Protein AF-0000000066460197 (afdb_homodimer)

Nearest PDB structures (foldseek):
  8ajq-assembly2_C  TM=7.963E-01  e=1.353E-08  Pseudomonas aeruginosa PAO1
  3fac-assembly6_F  TM=8.111E-01  e=2.892E-04  Cereibacter sphaeroides 2.4.1
  1xa8-assembly1_A  TM=7.884E-01  e=1.804E-04  Paracoccus denitrificans
  8p1x-assembly1_AAA  TM=7.982E-01  e=4.601E+00  Staphylococcus epidermidis
  4wac-assembly1_A  TM=5.326E-01  e=2.405E+00  Staphylococcus aureus

Organism: Ajellomyces capsulatus (strain G186AR / H82 / ATCC MYA-2454 / RMSCC 2432) (NCBI:txid447093)

Solvent-accessible surface area (backbone atoms only — not comparable to full-atom values): 20588 Å² total; per-residue (Å²): 132,82,76,72,70,74,67,74,77,75,66,66,66,34,30,42,32,33,39,61,76,58,73,36,33,34,34,19,52,49,74,77,74,46,38,34,38,33,13,35,62,56,35,8,6,29,12,5,11,63,32,24,24,36,30,30,36,56,36,87,36,54,43,59,39,91,85,30,75,63,46,72,29,64,90,51,93,56,35,40,33,24,12,37,81,76,61,12,10,28,42,35,44,31,42,63,90,41,68,63,40,31,24,33,20,44,22,18,42,42,69,90,57,56,49,68,83,67,47,80,73,80,75,83,70,75,78,72,69,93,59,90,70,77,48,69,41,54,59,35,49,67,63,25,38,36,28,18,53,73,45,42,45,76,60,53,79,82,77,78,76,73,48,44,45,24,47,42,49,75,92,79,38,88,60,60,89,38,28,73,58,41,86,60,8,89,54,14,74,66,56,65,108,132,82,76,72,71,74,68,74,77,77,66,66,66,32,31,43,34,34,40,60,75,58,74,36,33,36,35,18,51,50,73,77,74,43,37,33,39,33,13,36,62,58,35,8,6,30,11,5,10,64,29,24,26,35,30,30,36,58,35,87,36,55,41,60,38,92,84,29,73,62,47,73,30,63,90,51,92,55,36,40,32,25,12,37,80,75,61,13,9,27,43,35,44,31,43,63,90,42,67,63,40,32,24,34,19,44,22,16,43,43,71,88,57,57,48,66,81,66,48,80,74,78,76,81,69,73,79,72,70,91,59,90,70,78,48,69,39,54,59,35,49,67,63,26,37,37,29,18,52,74,44,42,45,74,61,52,80,81,76,78,76,72,50,44,46,24,48,42,50,74,91,80,40,86,59,60,90,38,28,72,58,41,87,60,8,89,54,14,72,67,55,64,107

Secondary structure (DSSP, 8-state):
-------------SEEEE-TTSSSEEEESS---EEEEE-SHHHHHHHTSS-EEEEEEEGGGEEEGGG---EEE-SSSSEEEEE-TTT--EEEEEETT-TTEEEEEGGGB-TTS--GGGSSS--------SS----HHHHHHHT-EEE-GGG--TT-PPP-SS-EE-SS-TTTSPPPTT-SS-TTSTTSGGGG-/-------------SEEEE-TTSSSEEEESS---EEEEE-SHHHHHHHTSS-EEEEEEEGGGEEEGGG---EEE-SSSSEEEEE-TTT--EEEEEETT-TTEEEEEGGGB-TTS--GGGSSS--------SS----HHHHHHHT-EEE-GGG--TT-PPP-SS-EE-SS-TTTSPPPTT-SS-TTSTTSGGGG-

Foldseek 3Di:
DPPPPPPPPLQDFQWKFAFPVPPKIKTFSDDWDAKEWEQAPVQCVLQVHQTWMWTKDFPVRMDIPPPDFFDWDDPDPFWIWGAHPVPSGTFWIDGPVCNRMIITTPVGIPVVRGNQVPPPDDPPPDPPDPPPPPGPVNVNVQAYEYACCCNGDPPDDDDLDLYQYFNHDVVVDPGPPQNPSDAPRCSHPVVVD/DPPPPPPPPLQDFQWKFAFPVPPKIKTFSDDWDAKEWEQAPVQCVLQVHQTWMWTKDFPVRMDIPPPDFFDWDDPDPFWIWGAHPVPSGTFWIDGPVCNRMIITTPVGIPVVRGNQVPPPDDPPPDPPDPPPPCGPVNVNVQAYEYACCCNGDPPDDDDLDLYQYFNHDVVVDPGPPQNPSDAPRCSHPVVVD

Sequence (386 aa):
MSTTTSTATNSPPVLVGGCACSYIRYASTSLPISLSHCFCVECRKTAGGPFQTYVRFPTAAITWLNDRQPKYFSASTFARRGFCDKCGSSLVFQMNEHPERISLAGGSIDDWDVKWGQSGKGEGEGEAEAGSKEDGWDTLNKSTVYYWVREKPSWYKVPNDGLVKYFTDPDIEEQPPGFRGEEGGPFGMAARKMSTTTSTATNSPPVLVGGCACSYIRYASTSLPISLSHCFCVECRKTAGGPFQTYVRFPTAAITWLNDRQPKYFSASTFARRGFCDKCGSSLVFQMNEHPERISLAGGSIDDWDVKWGQSGKGEGEGEAEAGSKEDGWDTLNKSTVYYWVREKPSWYKVPNDGLVKYFTDPDIEEQPPGFRGEEGGPFGMAARK

Structure (mmCIF, N/CA/C/O backbone):
data_AF-0000000066460197-model_v1
#
loop_
_entity.id
_entity.type
_entity.pdbx_description
1 polymer 'DUF636 domain-containing protein'
#
loop_
_atom_site.group_PDB
_atom_site.id
_atom_site.type_symbol
_atom_site.label_atom_id
_atom_site.label_alt_id
_atom_site.label_comp_id
_atom_site.label_asym_id
_atom_site.label_entity_id
_atom_site.label_seq_id
_atom_site.pdbx_PDB_ins_code
_atom_site.Cartn_x
_atom_site.Cartn_y
_atom_site.Cartn_z
_atom_site.occupancy
_atom_site.B_iso_or_equiv
_atom_site.auth_seq_id
_atom_site.auth_comp_id
_atom_site.auth_asym_id
_atom_site.auth_atom_id
_atom_site.pdbx_PDB_model_num
ATOM 1 N N . MET A 1 1 ? -25.578 40.094 29.656 1 33.31 1 MET A N 1
ATOM 2 C CA . MET A 1 1 ? -24.641 38.969 29.594 1 33.31 1 MET A CA 1
ATOM 3 C C . MET A 1 1 ? -24.375 38.562 28.156 1 33.31 1 MET A C 1
ATOM 5 O O . MET A 1 1 ? -25.281 38.156 27.438 1 33.31 1 MET A O 1
ATOM 9 N N . SER A 1 2 ? -23.5 39.281 27.453 1 37.03 2 SER A N 1
ATOM 10 C CA . SER A 1 2 ? -23.078 39.031 26.078 1 37.03 2 SER A CA 1
ATOM 11 C C . SER A 1 2 ? -22.547 37.625 25.922 1 37.03 2 SER A C 1
ATOM 13 O O . SER A 1 2 ? -21.609 37.219 26.609 1 37.03 2 SER A O 1
ATOM 15 N N . THR A 1 3 ? -23.375 36.625 25.656 1 39 3 THR A N 1
ATOM 16 C CA . THR A 1 3 ? -22.922 35.312 25.234 1 39 3 THR A CA 1
ATOM 17 C C . THR A 1 3 ? -21.859 35.438 24.141 1 39 3 THR A C 1
ATOM 19 O O . THR A 1 3 ? -22.141 35.938 23.047 1 39 3 THR A O 1
ATOM 22 N N . THR A 1 4 ? -20.656 35.781 24.469 1 36.69 4 THR A N 1
ATOM 23 C CA . THR A 1 4 ? -19.547 35.625 23.531 1 36.69 4 THR A CA 1
ATOM 24 C C . THR A 1 4 ? -19.656 34.25 22.828 1 36.69 4 THR A C 1
ATOM 26 O O . THR A 1 4 ? -19.578 33.219 23.484 1 36.69 4 THR A O 1
ATOM 29 N N . THR A 1 5 ? -20.547 34.219 21.844 1 37.78 5 THR A N 1
ATOM 30 C CA . THR A 1 5 ? -20.469 33.062 20.969 1 37.78 5 THR A CA 1
ATOM 31 C C . THR A 1 5 ? -19.016 32.719 20.641 1 37.78 5 THR A C 1
ATOM 33 O O . THR A 1 5 ? -18.281 33.562 20.125 1 37.78 5 THR A O 1
ATOM 36 N N . SER A 1 6 ? -18.25 32.094 21.516 1 38.41 6 SER A N 1
ATOM 37 C CA . SER A 1 6 ? -17 31.5 21.078 1 38.41 6 SER A CA 1
ATOM 38 C C . SER A 1 6 ? -17.078 31.078 19.609 1 38.41 6 SER A C 1
ATOM 40 O O . SER A 1 6 ? -17.859 30.188 19.25 1 38.41 6 SER A O 1
ATOM 42 N N . THR A 1 7 ? -17.156 31.953 18.703 1 39.78 7 THR A N 1
ATOM 43 C CA . THR A 1 7 ? -17 31.578 17.312 1 39.78 7 THR A CA 1
ATOM 44 C C . THR A 1 7 ? -15.93 30.5 17.156 1 39.78 7 THR A C 1
ATOM 46 O O . THR A 1 7 ? -14.766 30.734 17.484 1 39.78 7 THR A O 1
ATOM 49 N N . ALA A 1 8 ? -16.125 29.312 17.547 1 43.94 8 ALA A N 1
ATOM 50 C CA . ALA A 1 8 ? -15.227 28.234 17.141 1 43.94 8 ALA A CA 1
ATOM 51 C C . ALA A 1 8 ? -14.523 28.562 15.828 1 43.94 8 ALA A C 1
ATOM 53 O O . ALA A 1 8 ? -15.18 28.703 14.797 1 43.94 8 ALA A O 1
ATOM 54 N N . THR A 1 9 ? -13.633 29.469 15.695 1 47.44 9 THR A N 1
ATOM 55 C CA . THR A 1 9 ? -12.82 29.844 14.539 1 47.44 9 THR A CA 1
ATOM 56 C C . THR A 1 9 ? -12.469 28.609 13.703 1 47.44 9 THR A C 1
ATOM 58 O O . THR A 1 9 ? -11.742 27.719 14.156 1 47.44 9 THR A O 1
ATOM 61 N N . ASN A 1 10 ? -13.453 28.078 12.93 1 62.16 10 ASN A N 1
ATOM 62 C CA . ASN A 1 10 ? -13.32 26.969 12 1 62.16 10 ASN A CA 1
ATOM 63 C C . ASN A 1 10 ? -12.117 27.141 11.078 1 62.16 10 ASN A C 1
ATOM 65 O O . ASN A 1 10 ? -12.148 27.953 10.148 1 62.16 10 ASN A O 1
ATOM 69 N N . SER A 1 11 ? -10.852 27.031 11.555 1 79.94 11 SER A N 1
ATOM 70 C CA . SER A 1 11 ? -9.648 27.109 10.727 1 79.94 11 SER A CA 1
ATOM 71 C C . SER A 1 11 ? -9.859 26.391 9.391 1 79.94 11 SER A C 1
ATOM 73 O O . SER A 1 11 ? -10.516 25.344 9.328 1 79.94 11 SER A O 1
ATOM 75 N N . PRO A 1 12 ? -9.562 27.172 8.305 1 90.75 12 PRO A N 1
ATOM 76 C CA . PRO A 1 12 ? -9.727 26.562 6.977 1 90.75 12 PRO A CA 1
ATOM 77 C C . PRO A 1 12 ? -8.922 25.281 6.812 1 90.75 12 PRO A C 1
ATOM 79 O O . PRO A 1 12 ? -7.871 25.109 7.441 1 90.75 12 PRO A O 1
ATOM 82 N N . PRO A 1 13 ? -9.469 24.453 6.043 1 95.19 13 PRO A N 1
ATOM 83 C CA . PRO A 1 13 ? -8.719 23.219 5.797 1 95.19 13 PRO A CA 1
ATOM 84 C C . PRO A 1 13 ? -7.395 23.453 5.078 1 95.19 13 PRO A C 1
ATOM 86 O O . PRO A 1 13 ? -7.32 24.297 4.184 1 95.19 13 PRO A O 1
ATOM 89 N N . VAL A 1 14 ? -6.355 22.719 5.523 1 96.69 14 VAL A N 1
ATOM 90 C CA . VAL A 1 14 ? -5.043 22.875 4.91 1 96.69 14 VAL A CA 1
ATOM 91 C C . VAL A 1 14 ? -4.688 21.609 4.121 1 96.69 14 VAL A C 1
ATOM 93 O O . VAL A 1 14 ? -3.709 21.594 3.371 1 96.69 14 VAL A O 1
ATOM 96 N N . LEU A 1 15 ? -5.418 20.609 4.273 1 97 15 LEU A N 1
ATOM 97 C CA . LEU A 1 15 ? -5.18 19.328 3.629 1 97 15 LEU A CA 1
ATOM 98 C C . LEU A 1 15 ? -6.492 18.594 3.387 1 97 15 LEU A C 1
ATOM 100 O O . LEU A 1 15 ? -7.379 18.594 4.242 1 97 15 LEU A O 1
ATOM 104 N N . VAL A 1 16 ? -6.598 17.969 2.186 1 98.25 16 VAL A N 1
ATOM 105 C CA . VAL A 1 16 ? -7.762 17.141 1.88 1 98.25 16 VAL A CA 1
ATOM 106 C C . VAL A 1 16 ? -7.305 15.773 1.386 1 98.25 16 VAL A C 1
ATOM 108 O O . VAL A 1 16 ? -6.141 15.594 1.027 1 98.25 16 VAL A O 1
ATOM 111 N N . GLY A 1 17 ? -8.195 14.859 1.46 1 98.5 17 GLY A N 1
ATOM 112 C CA . GLY A 1 17 ? -7.969 13.508 0.978 1 98.5 17 GLY A CA 1
ATOM 113 C C . GLY A 1 17 ? -9.242 12.688 0.884 1 98.5 17 GLY A C 1
ATOM 114 O O . GLY A 1 17 ? -10.344 13.234 0.993 1 98.5 17 GLY A O 1
ATOM 115 N N . GLY A 1 18 ? -9.039 11.375 0.561 1 98.56 18 GLY A N 1
ATOM 116 C CA . GLY A 1 18 ? -10.195 10.5 0.446 1 98.56 18 GLY A CA 1
ATOM 117 C C . GLY A 1 18 ? -9.875 9.18 -0.228 1 98.56 18 GLY A C 1
ATOM 118 O O . GLY A 1 18 ? -8.719 8.914 -0.573 1 98.56 18 GLY A O 1
ATOM 119 N N . CYS A 1 19 ? -10.977 8.414 -0.367 1 98.44 19 CYS A N 1
ATOM 120 C CA . CYS A 1 19 ? -10.828 7.078 -0.932 1 98.44 19 CYS A CA 1
ATOM 121 C C . CYS A 1 19 ? -10.805 7.133 -2.455 1 98.44 19 CYS A C 1
ATOM 123 O O . CYS A 1 19 ? -10.953 8.203 -3.047 1 98.44 19 CYS A O 1
ATOM 125 N N . ALA A 1 20 ? -10.594 6.023 -3.1 1 97.19 20 ALA A N 1
ATOM 126 C CA . ALA A 1 20 ? -10.391 5.914 -4.539 1 97.19 20 ALA A CA 1
ATOM 127 C C . ALA A 1 20 ? -11.688 6.215 -5.301 1 97.19 20 ALA A C 1
ATOM 129 O O . ALA A 1 20 ? -11.648 6.758 -6.406 1 97.19 20 ALA A O 1
ATOM 130 N N . CYS A 1 21 ? -12.812 5.898 -4.762 1 96.81 21 CYS A N 1
ATOM 131 C CA . CYS A 1 21 ? -14.07 6.082 -5.469 1 96.81 21 CYS A CA 1
ATOM 132 C C . CYS A 1 21 ? -14.695 7.434 -5.141 1 96.81 21 CYS A C 1
ATOM 134 O O . CYS A 1 21 ? -15.781 7.754 -5.617 1 96.81 21 CYS A O 1
ATOM 136 N N . SER A 1 22 ? -14.102 8.117 -4.262 1 96.69 22 SER A N 1
ATOM 137 C CA . SER A 1 22 ? -14.492 9.477 -3.895 1 96.69 22 SER A CA 1
ATOM 138 C C . SER A 1 22 ? -15.734 9.477 -3.008 1 96.69 22 SER A C 1
ATOM 140 O O . SER A 1 22 ? -16.266 10.539 -2.672 1 96.69 22 SER A O 1
ATOM 142 N N . TYR A 1 23 ? -16.156 8.352 -2.633 1 97.88 23 TYR A N 1
ATOM 143 C CA . TYR A 1 23 ? -17.297 8.289 -1.72 1 97.88 23 TYR A CA 1
ATOM 144 C C . TYR A 1 23 ? -16.953 8.906 -0.372 1 97.88 23 TYR A C 1
ATOM 146 O O . TYR A 1 23 ? -17.734 9.688 0.181 1 97.88 23 TYR A O 1
ATOM 154 N N . ILE A 1 24 ? -15.852 8.578 0.171 1 98.62 24 ILE A N 1
ATOM 155 C CA . ILE A 1 24 ? -15.375 9.172 1.417 1 98.62 24 ILE A CA 1
ATOM 156 C C . ILE A 1 24 ? -14.336 10.242 1.113 1 98.62 24 ILE A C 1
ATOM 158 O O . ILE A 1 24 ? -13.383 10 0.369 1 98.62 24 ILE A O 1
ATOM 162 N N . ARG A 1 25 ? -14.57 11.359 1.633 1 98.69 25 ARG A N 1
ATOM 163 C CA . ARG A 1 25 ? -13.633 12.477 1.6 1 98.69 25 ARG A CA 1
ATOM 164 C C . ARG A 1 25 ? -13.43 13.07 2.99 1 98.69 25 ARG A C 1
ATOM 166 O O . ARG A 1 25 ? -14.336 13.008 3.83 1 98.69 25 ARG A O 1
ATOM 173 N N . TYR A 1 26 ? -12.211 13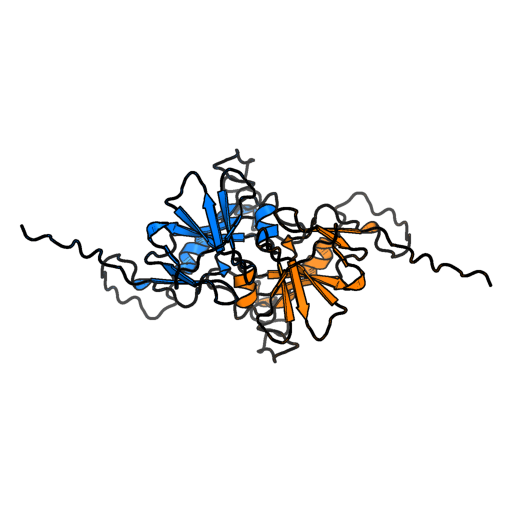.664 3.195 1 98.75 26 TYR A N 1
ATOM 174 C CA . TYR A 1 26 ? -11.945 14.305 4.48 1 98.75 26 TYR A CA 1
ATOM 175 C C . TYR A 1 26 ? -11.109 15.562 4.301 1 98.75 26 TYR A C 1
ATOM 177 O O . TYR A 1 26 ? -10.516 15.773 3.244 1 98.75 26 TYR A O 1
ATOM 185 N N . ALA A 1 27 ? -11.164 16.359 5.289 1 98.5 27 ALA A N 1
ATOM 186 C CA . ALA A 1 27 ? -10.344 17.547 5.383 1 98.5 27 ALA A CA 1
ATOM 187 C C . ALA A 1 27 ? -9.648 17.641 6.742 1 98.5 27 ALA A C 1
ATOM 189 O O . ALA A 1 27 ? -10.164 17.125 7.738 1 98.5 27 ALA A O 1
ATOM 190 N N . SER A 1 28 ? -8.477 18.266 6.699 1 98 28 SER A N 1
ATOM 191 C CA . SER A 1 28 ? -7.75 18.531 7.938 1 98 28 SER A CA 1
ATOM 192 C C . SER A 1 28 ? -7.441 20.016 8.094 1 98 28 SER A C 1
ATOM 194 O O . SER A 1 28 ? -7.062 20.672 7.129 1 98 28 SER A O 1
ATOM 196 N N . THR A 1 29 ? -7.59 20.453 9.312 1 97.5 29 THR A N 1
ATOM 197 C CA . THR A 1 29 ? -7.172 21.812 9.633 1 97.5 29 THR A CA 1
ATOM 198 C C . THR A 1 29 ? -5.742 21.828 10.164 1 97.5 29 THR A C 1
ATOM 200 O O . THR A 1 29 ? -5.184 22.891 10.422 1 97.5 29 THR A O 1
ATOM 203 N N . SER A 1 30 ? -5.148 20.703 10.305 1 96.44 30 SER A N 1
ATOM 204 C CA . SER A 1 30 ? -3.766 20.562 10.75 1 96.44 30 SER A CA 1
ATOM 205 C C . SER A 1 30 ? -2.896 19.953 9.656 1 96.44 30 SER A C 1
ATOM 207 O O . SER A 1 30 ? -3.361 19.109 8.883 1 96.44 30 SER A O 1
ATOM 209 N N . LEU A 1 31 ? -1.665 20.469 9.641 1 96 31 LEU A N 1
ATOM 210 C CA . LEU A 1 31 ? -0.667 19.812 8.805 1 96 31 LEU A CA 1
ATOM 211 C C . LEU A 1 31 ? -0.259 18.469 9.398 1 96 31 LEU A C 1
ATOM 213 O O . LEU A 1 31 ? -0.492 18.219 10.586 1 96 31 LEU A O 1
ATOM 217 N N . PRO A 1 32 ? 0.298 17.578 8.562 1 96.38 32 PRO A N 1
ATOM 218 C CA . PRO A 1 32 ? 0.782 16.297 9.07 1 96.38 32 PRO A CA 1
ATOM 219 C C . PRO A 1 32 ? 1.83 16.453 10.172 1 96.38 32 PRO A C 1
ATOM 221 O O . PRO A 1 32 ? 2.686 17.328 10.086 1 96.38 32 PRO A O 1
ATOM 224 N N . ILE A 1 33 ? 1.753 15.547 11.125 1 95.62 33 ILE A N 1
ATOM 225 C CA . ILE A 1 33 ? 2.672 15.594 12.25 1 95.62 33 ILE A CA 1
ATOM 226 C C . ILE A 1 33 ? 3.84 14.641 12.008 1 95.62 33 ILE A C 1
ATOM 228 O O . ILE A 1 33 ? 4.984 14.961 12.344 1 95.62 33 ILE A O 1
ATOM 232 N N . SER A 1 34 ? 3.576 13.508 11.484 1 96.69 34 SER A N 1
ATOM 233 C CA . SER A 1 34 ? 4.59 12.492 11.234 1 96.69 34 SER A CA 1
ATOM 234 C C . SER A 1 34 ? 4.145 11.531 10.125 1 96.69 34 SER A C 1
ATOM 236 O O . SER A 1 34 ? 2.965 11.492 9.773 1 96.69 34 SER A O 1
ATOM 238 N N . LEU A 1 35 ? 5.082 10.867 9.594 1 97.12 35 LEU A N 1
ATOM 239 C CA . LEU A 1 35 ? 4.906 9.852 8.562 1 97.12 35 LEU A CA 1
ATOM 240 C C . LEU A 1 35 ? 5.68 8.586 8.914 1 97.12 35 LEU A C 1
ATOM 242 O O . LEU A 1 35 ? 6.828 8.656 9.359 1 97.12 35 LEU A O 1
ATOM 246 N N . SER A 1 36 ? 5.059 7.441 8.805 1 97.44 36 SER A N 1
ATOM 247 C CA . SER A 1 36 ? 5.711 6.168 9.094 1 97.44 36 SER A CA 1
ATOM 248 C C . SER A 1 36 ? 5.281 5.086 8.109 1 97.44 36 SER A C 1
ATOM 250 O O . SER A 1 36 ? 4.195 5.164 7.535 1 97.44 36 SER A O 1
ATOM 252 N N . HIS A 1 37 ? 6.176 4.133 7.887 1 97.38 37 HIS A N 1
ATOM 253 C CA . HIS A 1 37 ? 5.883 2.91 7.148 1 97.38 37 HIS A CA 1
ATOM 254 C C . HIS A 1 37 ? 5.836 1.704 8.078 1 97.38 37 HIS A C 1
ATOM 256 O O . HIS A 1 37 ? 6.793 1.438 8.812 1 97.38 37 HIS A O 1
ATOM 262 N N . CYS A 1 38 ? 4.711 0.996 8.078 1 97.31 38 CYS A N 1
ATOM 263 C CA . CYS A 1 38 ? 4.59 -0.19 8.914 1 97.31 38 CYS A CA 1
ATOM 264 C C . CYS A 1 38 ? 4.57 -1.458 8.07 1 97.31 38 CYS A C 1
ATOM 266 O O . CYS A 1 38 ? 3.697 -1.628 7.219 1 97.31 38 CYS A O 1
ATOM 268 N N . PHE A 1 39 ? 5.453 -2.4 8.367 1 97.5 39 PHE A N 1
ATOM 269 C CA . PHE A 1 39 ? 5.66 -3.58 7.539 1 97.5 39 PHE A CA 1
ATOM 270 C C . PHE A 1 39 ? 5 -4.805 8.164 1 97.5 39 PHE A C 1
ATOM 272 O O . PHE A 1 39 ? 5.16 -5.922 7.672 1 97.5 39 PHE A O 1
ATOM 279 N N . CYS A 1 40 ? 4.227 -4.703 9.227 1 95.94 40 CYS A N 1
ATOM 280 C CA . CYS A 1 40 ? 3.637 -5.895 9.828 1 95.94 40 CYS A CA 1
ATOM 281 C C . CYS A 1 40 ? 2.707 -6.598 8.844 1 95.94 40 CYS A C 1
ATOM 283 O O . CYS A 1 40 ? 2.205 -5.977 7.902 1 95.94 40 CYS A O 1
ATOM 285 N N . VAL A 1 41 ? 2.492 -7.816 9.055 1 96.12 41 VAL A N 1
ATOM 286 C CA . VAL A 1 41 ? 1.712 -8.641 8.133 1 96.12 41 VAL A CA 1
ATOM 287 C C . VAL A 1 41 ? 0.322 -8.039 7.949 1 96.12 41 VAL A C 1
ATOM 289 O O . VAL A 1 41 ? -0.202 -8 6.836 1 96.12 41 VAL A O 1
ATOM 292 N N . GLU A 1 42 ? -0.258 -7.562 8.977 1 95.62 42 GLU A N 1
ATOM 293 C CA . GLU A 1 42 ? -1.592 -6.98 8.883 1 95.62 42 GLU A CA 1
ATOM 294 C C . GLU A 1 42 ? -1.593 -5.758 7.965 1 95.62 42 GLU A C 1
ATOM 296 O O . GLU A 1 42 ? -2.494 -5.594 7.141 1 95.62 42 GLU A O 1
ATOM 301 N N . CYS A 1 43 ? -0.607 -4.93 8.109 1 97.19 43 CYS A N 1
ATOM 302 C CA . CYS A 1 43 ? -0.511 -3.734 7.277 1 97.19 43 CYS A CA 1
ATOM 303 C C . CYS A 1 43 ? -0.247 -4.098 5.82 1 97.19 43 CYS A C 1
ATOM 305 O O . CYS A 1 43 ? -0.796 -3.475 4.91 1 97.19 43 CYS A O 1
ATOM 307 N N . ARG A 1 44 ? 0.553 -5.086 5.613 1 98 44 ARG A N 1
ATOM 308 C CA . ARG A 1 44 ? 0.777 -5.59 4.262 1 98 44 ARG A CA 1
ATOM 309 C C . ARG A 1 44 ? -0.53 -6.051 3.623 1 98 44 ARG A C 1
ATOM 311 O O . ARG A 1 44 ? -0.835 -5.684 2.486 1 98 44 ARG A O 1
ATOM 318 N N . LYS A 1 45 ? -1.244 -6.785 4.383 1 97.75 45 LYS A N 1
ATOM 319 C CA . LYS A 1 45 ? -2.475 -7.367 3.855 1 97.75 45 LYS A CA 1
ATOM 320 C C . LYS A 1 45 ? -3.533 -6.297 3.617 1 97.75 45 LYS A C 1
ATOM 322 O O . LYS A 1 45 ? -4.254 -6.336 2.617 1 97.75 45 LYS A O 1
ATOM 327 N N . THR A 1 46 ? -3.662 -5.375 4.496 1 97.38 46 THR A N 1
ATOM 328 C CA . THR A 1 46 ? -4.641 -4.309 4.305 1 97.38 46 THR A CA 1
ATOM 329 C C . THR A 1 46 ? -4.285 -3.455 3.094 1 97.38 46 THR A C 1
ATOM 331 O O . THR A 1 46 ? -5.16 -3.107 2.295 1 97.38 46 THR A O 1
ATOM 334 N N . ALA A 1 47 ? -3.059 -3.178 2.945 1 97.62 47 ALA A N 1
ATOM 335 C CA . ALA A 1 47 ? -2.6 -2.301 1.871 1 97.62 47 ALA A CA 1
ATOM 336 C C . ALA A 1 47 ? -2.553 -3.045 0.54 1 97.62 47 ALA A C 1
ATOM 338 O O . ALA A 1 47 ? -2.703 -2.438 -0.523 1 97.62 47 ALA A O 1
ATOM 339 N N . GLY A 1 48 ? -2.307 -4.27 0.607 1 97.69 48 GLY A N 1
ATOM 340 C CA . GLY A 1 48 ? -2.004 -5.02 -0.602 1 97.69 48 GLY A CA 1
ATOM 341 C C . GLY A 1 48 ? -0.6 -4.77 -1.122 1 97.69 48 GLY A C 1
ATOM 342 O O . GLY A 1 48 ? -0.299 -5.074 -2.279 1 97.69 48 GLY A O 1
ATOM 343 N N . GLY A 1 49 ? 0.241 -4.188 -0.414 1 97.81 49 GLY A N 1
ATOM 344 C CA . GLY A 1 49 ? 1.605 -3.82 -0.758 1 97.81 49 GLY A CA 1
ATOM 345 C C . GLY A 1 49 ? 2.617 -4.234 0.295 1 97.81 49 GLY A C 1
ATOM 346 O O . GLY A 1 49 ? 2.32 -5.062 1.156 1 97.81 49 GLY A O 1
ATOM 347 N N . PRO A 1 50 ? 3.805 -3.703 0.173 1 97.75 50 PRO A N 1
ATOM 348 C CA . PRO A 1 50 ? 4.848 -4.148 1.098 1 97.75 50 PRO A CA 1
ATOM 349 C C . PRO A 1 50 ? 4.668 -3.588 2.508 1 97.75 50 PRO A C 1
ATOM 351 O O . PRO A 1 50 ? 5.227 -4.125 3.465 1 97.75 50 PRO A O 1
ATOM 354 N N . PHE A 1 51 ? 3.982 -2.531 2.627 1 98 51 PHE A N 1
ATOM 355 C CA . PHE A 1 51 ? 3.742 -1.849 3.893 1 98 51 PHE A CA 1
ATOM 356 C C . PHE A 1 51 ? 2.586 -0.865 3.766 1 98 51 PHE A C 1
ATOM 358 O O . PHE A 1 51 ? 2.096 -0.614 2.662 1 98 51 PHE A O 1
ATOM 365 N N . GLN A 1 52 ? 2.094 -0.49 4.867 1 98 52 GLN A N 1
ATOM 366 C CA . GLN A 1 52 ? 1.158 0.629 4.926 1 98 52 GLN A CA 1
ATOM 367 C C . GLN A 1 52 ? 1.858 1.909 5.371 1 98 52 GLN A C 1
ATOM 369 O O . GLN A 1 52 ? 2.73 1.875 6.242 1 98 52 GLN A O 1
ATOM 374 N N . THR A 1 53 ? 1.514 2.986 4.75 1 98.5 53 THR A N 1
ATOM 375 C CA . THR A 1 53 ? 2.021 4.285 5.172 1 98.5 53 THR A CA 1
ATOM 376 C C . THR A 1 53 ? 0.964 5.043 5.973 1 98.5 53 THR A C 1
ATOM 378 O O . THR A 1 53 ? -0.187 5.152 5.547 1 98.5 53 THR A O 1
ATOM 381 N N . TYR A 1 54 ? 1.422 5.578 7.141 1 98.5 54 TYR A N 1
ATOM 382 C CA . TYR A 1 54 ? 0.511 6.34 7.988 1 98.5 54 TYR A CA 1
ATOM 383 C C . TYR A 1 54 ? 1.031 7.754 8.219 1 98.5 54 TYR A C 1
ATOM 385 O O . TYR A 1 54 ? 2.23 7.957 8.414 1 98.5 54 TYR A O 1
ATOM 393 N N . VAL A 1 55 ? 0.111 8.664 8.109 1 98.56 55 VAL A N 1
ATOM 394 C CA . VAL A 1 55 ? 0.356 10.07 8.422 1 98.56 55 VAL A CA 1
ATOM 395 C C . VAL A 1 55 ? -0.506 10.492 9.602 1 98.56 55 VAL A C 1
ATOM 397 O O . VAL A 1 55 ? -1.731 10.359 9.57 1 98.56 55 VAL A O 1
ATOM 400 N N . ARG A 1 56 ? 0.093 11.078 10.586 1 98.44 56 ARG A N 1
ATOM 401 C CA . ARG A 1 56 ? -0.594 11.32 11.852 1 98.44 56 ARG A CA 1
ATOM 402 C C . ARG A 1 56 ? -1.113 12.75 11.93 1 98.44 56 ARG A C 1
ATOM 404 O O . ARG A 1 56 ? -0.442 13.688 11.484 1 98.44 56 ARG A O 1
ATOM 411 N N . PHE A 1 57 ? -2.295 12.859 12.508 1 98.38 57 PHE A N 1
ATOM 412 C CA . PHE A 1 57 ? -2.971 14.125 12.773 1 98.38 57 PHE A CA 1
ATOM 413 C C . PHE A 1 57 ? -3.631 14.109 14.148 1 98.38 57 PHE A C 1
ATOM 415 O O . PHE A 1 57 ? -3.91 13.039 14.695 1 98.38 57 PHE A O 1
ATOM 422 N N . PRO A 1 58 ? -3.865 15.336 14.719 1 98.06 58 PRO A N 1
ATOM 423 C CA . PRO A 1 58 ? -4.863 15.352 15.797 1 98.06 58 PRO A CA 1
ATOM 424 C C . PRO A 1 58 ? -6.254 14.938 15.312 1 98.06 58 PRO A C 1
ATOM 426 O O . PRO A 1 58 ? -6.715 15.406 14.273 1 98.06 58 PRO A O 1
ATOM 429 N N . THR A 1 59 ? -6.859 14.055 16.094 1 98.38 59 THR A N 1
ATOM 430 C CA . THR A 1 59 ? -8.18 13.57 15.695 1 98.38 59 THR A CA 1
ATOM 431 C C . THR A 1 59 ? -9.141 14.734 15.492 1 98.38 59 THR A C 1
ATOM 433 O O . THR A 1 59 ? -9.93 14.734 14.547 1 98.38 59 THR A O 1
ATOM 436 N N . ALA A 1 60 ? -9.055 15.758 16.25 1 97.81 60 ALA A N 1
ATOM 437 C CA . ALA A 1 60 ? -9.969 16.891 16.234 1 97.81 60 ALA A CA 1
ATOM 438 C C . ALA A 1 60 ? -9.82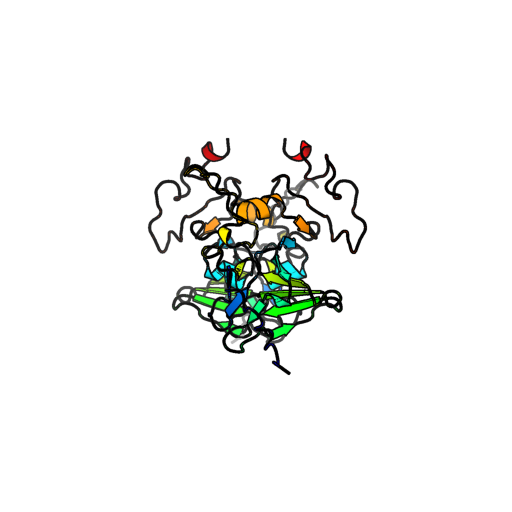 17.703 14.953 1 97.81 60 ALA A C 1
ATOM 440 O O . ALA A 1 60 ? -10.695 18.5 14.602 1 97.81 60 ALA A O 1
ATOM 441 N N . ALA A 1 61 ? -8.719 17.531 14.297 1 97.94 61 ALA A N 1
ATOM 442 C CA . ALA A 1 61 ? -8.445 18.328 13.094 1 97.94 61 ALA A CA 1
ATOM 443 C C . ALA A 1 61 ? -9.125 17.719 11.875 1 97.94 61 ALA A C 1
ATOM 445 O O . ALA A 1 61 ? -9.219 18.344 10.82 1 97.94 61 ALA A O 1
ATOM 446 N N . ILE A 1 62 ? -9.562 16.5 11.992 1 98.31 62 ILE A N 1
ATOM 447 C CA . ILE A 1 62 ? -10.078 15.766 10.836 1 98.31 62 ILE A CA 1
ATOM 448 C C . ILE A 1 62 ? -11.594 15.891 10.773 1 98.31 62 ILE A C 1
ATOM 450 O O . ILE A 1 62 ? -12.281 15.672 11.773 1 98.31 62 ILE A O 1
ATOM 454 N N . THR A 1 63 ? -12.039 16.266 9.602 1 98.19 63 THR A N 1
ATOM 455 C CA . THR A 1 63 ? -13.477 16.281 9.328 1 98.19 63 THR A CA 1
ATOM 456 C C . THR A 1 63 ? -13.805 15.359 8.148 1 98.19 63 THR A C 1
ATOM 458 O O . THR A 1 63 ? -13.219 15.492 7.07 1 98.19 63 THR A O 1
ATOM 461 N N . TRP A 1 64 ? -14.648 14.406 8.43 1 98.5 64 TRP A N 1
ATOM 462 C CA . TRP A 1 64 ? -15.203 13.602 7.344 1 98.5 64 TRP A CA 1
ATOM 463 C C . TRP A 1 64 ? -16.312 14.359 6.629 1 98.5 64 TRP A C 1
ATOM 465 O O . TRP A 1 64 ? -17.25 14.867 7.27 1 98.5 64 TRP A O 1
ATOM 475 N N . LEU A 1 65 ? -16.25 14.383 5.363 1 98.12 65 LEU A N 1
ATOM 476 C CA . LEU A 1 65 ? -17.141 15.242 4.594 1 98.12 65 LEU A CA 1
ATOM 477 C C . LEU A 1 65 ? -18.406 14.5 4.195 1 98.12 65 LEU A C 1
ATOM 479 O O . LEU A 1 65 ? -18.406 13.266 4.133 1 98.12 65 LEU A O 1
ATOM 483 N N . ASN A 1 66 ? -19.469 15.211 3.984 1 96.81 66 ASN A N 1
ATOM 484 C CA . ASN A 1 66 ? -20.766 14.734 3.529 1 96.81 66 ASN A CA 1
ATOM 485 C C . ASN A 1 66 ? -21.328 13.672 4.465 1 96.81 66 ASN A C 1
ATOM 487 O O . ASN A 1 66 ? -22.016 12.75 4.023 1 96.81 66 ASN A O 1
ATOM 491 N N . ASP A 1 67 ? -20.891 13.641 5.664 1 96.12 67 ASP A N 1
ATOM 492 C CA . ASP A 1 67 ? -21.359 12.742 6.719 1 96.12 67 ASP A CA 1
ATOM 493 C C . ASP A 1 67 ? -21.062 11.289 6.363 1 96.12 67 ASP A C 1
ATOM 495 O O . ASP A 1 67 ? -21.875 10.406 6.652 1 96.12 67 ASP A O 1
ATOM 499 N N . ARG A 1 68 ? -20.062 11.125 5.598 1 98.06 68 ARG A N 1
ATOM 500 C CA . ARG A 1 68 ? -19.609 9.781 5.234 1 98.06 68 ARG A CA 1
ATOM 501 C C . ARG A 1 68 ? -18.297 9.445 5.938 1 98.06 68 ARG A C 1
ATOM 503 O O . ARG A 1 68 ? -17.328 10.195 5.844 1 98.06 68 ARG A O 1
ATOM 510 N N . GLN A 1 69 ? -18.359 8.328 6.664 1 97.75 69 GLN A N 1
ATOM 511 C CA . GLN A 1 69 ? -17.188 7.938 7.434 1 97.75 69 GLN A CA 1
ATOM 512 C C . GLN A 1 69 ? -16.719 6.531 7.062 1 97.75 69 GLN A C 1
ATOM 514 O O . GLN A 1 69 ? -17.484 5.754 6.492 1 97.75 69 GLN A O 1
ATOM 519 N N . PRO A 1 70 ? -15.523 6.211 7.391 1 98.56 70 PRO A N 1
ATOM 520 C CA . PRO A 1 70 ? -15.039 4.852 7.129 1 98.56 70 PRO A CA 1
ATOM 521 C C . PRO A 1 70 ? -15.805 3.795 7.922 1 98.56 70 PRO A C 1
ATOM 523 O O . PRO A 1 70 ? -16.344 4.09 8.992 1 98.56 70 PRO A O 1
ATOM 526 N N . LYS A 1 71 ? -15.891 2.646 7.258 1 98.19 71 LYS A N 1
ATOM 527 C CA . LYS A 1 71 ? -16.203 1.457 8.039 1 98.19 71 LYS A CA 1
ATOM 528 C C . LYS A 1 71 ? -14.984 0.972 8.82 1 98.19 71 LYS A C 1
ATOM 530 O O . LYS A 1 71 ? -13.867 0.971 8.297 1 98.19 71 LYS A O 1
ATOM 535 N N . TYR A 1 72 ? -15.219 0.559 10.031 1 97.19 72 TYR A N 1
ATOM 536 C CA . TYR A 1 72 ? -14.086 0.189 10.875 1 97.19 72 TYR A CA 1
ATOM 537 C C . TYR A 1 72 ? -14.07 -1.312 11.133 1 97.19 72 TYR A C 1
ATOM 539 O O . TYR A 1 72 ? -15.125 -1.945 11.227 1 97.19 72 TYR A O 1
ATOM 547 N N . PHE A 1 73 ? -12.867 -1.78 11.039 1 93.5 73 PHE A N 1
ATOM 548 C CA . PHE A 1 73 ? -12.547 -3.16 11.391 1 93.5 73 PHE A CA 1
ATOM 549 C C . PHE A 1 73 ? -11.414 -3.211 12.406 1 93.5 73 PHE A C 1
ATOM 551 O O . PHE A 1 73 ? -10.492 -2.387 12.359 1 93.5 73 PHE A O 1
ATOM 558 N N . SER A 1 74 ? -11.539 -4.176 13.477 1 88.12 74 SER A N 1
ATOM 559 C CA . SER A 1 74 ? -10.469 -4.367 14.453 1 88.12 74 SER A CA 1
ATOM 560 C C . SER A 1 74 ? -9.852 -5.758 14.336 1 88.12 74 SER A C 1
ATOM 562 O O . SER A 1 74 ? -10.508 -6.758 14.633 1 88.12 74 SER A O 1
ATOM 564 N N . ALA A 1 75 ? -8.656 -5.781 13.836 1 76.88 75 ALA A N 1
ATOM 565 C CA . ALA A 1 75 ? -7.918 -7.043 13.805 1 76.88 75 ALA A CA 1
ATOM 566 C C . ALA A 1 75 ? -7.348 -7.379 15.18 1 76.88 75 ALA A C 1
ATOM 568 O O . ALA A 1 75 ? -7.098 -8.547 15.484 1 76.88 75 ALA A O 1
ATOM 569 N N . SER A 1 76 ? -7.074 -6.336 15.898 1 80.19 76 SER A N 1
ATOM 570 C CA . SER A 1 76 ? -6.535 -6.461 17.25 1 80.19 76 SER A CA 1
ATOM 571 C C . SER A 1 76 ? -7.387 -5.691 18.266 1 80.19 76 SER A C 1
ATOM 573 O O . SER A 1 76 ? -8.305 -4.969 17.875 1 80.19 76 SER A O 1
ATOM 575 N N . THR A 1 77 ? -6.965 -5.871 19.5 1 84.5 77 THR A N 1
ATOM 576 C CA . THR A 1 77 ? -7.723 -5.207 20.562 1 84.5 77 THR A CA 1
ATOM 577 C C . THR A 1 77 ? -7.203 -3.793 20.781 1 84.5 77 THR A C 1
ATOM 579 O O . THR A 1 77 ? -7.852 -2.99 21.469 1 84.5 77 THR A O 1
ATOM 582 N N . PHE A 1 78 ? -6.121 -3.469 20.141 1 88.44 78 PHE A N 1
ATOM 583 C CA . PHE A 1 78 ? -5.477 -2.229 20.562 1 88.44 78 PHE A CA 1
ATOM 584 C C . PHE A 1 78 ? -5.688 -1.132 19.516 1 88.44 78 PHE A C 1
ATOM 586 O O . PHE A 1 78 ? -5.438 0.044 19.797 1 88.44 78 PHE A O 1
ATOM 593 N N . ALA A 1 79 ? -6.223 -1.542 18.391 1 93.38 79 ALA A N 1
ATOM 594 C CA . ALA A 1 79 ? -6.355 -0.528 17.344 1 93.38 79 ALA A CA 1
ATOM 595 C C . ALA A 1 79 ? -7.547 -0.829 16.438 1 93.38 79 ALA A C 1
ATOM 597 O O . ALA A 1 79 ? -8.031 -1.962 16.391 1 93.38 79 ALA A O 1
ATOM 598 N N . ARG A 1 80 ? -8.016 0.235 15.805 1 95.44 80 ARG A N 1
ATOM 599 C CA . ARG A 1 80 ? -9.023 0.092 14.758 1 95.44 80 ARG A CA 1
ATOM 600 C C . ARG A 1 80 ? -8.508 0.595 13.422 1 95.44 80 ARG A C 1
ATOM 602 O O . ARG A 1 80 ? -7.68 1.508 13.367 1 95.44 80 ARG A O 1
ATOM 609 N N . ARG A 1 81 ? -9.016 -0.072 12.445 1 97.56 81 ARG A N 1
ATOM 610 C CA . ARG A 1 81 ? -8.68 0.284 11.07 1 97.56 81 ARG A CA 1
ATOM 611 C C . ARG A 1 81 ? -9.93 0.653 10.281 1 97.56 81 ARG A C 1
ATOM 613 O O . ARG A 1 81 ? -10.945 -0.035 10.359 1 97.56 81 ARG A O 1
ATOM 620 N N . GLY A 1 82 ? -9.867 1.752 9.562 1 98.31 82 GLY A N 1
ATOM 621 C CA . GLY A 1 82 ? -10.992 2.227 8.773 1 98.31 82 GLY A CA 1
ATOM 622 C C . GLY A 1 82 ? -10.773 2.104 7.281 1 98.31 82 GLY A C 1
ATOM 623 O O . GLY A 1 82 ? -9.656 2.297 6.797 1 98.31 82 GLY A O 1
ATOM 624 N N . PHE A 1 83 ? -11.875 1.799 6.574 1 98.69 83 PHE A N 1
ATOM 625 C CA . PHE A 1 83 ? -11.797 1.646 5.129 1 98.69 83 PHE A CA 1
ATOM 626 C C . PHE A 1 83 ? -13.109 2.041 4.469 1 98.69 83 PHE A C 1
ATOM 628 O O . PHE A 1 83 ? -14.141 2.162 5.145 1 98.69 83 PHE A O 1
ATOM 635 N N . CYS A 1 84 ? -13.062 2.357 3.176 1 98.62 84 CYS A N 1
ATOM 636 C CA . CYS A 1 84 ? -14.281 2.596 2.404 1 98.62 84 CYS A CA 1
ATOM 637 C C . CYS A 1 84 ? -14.953 1.28 2.033 1 98.62 84 CYS A C 1
ATOM 639 O O . CYS A 1 84 ? -14.352 0.431 1.376 1 98.62 84 CYS A O 1
ATOM 641 N N . ASP A 1 85 ? -16.156 1.139 2.338 1 97.56 85 ASP A N 1
ATOM 642 C CA . ASP A 1 85 ? -16.828 -0.13 2.076 1 97.56 85 ASP A CA 1
ATOM 643 C C . ASP A 1 85 ? -17.375 -0.177 0.653 1 97.56 85 ASP A C 1
ATOM 645 O O . ASP A 1 85 ? -18.016 -1.156 0.259 1 97.56 85 ASP A O 1
ATOM 649 N N . LYS A 1 86 ? -17.125 0.908 -0.14 1 97.62 86 LYS A N 1
ATOM 650 C CA . LYS A 1 86 ? -17.547 0.93 -1.538 1 97.62 86 LYS A CA 1
ATOM 651 C C . LYS A 1 86 ? -16.391 0.528 -2.461 1 97.62 86 LYS A C 1
ATOM 653 O O . LYS A 1 86 ? -16.625 -0.062 -3.52 1 97.62 86 LYS A O 1
ATOM 658 N N . CYS A 1 87 ? -15.141 0.826 -1.984 1 97.94 87 CYS A N 1
ATOM 659 C CA . CYS A 1 87 ? -14.047 0.567 -2.914 1 97.94 87 CYS A CA 1
ATOM 660 C C . CYS A 1 87 ? -12.891 -0.139 -2.213 1 97.94 87 CYS A C 1
ATOM 662 O O . CYS A 1 87 ? -11.922 -0.548 -2.859 1 97.94 87 CYS A O 1
ATOM 664 N N . GLY A 1 88 ? -12.922 -0.208 -0.979 1 97.94 88 GLY A N 1
ATOM 665 C CA . GLY A 1 88 ? -11.922 -0.985 -0.255 1 97.94 88 GLY A CA 1
ATOM 666 C C . GLY A 1 88 ? -10.727 -0.162 0.182 1 97.94 88 GLY A C 1
ATOM 667 O O . GLY A 1 88 ? -9.859 -0.658 0.902 1 97.94 88 GLY A O 1
ATOM 668 N N . SER A 1 89 ? -10.672 1.104 -0.132 1 98.62 89 SER A N 1
ATOM 669 C CA . SER A 1 89 ? -9.516 1.931 0.188 1 98.62 89 SER A CA 1
ATOM 670 C C . SER A 1 89 ? -9.242 1.941 1.688 1 98.62 89 SER A C 1
ATOM 672 O O . SER A 1 89 ? -10.156 2.125 2.49 1 98.62 89 SER A O 1
ATOM 674 N N . SER A 1 90 ? -7.98 1.71 2.025 1 98.25 90 SER A N 1
ATOM 675 C CA . SER A 1 90 ? -7.535 1.904 3.402 1 98.25 90 SER A CA 1
ATOM 676 C C . SER A 1 90 ? -7.477 3.385 3.76 1 98.25 90 SER A C 1
ATOM 678 O O . SER A 1 90 ? -6.934 4.191 3.002 1 98.25 90 SER A O 1
ATOM 680 N N . LEU A 1 91 ? -7.992 3.723 5.035 1 98.75 91 LEU A N 1
ATOM 681 C CA . LEU A 1 91 ? -8.094 5.148 5.316 1 98.75 91 LEU A CA 1
ATOM 682 C C . LEU A 1 91 ? -7.527 5.473 6.695 1 98.75 91 LEU A C 1
ATOM 684 O O . LEU A 1 91 ? -6.898 6.516 6.887 1 98.75 91 LEU A O 1
ATOM 688 N N . VAL A 1 92 ? -7.738 4.52 7.668 1 98.5 92 VAL A N 1
ATOM 689 C CA . VAL A 1 92 ? -7.484 4.938 9.039 1 98.5 92 VAL A CA 1
ATOM 690 C C . VAL A 1 92 ? -6.781 3.816 9.805 1 98.5 92 VAL A C 1
ATOM 692 O O . VAL A 1 92 ? -7.109 2.641 9.625 1 98.5 92 VAL A O 1
ATOM 695 N N . PHE A 1 93 ? -5.828 4.188 10.562 1 97.88 93 PHE A N 1
ATOM 696 C CA . PHE A 1 93 ? -5.328 3.432 11.703 1 97.88 93 PHE A CA 1
ATOM 697 C C . PHE A 1 93 ? -5.352 4.281 12.969 1 97.88 93 PHE A C 1
ATOM 699 O O . PHE A 1 93 ? -4.84 5.402 12.977 1 97.88 93 PHE A O 1
ATOM 706 N N . GLN A 1 94 ? -5.965 3.688 14 1 97.06 94 GLN A N 1
ATOM 707 C CA . GLN A 1 94 ? -6.027 4.445 15.25 1 97.06 94 GLN A CA 1
ATOM 708 C C . GLN A 1 94 ? -5.941 3.523 16.453 1 97.06 94 GLN A C 1
ATOM 710 O O . GLN A 1 94 ? -6.695 2.555 16.562 1 97.06 94 GLN A O 1
ATOM 715 N N . MET A 1 95 ? -4.996 3.902 17.312 1 94 95 MET A N 1
ATOM 716 C CA . MET A 1 95 ? -4.871 3.166 18.578 1 94 95 MET A CA 1
ATOM 717 C C . MET A 1 95 ? -6.016 3.51 19.516 1 94 95 MET A C 1
ATOM 719 O O . MET A 1 95 ? -6.336 4.684 19.719 1 94 95 MET A O 1
ATOM 723 N N . ASN A 1 96 ? -6.535 2.469 20.172 1 93.06 96 ASN A N 1
ATOM 724 C CA . ASN A 1 96 ? -7.648 2.67 21.078 1 93.06 96 ASN A CA 1
ATOM 725 C C . ASN A 1 96 ? -7.242 3.516 22.281 1 93.06 96 ASN A C 1
ATOM 727 O O . ASN A 1 96 ? -8.039 4.312 22.781 1 93.06 96 ASN A O 1
ATOM 731 N N . GLU A 1 97 ? -6.047 3.4 22.672 1 92.25 97 GLU A N 1
ATOM 732 C CA . GLU A 1 97 ? -5.555 4.086 23.859 1 92.25 97 GLU A CA 1
ATOM 733 C C . GLU A 1 97 ? -5.258 5.555 23.562 1 92.25 97 GLU A C 1
ATOM 735 O O . GLU A 1 97 ? -5.113 6.359 24.484 1 92.25 97 GLU A O 1
ATOM 740 N N . HIS A 1 98 ? -5.137 5.879 22.328 1 93.94 98 HIS A N 1
ATOM 741 C CA . HIS A 1 98 ? -4.848 7.254 21.938 1 93.94 98 HIS A CA 1
ATOM 742 C C . HIS A 1 98 ? -5.859 7.766 20.922 1 93.94 98 HIS A C 1
ATOM 744 O O . HIS A 1 98 ? -5.5 8.094 19.781 1 93.94 98 HIS A O 1
ATOM 750 N N . PRO A 1 99 ? -7.102 7.992 21.375 1 95.44 99 PRO A N 1
ATOM 751 C CA . PRO A 1 99 ? -8.156 8.414 20.438 1 95.44 99 PRO A CA 1
ATOM 752 C C . PRO A 1 99 ? -7.969 9.844 19.938 1 95.44 99 PRO A C 1
ATOM 754 O O . PRO A 1 99 ? -8.609 10.25 18.969 1 95.44 99 PRO A O 1
ATOM 757 N N . GLU A 1 100 ? -7.102 10.586 20.609 1 97.25 100 GLU A N 1
ATOM 758 C CA . GLU A 1 100 ? -6.879 11.977 20.234 1 97.25 100 GLU A CA 1
ATOM 759 C C . GLU A 1 100 ? -5.93 12.094 19.047 1 97.25 100 GLU A C 1
ATOM 761 O O . GLU A 1 100 ? -5.75 13.18 18.484 1 97.25 100 GLU A O 1
ATOM 766 N N . ARG A 1 101 ? -5.309 10.945 18.672 1 97.94 101 ARG A N 1
ATOM 767 C CA . ARG A 1 101 ? -4.438 10.875 17.5 1 97.94 101 ARG A CA 1
ATOM 768 C C . ARG A 1 101 ? -4.996 9.922 16.453 1 97.94 101 ARG A C 1
ATOM 770 O O . ARG A 1 101 ? -5.48 8.836 16.797 1 97.94 101 ARG A O 1
ATOM 777 N N . ILE A 1 102 ? -5.016 10.398 15.266 1 98.31 102 ILE A N 1
ATOM 778 C CA . ILE A 1 102 ? -5.492 9.57 14.164 1 98.31 102 ILE A CA 1
ATOM 779 C C . ILE A 1 102 ? -4.418 9.492 13.078 1 98.31 102 ILE A C 1
ATOM 781 O O . ILE A 1 102 ? -3.756 10.492 12.781 1 98.31 102 ILE A O 1
ATOM 785 N N . SER A 1 103 ? -4.188 8.344 12.625 1 98.56 103 SER A N 1
ATOM 786 C CA . SER A 1 103 ? -3.303 8.141 11.484 1 98.56 103 SER A CA 1
ATOM 787 C C . SER A 1 103 ? -4.094 7.871 10.211 1 98.56 103 SER A C 1
ATOM 789 O O . SER A 1 103 ? -4.824 6.879 10.125 1 98.56 103 SER A O 1
ATOM 791 N N . LEU A 1 104 ? -3.963 8.75 9.242 1 98.81 104 LEU A N 1
ATOM 792 C CA . LEU A 1 104 ? -4.562 8.539 7.93 1 98.81 104 LEU A CA 1
ATOM 793 C C . LEU A 1 104 ? -3.598 7.805 7.004 1 98.81 104 LEU A C 1
ATOM 795 O O . LEU A 1 104 ? -2.385 8.016 7.07 1 98.81 104 LEU A O 1
ATOM 799 N N . ALA A 1 105 ? -4.172 6.926 6.207 1 98.81 105 ALA A N 1
ATOM 800 C CA . ALA A 1 105 ? -3.348 6.273 5.191 1 98.81 105 ALA A CA 1
ATOM 801 C C . 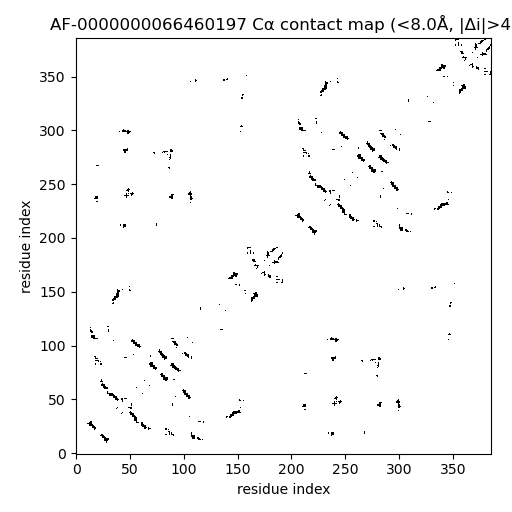ALA A 1 105 ? -2.734 7.297 4.242 1 98.81 105 ALA A C 1
ATOM 803 O O . ALA A 1 105 ? -3.445 8.125 3.666 1 98.81 105 ALA A O 1
ATOM 804 N N . GLY A 1 106 ? -1.423 7.18 4.055 1 98.62 106 GLY A N 1
ATOM 805 C CA . GLY A 1 106 ? -0.722 8.172 3.258 1 98.62 106 GLY A CA 1
ATOM 806 C C . GLY A 1 106 ? -1.242 8.273 1.836 1 98.62 106 GLY A C 1
ATOM 807 O O . GLY A 1 106 ? -1.372 9.367 1.292 1 98.62 106 GLY A O 1
ATOM 808 N N . GLY A 1 107 ? -1.538 7.188 1.266 1 98.5 107 GLY A N 1
ATOM 809 C CA . GLY A 1 107 ? -1.989 7.152 -0.116 1 98.5 107 GLY A CA 1
ATOM 810 C C . GLY A 1 107 ? -3.322 7.848 -0.325 1 98.5 107 GLY A C 1
ATOM 811 O O . GLY A 1 107 ? -3.686 8.18 -1.456 1 98.5 107 GLY A O 1
ATOM 812 N N . SER A 1 108 ? -4.07 8.055 0.715 1 98.62 108 SER A N 1
ATOM 813 C CA . SER A 1 108 ? -5.395 8.656 0.6 1 98.62 108 SER A CA 1
ATOM 814 C C . SER A 1 108 ? -5.309 10.18 0.55 1 98.62 108 SER A C 1
ATOM 816 O O . SER A 1 108 ? -6.289 10.852 0.221 1 98.62 108 SER A O 1
ATOM 818 N N . ILE A 1 109 ? -4.156 10.719 0.868 1 98.56 109 ILE A N 1
ATOM 819 C CA . ILE A 1 109 ? -3.975 12.164 0.956 1 98.56 109 ILE A CA 1
ATOM 820 C C . ILE A 1 109 ? -3.768 12.742 -0.441 1 98.56 109 ILE A C 1
ATOM 822 O O . ILE A 1 109 ? -3.039 12.172 -1.256 1 98.56 109 ILE A O 1
ATOM 826 N N . ASP A 1 110 ? -4.516 13.805 -0.678 1 97.94 110 ASP A N 1
ATOM 827 C CA . ASP A 1 110 ? -4.211 14.578 -1.878 1 97.94 110 ASP A CA 1
ATOM 828 C C . ASP A 1 110 ? -2.941 15.414 -1.69 1 97.94 110 ASP A C 1
ATOM 830 O O . ASP A 1 110 ? -3.012 16.625 -1.485 1 97.94 110 ASP A O 1
ATOM 834 N N . ASP A 1 111 ? -1.81 14.742 -1.904 1 96.44 111 ASP A N 1
ATOM 835 C CA . ASP A 1 111 ? -0.518 15.273 -1.479 1 96.44 111 ASP A CA 1
ATOM 836 C C . ASP A 1 111 ? -0.097 16.453 -2.346 1 96.44 111 ASP A C 1
ATOM 838 O O . ASP A 1 111 ? 0.811 17.203 -1.982 1 96.44 111 ASP A O 1
ATOM 842 N N . TRP A 1 112 ? -0.782 16.703 -3.443 1 93.25 112 TRP A N 1
ATOM 843 C CA . TRP A 1 112 ? -0.459 17.781 -4.359 1 93.25 112 TRP A CA 1
ATOM 844 C C . TRP A 1 112 ? -1.11 19.094 -3.906 1 93.25 112 TRP A C 1
ATOM 846 O O . TRP A 1 112 ? -0.786 20.156 -4.418 1 93.25 112 TRP A O 1
ATOM 856 N N . ASP A 1 113 ? -2.02 19 -2.951 1 89.75 113 ASP A N 1
ATOM 857 C CA . ASP A 1 113 ? -2.785 20.172 -2.545 1 89.75 113 ASP A CA 1
ATOM 858 C C . ASP A 1 113 ? -2.691 20.391 -1.037 1 89.75 113 ASP A C 1
ATOM 860 O O . ASP A 1 113 ? -3.711 20.438 -0.346 1 89.75 113 ASP A O 1
ATOM 864 N N . VAL A 1 114 ? -1.526 20.469 -0.507 1 94.62 114 VAL A N 1
ATOM 865 C CA . VAL A 1 114 ? -1.314 20.75 0.908 1 94.62 114 VAL A CA 1
ATOM 866 C C . VAL A 1 114 ? -0.844 22.203 1.078 1 94.62 114 VAL A C 1
ATOM 868 O O . VAL A 1 114 ? 0.062 22.656 0.374 1 94.62 114 VAL A O 1
ATOM 871 N N . LYS A 1 115 ? -1.496 22.906 2.006 1 93.25 115 LYS A N 1
ATOM 872 C CA . LYS A 1 115 ? -1.146 24.297 2.262 1 93.25 115 LYS A CA 1
ATOM 873 C C . LYS A 1 115 ? -0.068 24.406 3.338 1 93.25 115 LYS A C 1
ATOM 875 O O . LYS A 1 115 ? -0.345 24.828 4.461 1 93.25 115 LYS A O 1
ATOM 880 N N . TRP A 1 116 ? 1.131 24.156 2.955 1 91 116 TRP A N 1
ATOM 881 C CA . TRP A 1 116 ? 2.264 24.109 3.875 1 91 116 TRP A CA 1
ATOM 882 C C . TRP A 1 116 ? 2.502 25.484 4.504 1 91 116 TRP A C 1
ATOM 884 O O . TRP A 1 116 ? 3.004 25.578 5.625 1 91 116 TRP A O 1
ATOM 894 N N . GLY A 1 117 ? 2.367 26.578 3.846 1 78.12 117 GLY A N 1
ATOM 895 C CA . GLY A 1 117 ? 2.607 27.938 4.309 1 78.12 117 GLY A CA 1
ATOM 896 C C . GLY A 1 117 ? 1.583 28.422 5.316 1 78.12 117 GLY A C 1
ATOM 897 O O . GLY A 1 117 ? 1.76 29.469 5.941 1 78.12 117 GLY A O 1
ATOM 898 N N . GLN A 1 118 ? 0.511 27.828 5.301 1 62.88 118 GLN A N 1
ATOM 899 C CA . GLN A 1 118 ? -0.544 28.297 6.191 1 62.88 118 GLN A CA 1
ATOM 900 C C . GLN A 1 118 ? -0.389 27.719 7.59 1 62.88 118 GLN A C 1
ATOM 902 O O . GLN A 1 118 ? -1.237 27.938 8.461 1 62.88 118 GLN A O 1
ATOM 907 N N . SER A 1 119 ? 0.75 26.938 7.66 1 51.88 119 SER A N 1
ATOM 908 C CA . SER A 1 119 ? 0.907 26.531 9.055 1 51.88 119 SER A CA 1
ATOM 909 C C . SER A 1 119 ? 1.027 27.75 9.969 1 51.88 119 SER A C 1
ATOM 911 O O . SER A 1 119 ? 1.494 28.812 9.555 1 51.88 119 SER A O 1
ATOM 913 N N . GLY A 1 120 ? 0.203 28.016 10.836 1 42.53 120 GLY A N 1
ATOM 914 C CA . GLY A 1 120 ? 0.152 29.109 11.797 1 42.53 120 GLY A CA 1
ATOM 915 C C . GLY A 1 120 ? 1.525 29.594 12.219 1 42.53 120 GLY A C 1
ATOM 916 O O . GLY A 1 120 ? 1.655 30.312 13.219 1 42.53 120 GLY A O 1
ATOM 917 N N . LYS A 1 121 ? 2.684 28.984 11.984 1 39.78 121 LYS A N 1
ATOM 918 C CA . LYS A 1 121 ? 3.717 29.844 12.547 1 39.78 121 LYS A CA 1
ATOM 919 C C . LYS A 1 121 ? 3.754 31.188 11.828 1 39.78 121 LYS A C 1
ATOM 921 O O . LYS A 1 121 ? 3.344 31.297 10.672 1 39.78 121 LYS A O 1
ATOM 926 N N . GLY A 1 122 ? 4.074 32.406 12.492 1 33.41 122 GLY A N 1
ATOM 927 C CA . GLY A 1 122 ? 4.359 33.844 12.273 1 33.41 122 GLY A CA 1
ATOM 928 C C . GLY A 1 122 ? 5.133 34.094 10.992 1 33.41 122 GLY A C 1
ATOM 929 O O . GLY A 1 122 ? 5.758 33.188 10.445 1 33.41 122 GLY A O 1
ATOM 930 N N . GLU A 1 123 ? 4.93 35.344 10.305 1 33.94 123 GLU A N 1
ATOM 931 C CA . GLU A 1 123 ? 5.406 36.125 9.164 1 33.94 123 GLU A CA 1
ATOM 932 C C . GLU A 1 123 ? 6.926 36.062 9.047 1 33.94 123 GLU A C 1
ATOM 934 O O . GLU A 1 123 ? 7.57 37.062 8.711 1 33.94 123 GLU A O 1
ATOM 939 N N . GLY A 1 124 ? 7.762 35.344 9.758 1 33.56 124 GLY A N 1
ATOM 940 C CA . GLY A 1 124 ? 9.039 35.906 9.367 1 33.56 124 GLY A CA 1
ATOM 941 C C . GLY A 1 124 ? 9.289 35.875 7.871 1 33.56 124 GLY A C 1
ATOM 942 O O . GLY A 1 124 ? 9.07 34.812 7.238 1 33.56 124 GLY A O 1
ATOM 943 N N . GLU A 1 125 ? 9.031 37 7.066 1 32.97 125 GLU A N 1
ATOM 944 C CA . GLU A 1 125 ? 9.164 37.5 5.707 1 32.97 125 GLU A CA 1
ATOM 945 C C . GLU A 1 125 ? 10.43 37 5.031 1 32.97 125 GLU A C 1
ATOM 947 O O . GLU A 1 125 ? 10.938 37.594 4.094 1 32.97 125 GLU A O 1
ATOM 952 N N . GLY A 1 126 ? 11.383 36.25 5.617 1 33.12 126 GLY A N 1
ATOM 953 C CA . GLY A 1 126 ? 12.531 36.344 4.727 1 33.12 126 GLY A CA 1
ATOM 954 C C . GLY A 1 126 ? 12.234 35.875 3.32 1 33.12 126 GLY A C 1
ATOM 955 O O . GLY A 1 126 ? 11.398 34.969 3.127 1 33.12 126 GLY A O 1
ATOM 956 N N . GLU A 1 127 ? 12.328 36.75 2.293 1 31.52 127 GLU A N 1
ATOM 957 C CA . GLU A 1 127 ? 12.422 36.531 0.853 1 31.52 127 GLU A CA 1
ATOM 958 C C . GLU A 1 127 ? 12.977 35.156 0.533 1 31.52 127 GLU A C 1
ATOM 960 O O . GLU A 1 127 ? 14.188 34.969 0.508 1 31.52 127 GLU A O 1
ATOM 965 N N . ALA A 1 128 ? 12.422 34.125 1.006 1 33.69 128 ALA A N 1
ATOM 966 C CA . ALA A 1 128 ? 13.023 32.844 0.572 1 33.69 128 ALA A CA 1
ATOM 967 C C . ALA A 1 128 ? 13.164 32.812 -0.947 1 33.69 128 ALA A C 1
ATOM 969 O O . ALA A 1 128 ? 12.211 33.094 -1.674 1 33.69 128 ALA A O 1
ATOM 970 N N . GLU A 1 129 ? 14.344 33.094 -1.509 1 34.19 129 GLU A N 1
ATOM 971 C CA . GLU A 1 129 ? 14.734 33 -2.912 1 34.19 129 GLU A CA 1
ATOM 972 C C . GLU A 1 129 ? 13.992 31.859 -3.607 1 34.19 129 GLU A C 1
ATOM 974 O O . GLU A 1 129 ? 13.617 30.875 -2.967 1 34.19 129 GLU A O 1
ATOM 979 N N . ALA A 1 130 ? 13.359 32.031 -4.805 1 34.75 130 ALA A N 1
ATOM 980 C CA . ALA A 1 130 ? 12.703 31.188 -5.801 1 34.75 130 ALA A CA 1
ATOM 981 C C . ALA A 1 130 ? 13.242 29.75 -5.758 1 34.75 130 ALA A C 1
ATOM 983 O O . ALA A 1 130 ? 12.938 28.953 -6.641 1 34.75 130 ALA A O 1
ATOM 984 N N . GLY A 1 131 ? 14.305 29.422 -5.031 1 38.78 131 GLY A N 1
ATOM 985 C CA . GLY A 1 131 ? 14.914 28.125 -5.203 1 38.78 131 GLY A CA 1
ATOM 986 C C . GLY A 1 131 ? 14.039 26.984 -4.723 1 38.78 131 GLY A C 1
ATOM 987 O O . GLY A 1 131 ? 12.93 27.219 -4.234 1 38.78 131 GLY A O 1
ATOM 988 N N . SER A 1 132 ? 14.555 25.531 -4.707 1 44.72 132 SER A N 1
ATOM 989 C CA . SER A 1 132 ? 13.883 24.266 -4.473 1 44.72 132 SER A CA 1
ATOM 990 C C . SER A 1 132 ? 13.18 24.25 -3.117 1 44.72 132 SER A C 1
ATOM 992 O O . SER A 1 132 ? 13.82 24.062 -2.08 1 44.72 132 SER A O 1
ATOM 994 N N . LYS A 1 133 ? 12.336 25.062 -2.832 1 46.91 133 LYS A N 1
ATOM 995 C CA . LYS A 1 133 ? 11.594 25.141 -1.581 1 46.91 133 LYS A CA 1
ATOM 996 C C . LYS A 1 133 ? 11.203 23.75 -1.087 1 46.91 133 LYS A C 1
ATOM 998 O O . LYS A 1 133 ? 10.43 23.047 -1.738 1 46.91 133 LYS A O 1
ATOM 1003 N N . GLU A 1 134 ? 12.094 23.062 -0.327 1 61.03 134 GLU A N 1
ATOM 1004 C CA . GLU A 1 134 ? 11.742 21.859 0.419 1 61.03 134 GLU A CA 1
ATOM 1005 C C . GLU A 1 134 ? 10.359 21.969 1.04 1 61.03 134 GLU A C 1
ATOM 1007 O O . GLU A 1 134 ? 10.094 22.891 1.821 1 61.03 134 GLU A O 1
ATOM 1012 N N . ASP A 1 135 ? 9.375 21.312 0.451 1 76.81 135 ASP A N 1
ATOM 1013 C CA . ASP A 1 135 ? 8.039 21.391 1.037 1 76.81 135 ASP A CA 1
ATOM 1014 C C . ASP A 1 135 ? 7.918 20.469 2.252 1 76.81 135 ASP A C 1
ATOM 1016 O O . ASP A 1 135 ? 8.906 19.859 2.68 1 76.81 135 ASP A O 1
ATOM 1020 N N . GLY A 1 136 ? 6.891 20.625 2.982 1 90.44 136 GLY A N 1
ATOM 1021 C CA . GLY A 1 136 ? 6.602 19.906 4.211 1 90.44 136 GLY A CA 1
ATOM 1022 C C . GLY A 1 136 ? 6.746 18.406 4.062 1 90.44 136 GLY A C 1
ATOM 1023 O O . GLY A 1 136 ? 7.098 17.703 5.02 1 90.44 136 GLY A O 1
ATOM 1024 N N . TRP A 1 137 ? 6.688 17.938 2.822 1 92.75 137 TRP A N 1
ATOM 1025 C CA . TRP A 1 137 ? 6.812 16.5 2.584 1 92.75 137 TRP A CA 1
ATOM 1026 C C . TRP A 1 137 ? 8.266 16.062 2.705 1 92.75 137 TRP A C 1
ATOM 1028 O O . TRP A 1 137 ? 8.547 14.984 3.234 1 92.75 137 TRP A O 1
ATOM 1038 N N . ASP A 1 138 ? 9.156 16.859 2.244 1 89.94 138 ASP A N 1
ATOM 1039 C CA . ASP A 1 138 ? 10.57 16.531 2.346 1 89.94 138 ASP A CA 1
ATOM 1040 C C . ASP A 1 138 ? 10.992 16.359 3.803 1 89.94 138 ASP A C 1
ATOM 1042 O O . ASP A 1 138 ? 11.727 15.422 4.137 1 89.94 138 ASP A O 1
ATOM 1046 N N . THR A 1 139 ? 10.516 17.297 4.57 1 90.81 139 THR A N 1
ATOM 1047 C CA . THR A 1 139 ? 10.836 17.219 5.992 1 90.81 139 THR A CA 1
ATOM 1048 C C . THR A 1 139 ? 10.266 15.953 6.609 1 90.81 139 THR A C 1
ATOM 1050 O O . THR A 1 139 ? 10.961 15.258 7.355 1 90.81 139 THR A O 1
ATOM 1053 N N . LEU A 1 140 ? 9.07 15.625 6.258 1 93.19 140 LEU A N 1
ATOM 1054 C CA . LEU A 1 140 ? 8.438 14.414 6.781 1 93.19 140 LEU A CA 1
ATOM 1055 C C . LEU A 1 140 ? 9.141 13.164 6.27 1 93.19 140 LEU A C 1
ATOM 1057 O O . LEU A 1 140 ? 9.328 12.203 7.02 1 93.19 140 LEU A O 1
ATOM 1061 N N . ASN A 1 141 ? 9.516 13.172 5.07 1 91 141 ASN A N 1
ATOM 1062 C CA . ASN A 1 141 ? 10.219 12.031 4.484 1 91 141 ASN A CA 1
ATOM 1063 C C . ASN A 1 141 ? 11.539 11.766 5.191 1 91 141 ASN A C 1
ATOM 1065 O O . ASN A 1 141 ? 11.898 10.609 5.43 1 91 141 ASN A O 1
ATOM 1069 N N . LYS A 1 142 ? 12.227 12.836 5.59 1 88.56 142 LYS A N 1
ATOM 1070 C CA . LYS A 1 142 ? 13.523 12.703 6.238 1 88.56 142 LYS A CA 1
ATOM 1071 C C . LYS A 1 142 ? 13.391 12.117 7.641 1 88.56 142 LYS A C 1
ATOM 1073 O O . LYS A 1 142 ? 14.32 11.508 8.164 1 88.56 142 LYS A O 1
ATOM 1078 N N . SER A 1 143 ? 12.258 12.289 8.156 1 91.5 143 SER A N 1
ATOM 1079 C CA . SER A 1 143 ? 12.062 11.828 9.523 1 91.5 143 SER A CA 1
ATOM 1080 C C . SER A 1 143 ? 11.164 10.594 9.562 1 91.5 143 SER A C 1
ATOM 1082 O O . SER A 1 143 ? 10.711 10.188 10.633 1 91.5 143 SER A O 1
ATOM 1084 N N . THR A 1 144 ? 10.938 10.008 8.453 1 94.06 144 THR A N 1
ATOM 1085 C CA . THR A 1 144 ? 10.078 8.828 8.375 1 94.06 144 THR A CA 1
ATOM 1086 C C . THR A 1 144 ? 10.672 7.672 9.172 1 94.06 144 THR A C 1
ATOM 1088 O O . THR A 1 144 ? 11.891 7.461 9.164 1 94.06 144 THR A O 1
ATOM 1091 N N . VAL A 1 145 ? 9.797 6.938 9.867 1 93.62 145 VAL A N 1
ATOM 1092 C CA . VAL A 1 145 ? 10.203 5.777 10.656 1 93.62 145 VAL A CA 1
ATOM 1093 C C . VAL A 1 145 ? 9.602 4.508 10.055 1 93.62 145 VAL A C 1
ATOM 1095 O O . VAL A 1 145 ? 8.438 4.492 9.656 1 93.62 145 VAL A O 1
ATOM 1098 N N . TYR A 1 146 ? 10.453 3.451 9.938 1 95.38 146 TYR A N 1
ATOM 1099 C CA . TYR A 1 146 ? 10 2.121 9.539 1 95.38 146 TYR A CA 1
ATOM 1100 C C . TYR A 1 146 ? 9.727 1.254 10.766 1 95.38 146 TYR A C 1
ATOM 1102 O O . TYR A 1 146 ? 10.57 1.136 11.648 1 95.38 146 TYR A O 1
ATOM 1110 N N . TYR A 1 147 ? 8.516 0.703 10.773 1 95.06 147 TYR A N 1
ATOM 1111 C CA . TYR A 1 147 ? 8.156 -0.207 11.859 1 95.06 147 TYR A CA 1
ATOM 1112 C C . TYR A 1 147 ? 7.984 -1.63 11.336 1 95.06 147 TYR A C 1
ATOM 1114 O O . TYR A 1 147 ? 7.566 -1.835 10.195 1 95.06 147 TYR A O 1
ATOM 1122 N N . TRP A 1 148 ? 8.344 -2.652 12.203 1 95.62 148 TRP A N 1
ATOM 1123 C CA . TRP A 1 148 ? 8.094 -4.07 11.961 1 95.62 148 TRP A CA 1
ATOM 1124 C C . TRP A 1 148 ? 8.805 -4.531 10.688 1 95.62 148 TRP A C 1
ATOM 1126 O O . TRP A 1 148 ? 8.227 -5.273 9.891 1 95.62 148 TRP A O 1
ATOM 1136 N N . VAL A 1 149 ? 9.992 -4.109 10.5 1 95.12 149 VAL A N 1
ATOM 1137 C CA . VAL A 1 149 ? 10.758 -4.469 9.312 1 95.12 149 VAL A CA 1
ATOM 1138 C C . VAL A 1 149 ? 11.008 -5.977 9.289 1 95.12 149 VAL A C 1
ATOM 1140 O O . VAL A 1 149 ? 11.188 -6.566 8.227 1 95.12 149 VAL A O 1
ATOM 1143 N N . ARG A 1 150 ? 10.906 -6.625 10.383 1 92.94 150 ARG A N 1
ATOM 1144 C CA . ARG A 1 150 ? 11.086 -8.07 10.469 1 92.94 150 ARG A CA 1
ATOM 1145 C C . ARG A 1 150 ? 10.055 -8.805 9.617 1 92.94 150 ARG A C 1
ATOM 1147 O O . ARG A 1 150 ? 10.312 -9.906 9.133 1 92.94 150 ARG A O 1
ATOM 1154 N N . GLU A 1 151 ? 8.953 -8.172 9.422 1 95.75 151 GLU A N 1
ATOM 1155 C CA . GLU A 1 151 ? 7.855 -8.828 8.719 1 95.75 151 GLU A CA 1
ATOM 1156 C C . GLU A 1 151 ? 7.738 -8.328 7.281 1 95.75 151 GLU A C 1
ATOM 1158 O O . GLU A 1 151 ? 6.715 -8.539 6.625 1 95.75 151 GLU A O 1
ATOM 1163 N N . LYS A 1 152 ? 8.797 -7.66 6.828 1 95.88 152 LYS A N 1
ATOM 1164 C CA . LYS A 1 152 ? 8.781 -7.262 5.426 1 95.88 152 LYS A CA 1
ATOM 1165 C C . LYS A 1 152 ? 8.539 -8.461 4.516 1 95.88 152 LYS A C 1
ATOM 1167 O O . LYS A 1 152 ? 9 -9.57 4.812 1 95.88 152 LYS A O 1
ATOM 1172 N N . PRO A 1 153 ? 7.762 -8.242 3.43 1 96.62 153 PRO A N 1
ATOM 1173 C CA . PRO A 1 153 ? 7.578 -9.383 2.535 1 96.62 153 PRO A CA 1
ATOM 1174 C C . PRO A 1 153 ? 8.875 -9.828 1.868 1 96.62 153 PRO A C 1
ATOM 1176 O O . PRO A 1 153 ? 9.797 -9.023 1.694 1 96.62 153 PRO A O 1
ATOM 1179 N N . SER A 1 154 ? 8.891 -11.078 1.45 1 93.75 154 SER A N 1
ATOM 1180 C CA . SER A 1 154 ? 10.07 -11.672 0.832 1 93.75 154 SER A CA 1
ATOM 1181 C C . SER A 1 154 ? 10.398 -10.992 -0.493 1 93.75 154 SER A C 1
ATOM 1183 O O . SER A 1 154 ? 11.555 -10.961 -0.912 1 93.75 154 SER A O 1
ATOM 1185 N N . TRP A 1 155 ? 9.469 -10.422 -1.07 1 94.12 155 TRP A N 1
ATOM 1186 C CA . TRP A 1 155 ? 9.625 -9.867 -2.412 1 94.12 155 TRP A CA 1
ATOM 1187 C C . TRP A 1 155 ? 9.93 -8.375 -2.354 1 94.12 155 TRP A C 1
ATOM 1189 O O . TRP A 1 155 ? 9.867 -7.684 -3.373 1 94.12 155 TRP A O 1
ATOM 1199 N N . TYR A 1 156 ? 10.203 -7.875 -1.237 1 93.5 156 TYR A N 1
ATOM 1200 C CA . TYR A 1 156 ? 10.492 -6.453 -1.105 1 93.5 156 TYR A CA 1
ATOM 1201 C C . TYR A 1 156 ? 11.805 -6.23 -0.363 1 93.5 156 TYR A C 1
ATOM 1203 O O . TYR A 1 156 ? 12.008 -6.77 0.727 1 93.5 156 TYR A O 1
ATOM 1211 N N . LYS A 1 157 ? 12.562 -5.387 -0.972 1 89.44 157 LYS A N 1
ATOM 1212 C CA . LYS A 1 157 ? 13.828 -5.012 -0.347 1 89.44 157 LYS A CA 1
ATOM 1213 C C . LYS A 1 157 ? 13.727 -3.646 0.328 1 89.44 157 LYS A C 1
ATOM 1215 O O . LYS A 1 157 ? 13.484 -2.637 -0.337 1 89.44 157 LYS A O 1
ATOM 1220 N N . VAL A 1 158 ? 13.914 -3.697 1.596 1 89.75 158 VAL A N 1
ATOM 1221 C CA . VAL A 1 158 ? 13.906 -2.443 2.344 1 89.75 158 VAL A CA 1
ATOM 1222 C C . VAL A 1 158 ? 15.094 -1.584 1.931 1 89.75 158 VAL A C 1
ATOM 1224 O O . VAL A 1 158 ? 16.234 -2.051 1.94 1 89.75 158 VAL A O 1
ATOM 1227 N N . PRO A 1 159 ? 14.797 -0.342 1.562 1 85.31 159 PRO A N 1
ATOM 1228 C CA . PRO A 1 159 ? 15.891 0.498 1.078 1 85.31 159 PRO A CA 1
ATOM 1229 C C . PRO A 1 159 ? 16.891 0.864 2.18 1 85.31 159 PRO A C 1
ATOM 1231 O O . PRO A 1 159 ? 16.5 0.997 3.344 1 85.31 159 PRO A O 1
ATOM 1234 N N . ASN A 1 160 ? 18.094 0.982 1.746 1 82 160 ASN A N 1
ATOM 1235 C CA . ASN A 1 160 ? 19.109 1.56 2.615 1 82 160 ASN A CA 1
ATOM 1236 C C . ASN A 1 160 ? 19.188 3.076 2.463 1 82 160 ASN A C 1
ATOM 1238 O O . ASN A 1 160 ? 20.125 3.6 1.867 1 82 160 ASN A O 1
ATOM 1242 N N . ASP A 1 161 ? 18.328 3.795 3.102 1 81 161 ASP A N 1
ATOM 1243 C CA . ASP A 1 161 ? 18.141 5.219 2.85 1 81 161 ASP A CA 1
ATOM 1244 C C . ASP A 1 161 ? 18.5 6.047 4.078 1 81 161 ASP A C 1
ATOM 1246 O O . ASP A 1 161 ? 18.266 7.258 4.109 1 81 161 ASP A O 1
ATOM 1250 N N . GLY A 1 162 ? 18.953 5.457 5.133 1 82.38 162 GLY A N 1
ATOM 1251 C CA . GLY A 1 162 ? 19.406 6.172 6.32 1 82.38 162 GLY A CA 1
ATOM 1252 C C . GLY A 1 162 ? 18.266 6.473 7.289 1 82.38 162 GLY A C 1
ATOM 1253 O O . GLY A 1 162 ? 18.484 7.082 8.336 1 82.38 162 GLY A O 1
ATOM 1254 N N . LEU A 1 163 ? 17.156 6.121 6.984 1 87.38 163 LEU A N 1
ATOM 1255 C CA . LEU A 1 163 ? 16.016 6.355 7.859 1 87.38 163 LEU A CA 1
ATOM 1256 C C . LEU A 1 163 ? 16 5.359 9.016 1 87.38 163 LEU A C 1
ATOM 1258 O O . LEU A 1 163 ? 16.672 4.324 8.953 1 87.38 163 LEU A O 1
ATOM 1262 N N . VAL A 1 164 ? 15.289 5.766 10.047 1 88.5 164 VAL A N 1
ATOM 1263 C CA . VAL A 1 164 ? 15.188 4.918 11.227 1 88.5 164 VAL A CA 1
ATOM 1264 C C . VAL A 1 164 ? 14.328 3.697 10.922 1 88.5 164 VAL A C 1
ATOM 1266 O O . VAL A 1 164 ? 13.234 3.826 10.352 1 88.5 164 VAL A O 1
ATOM 1269 N N . LYS A 1 165 ? 14.82 2.57 11.281 1 92.44 165 LYS A N 1
ATOM 1270 C CA . LYS A 1 165 ? 14.109 1.312 11.078 1 92.44 165 LYS A CA 1
ATOM 1271 C C . LYS A 1 165 ? 14.086 0.48 12.359 1 92.44 165 LYS A C 1
ATOM 1273 O O . LYS A 1 165 ? 15.133 0.197 12.945 1 92.44 165 LYS A O 1
ATOM 1278 N N . TYR A 1 166 ? 12.875 0.109 12.742 1 92.12 166 TYR A N 1
ATOM 1279 C CA . TYR A 1 166 ? 12.703 -0.741 13.914 1 92.12 166 TYR A CA 1
ATOM 1280 C C . TYR A 1 166 ? 12.352 -2.168 13.508 1 92.12 166 TYR A C 1
ATOM 1282 O O . TYR A 1 166 ? 11.586 -2.383 12.57 1 92.12 166 TYR A O 1
ATOM 1290 N N . PHE A 1 167 ? 12.898 -3.064 14.234 1 91.81 167 PHE A N 1
ATOM 1291 C CA . PHE A 1 167 ? 12.633 -4.477 13.992 1 91.81 167 PHE A CA 1
ATOM 1292 C C . PHE A 1 167 ? 11.164 -4.801 14.258 1 91.81 167 PHE A C 1
ATOM 1294 O O . PHE A 1 167 ? 10.547 -5.551 13.5 1 91.81 167 PHE A O 1
ATOM 1301 N N . THR A 1 168 ? 10.609 -4.344 15.25 1 92 168 THR A N 1
ATOM 1302 C CA . THR A 1 168 ? 9.195 -4.375 15.602 1 92 168 THR A CA 1
ATOM 1303 C C . THR A 1 168 ? 8.703 -2.98 15.969 1 92 168 THR A C 1
ATOM 1305 O O . THR A 1 168 ? 8.945 -2.014 15.242 1 92 168 THR A O 1
ATOM 1308 N N . ASP A 1 169 ? 7.949 -2.809 16.969 1 88.19 169 ASP A N 1
ATOM 1309 C CA . ASP A 1 169 ? 7.547 -1.547 17.578 1 88.19 169 ASP A CA 1
ATOM 1310 C C . ASP A 1 169 ? 8.227 -1.353 18.922 1 88.19 169 ASP A C 1
ATOM 1312 O O . ASP A 1 169 ? 7.973 -2.111 19.875 1 88.19 169 ASP A O 1
ATOM 1316 N N . PRO A 1 170 ? 9.031 -0.335 19.031 1 85.56 170 PRO A N 1
ATOM 1317 C CA . PRO A 1 170 ? 9.812 -0.165 20.25 1 85.56 170 PRO A CA 1
ATOM 1318 C C . PRO A 1 170 ? 8.938 0.149 21.469 1 85.56 170 PRO A C 1
ATOM 1320 O O . PRO A 1 170 ? 9.375 -0.019 22.609 1 85.56 170 PRO A O 1
ATOM 1323 N N . ASP A 1 171 ? 7.785 0.677 21.188 1 80.44 171 ASP A N 1
ATOM 1324 C CA . ASP A 1 171 ? 6.883 0.953 22.297 1 80.44 171 ASP A CA 1
ATOM 1325 C C . ASP A 1 171 ? 6.25 -0.334 22.828 1 80.44 171 ASP A C 1
ATOM 1327 O O . ASP A 1 171 ? 5.684 -0.351 23.922 1 80.44 171 ASP A O 1
ATOM 1331 N N . ILE A 1 172 ? 6.359 -1.373 22.094 1 78.81 172 ILE A N 1
ATOM 1332 C CA . ILE A 1 172 ? 5.672 -2.611 22.453 1 78.81 172 ILE A CA 1
ATOM 1333 C C . ILE A 1 172 ? 6.695 -3.678 22.828 1 78.81 172 ILE A C 1
ATOM 1335 O O . ILE A 1 172 ? 6.453 -4.488 23.719 1 78.81 172 ILE A O 1
ATOM 1339 N N . GLU A 1 173 ? 7.777 -3.707 22.094 1 81.31 173 GLU A N 1
ATOM 1340 C CA . GLU A 1 173 ? 8.766 -4.766 22.297 1 81.31 173 GLU A CA 1
ATOM 1341 C C . GLU A 1 173 ? 10.188 -4.215 22.234 1 81.31 173 GLU A C 1
ATOM 1343 O O . GLU A 1 173 ? 10.453 -3.26 21.5 1 81.31 173 GLU A O 1
ATOM 1348 N N . GLU A 1 174 ? 11.008 -4.867 23.062 1 82.25 174 GLU A N 1
ATOM 1349 C CA . GLU A 1 174 ? 12.422 -4.535 22.984 1 82.25 174 GLU A CA 1
ATOM 1350 C C . GLU A 1 174 ? 13 -4.871 21.609 1 82.25 174 GLU A C 1
ATOM 1352 O O . GLU A 1 174 ? 12.664 -5.902 21.031 1 82.25 174 GLU A O 1
ATOM 1357 N N . GLN A 1 175 ? 13.969 -4.023 21.219 1 83.38 175 GLN A N 1
ATOM 1358 C CA . GLN A 1 175 ? 14.562 -4.172 19.891 1 83.38 175 GLN A CA 1
ATOM 1359 C C . GLN A 1 175 ? 15.906 -4.887 19.969 1 83.38 175 GLN A C 1
ATOM 1361 O O . GLN A 1 175 ? 16.656 -4.711 20.938 1 83.38 175 GLN A O 1
ATOM 1366 N N . PRO A 1 176 ? 16.125 -5.805 18.984 1 80.25 176 PRO A N 1
ATOM 1367 C CA . PRO A 1 176 ? 17.469 -6.371 18.922 1 80.25 176 PRO A CA 1
ATOM 1368 C C . PRO A 1 176 ? 18.547 -5.316 18.656 1 80.25 176 PRO A C 1
ATOM 1370 O O . PRO A 1 176 ? 18.219 -4.203 18.234 1 80.25 176 PRO A O 1
ATOM 1373 N N . PRO A 1 177 ? 19.734 -5.699 19.062 1 74.88 177 PRO A N 1
ATOM 1374 C CA . PRO A 1 177 ? 20.828 -4.75 18.812 1 74.88 177 PRO A CA 1
ATOM 1375 C C . PRO A 1 177 ? 20.891 -4.285 17.359 1 74.88 177 PRO A C 1
ATOM 1377 O O . PRO A 1 177 ? 20.688 -5.086 16.453 1 74.88 177 PRO A O 1
ATOM 1380 N N . GLY A 1 178 ? 21.094 -3.004 17.109 1 71.44 178 GLY A N 1
ATOM 1381 C CA . GLY A 1 178 ? 21.25 -2.459 15.773 1 71.44 178 GLY A CA 1
ATOM 1382 C C . GLY A 1 178 ? 19.969 -1.883 15.211 1 71.44 178 GLY A C 1
ATOM 1383 O O . GLY A 1 178 ? 19.984 -1.21 14.172 1 71.44 178 GLY A O 1
ATOM 1384 N N . PHE A 1 179 ? 18.875 -2.283 15.812 1 70 179 PHE A N 1
ATOM 1385 C CA . PHE A 1 179 ? 17.609 -1.796 15.297 1 70 179 PHE A CA 1
ATOM 1386 C C . PHE A 1 179 ? 17.078 -0.649 16.156 1 70 179 PHE A C 1
ATOM 1388 O O . PHE A 1 179 ? 15.906 -0.278 16.047 1 70 179 PHE A O 1
ATOM 1395 N N . ARG A 1 180 ? 17.844 -0.188 16.969 1 63.03 180 ARG A N 1
ATOM 1396 C CA . ARG A 1 180 ? 17.391 0.923 17.797 1 63.03 180 ARG A CA 1
ATOM 1397 C C . ARG A 1 180 ? 17.734 2.262 17.156 1 63.03 180 ARG A C 1
ATOM 1399 O O . ARG A 1 180 ? 17.672 3.305 17.812 1 63.03 180 ARG A O 1
ATOM 1406 N N . GLY A 1 181 ? 17.922 2.203 15.891 1 57.22 181 GLY A N 1
ATOM 1407 C CA . GLY A 1 181 ? 18.281 3.443 15.219 1 57.22 181 GLY A CA 1
ATOM 1408 C C . GLY A 1 181 ? 19.734 3.826 15.414 1 57.22 181 GLY A C 1
ATOM 1409 O O . GLY A 1 181 ? 20.156 4.918 15.023 1 57.22 181 GLY A O 1
ATOM 1410 N N . GLU A 1 182 ? 20.438 2.951 16.156 1 56.16 182 GLU A N 1
ATOM 1411 C CA . GLU A 1 182 ? 21.828 3.291 16.453 1 56.16 182 GLU A CA 1
ATOM 1412 C C . GLU A 1 182 ? 22.688 3.184 15.195 1 56.16 182 GLU A C 1
ATOM 1414 O O . GLU A 1 182 ? 22.344 2.473 14.258 1 56.16 182 GLU A O 1
ATOM 1419 N N . GLU A 1 183 ? 23.719 3.961 15.227 1 55.88 183 GLU A N 1
ATOM 1420 C CA . GLU A 1 183 ? 24.797 3.891 14.25 1 55.88 183 GLU A CA 1
ATOM 1421 C C . GLU A 1 183 ? 25.422 2.494 14.211 1 55.88 183 GLU A C 1
ATOM 1423 O O . GLU A 1 183 ? 25.594 1.858 15.25 1 55.88 183 GLU A O 1
ATOM 1428 N N . GLY A 1 184 ? 25.281 1.812 12.914 1 53.97 184 GLY A N 1
ATOM 1429 C CA . GLY A 1 184 ? 25.922 0.51 12.766 1 53.97 184 GLY A CA 1
ATOM 1430 C C . GLY A 1 184 ? 24.922 -0.617 12.57 1 53.97 184 GLY A C 1
ATOM 1431 O O . GLY A 1 184 ? 25.312 -1.766 12.352 1 53.97 184 GLY A O 1
ATOM 1432 N N . GLY A 1 185 ? 23.828 -0.432 12.812 1 57.72 185 GLY A N 1
ATOM 1433 C CA . GLY A 1 185 ? 22.844 -1.491 12.625 1 57.72 185 GLY A CA 1
ATOM 1434 C C . GLY A 1 185 ? 22.672 -1.896 11.172 1 57.72 185 GLY A C 1
ATOM 1435 O O . GLY A 1 185 ? 23.359 -1.376 10.297 1 57.72 185 GLY A O 1
ATOM 1436 N N . PRO A 1 186 ? 21.891 -3.031 11.016 1 58.56 186 PRO A N 1
ATOM 1437 C CA . PRO A 1 186 ? 21.766 -3.604 9.672 1 58.56 186 PRO A CA 1
ATOM 1438 C C . PRO A 1 186 ? 21.406 -2.559 8.617 1 58.56 186 PRO A C 1
ATOM 1440 O O . PRO A 1 186 ? 21.641 -2.773 7.426 1 58.56 186 PRO A O 1
ATOM 1443 N N . PHE A 1 187 ? 20.953 -1.461 9.148 1 58.09 187 PHE A N 1
ATOM 1444 C CA . PHE A 1 187 ? 20.594 -0.415 8.195 1 58.09 187 PHE A CA 1
ATOM 1445 C C . PHE A 1 187 ? 21.359 0.867 8.492 1 58.09 187 PHE A C 1
ATOM 1447 O O . PHE A 1 187 ? 20.953 1.953 8.07 1 58.09 187 PHE A O 1
ATOM 1454 N N . GLY A 1 188 ? 22.281 0.75 9.32 1 48.97 188 GLY A N 1
ATOM 1455 C CA . GLY A 1 188 ? 23.094 1.9 9.688 1 48.97 188 GLY A CA 1
ATOM 1456 C C . GLY A 1 188 ? 24.047 2.328 8.586 1 48.97 188 GLY A C 1
ATOM 1457 O O . GLY A 1 188 ? 24.047 1.747 7.496 1 48.97 188 GLY A O 1
ATOM 1458 N N . MET A 1 189 ? 24.641 3.598 8.859 1 51.09 189 MET A N 1
ATOM 1459 C CA . MET A 1 189 ? 25.578 4.219 7.922 1 51.09 189 MET A CA 1
ATOM 1460 C C . MET A 1 189 ? 26.578 3.193 7.387 1 51.09 189 MET A C 1
ATOM 1462 O O . MET A 1 189 ? 26.938 3.225 6.207 1 51.09 189 MET A O 1
ATOM 1466 N N . ALA A 1 190 ? 27.031 2.436 8.141 1 39.44 190 ALA A N 1
ATOM 1467 C CA . ALA A 1 190 ? 28.031 1.46 7.715 1 39.44 190 ALA A CA 1
ATOM 1468 C C . ALA A 1 190 ? 27.422 0.449 6.742 1 39.44 190 ALA A C 1
ATOM 1470 O O . ALA A 1 190 ? 28.125 -0.119 5.906 1 39.44 190 ALA A O 1
ATOM 1471 N N . ALA A 1 191 ? 26.266 0.178 6.879 1 39.03 191 ALA A N 1
ATOM 1472 C CA . ALA A 1 191 ? 25.609 -0.794 6.02 1 39.03 191 ALA A CA 1
ATOM 1473 C C . ALA A 1 191 ? 25.266 -0.188 4.66 1 39.03 191 ALA A C 1
ATOM 1475 O O . ALA A 1 191 ? 24.922 -0.907 3.719 1 39.03 191 ALA A O 1
ATOM 1476 N N . ARG A 1 192 ? 25.469 1.103 4.512 1 41.38 192 ARG A N 1
ATOM 1477 C CA . ARG A 1 192 ? 25.188 1.813 3.268 1 41.38 192 ARG A CA 1
ATOM 1478 C C . ARG A 1 192 ? 26.375 1.707 2.307 1 41.38 192 ARG A C 1
ATOM 1480 O O . ARG A 1 192 ? 26.281 2.119 1.149 1 41.38 192 ARG A O 1
ATOM 1487 N N . LYS A 1 193 ? 27.625 1.337 2.803 1 35.78 193 LYS A N 1
ATOM 1488 C CA . LYS A 1 193 ? 28.828 1.303 1.97 1 35.78 193 LYS A CA 1
ATOM 1489 C C . LYS A 1 193 ? 28.906 -0.004 1.187 1 35.78 193 LYS A C 1
ATOM 1491 O O . LYS A 1 193 ? 28.578 -1.07 1.709 1 35.78 193 LYS A O 1
ATOM 1496 N N . MET B 1 1 ? -18.141 -48.219 -23.312 1 33.56 1 MET B N 1
ATOM 1497 C CA . MET B 1 1 ? -17.672 -46.844 -23.453 1 33.56 1 MET B CA 1
ATOM 1498 C C . MET B 1 1 ? -17.156 -46.281 -22.125 1 33.56 1 MET B C 1
ATOM 1500 O O . MET B 1 1 ? -17.922 -46.156 -21.156 1 33.56 1 MET B O 1
ATOM 1504 N N . SER B 1 2 ? -15.953 -46.656 -21.719 1 37.59 2 SER B N 1
ATOM 1505 C CA . SER B 1 2 ? -15.273 -46.219 -20.5 1 37.59 2 SER B CA 1
ATOM 1506 C C . SER B 1 2 ? -15.203 -44.688 -20.453 1 37.59 2 SER B C 1
ATOM 1508 O O . SER B 1 2 ? -14.672 -44.062 -21.359 1 37.59 2 SER B O 1
ATOM 1510 N N . THR B 1 3 ? -16.203 -44.031 -19.938 1 39.06 3 THR B N 1
ATOM 1511 C CA . THR B 1 3 ? -16.109 -42.594 -19.609 1 39.06 3 THR B CA 1
ATOM 1512 C C . THR B 1 3 ? -14.812 -42.312 -18.844 1 39.06 3 THR B C 1
ATOM 1514 O O . THR B 1 3 ? -14.625 -42.812 -17.719 1 39.06 3 THR B O 1
ATOM 1517 N N . THR B 1 4 ? -13.68 -42.312 -19.5 1 37.41 4 THR B N 1
ATOM 1518 C CA . THR B 1 4 ? -12.492 -41.719 -18.875 1 37.41 4 THR B CA 1
ATOM 1519 C C . THR B 1 4 ? -12.836 -40.438 -18.141 1 37.41 4 THR B C 1
ATOM 1521 O O . THR B 1 4 ? -13.25 -39.469 -18.766 1 37.41 4 THR B O 1
ATOM 1524 N N . THR B 1 5 ? -13.414 -40.625 -16.969 1 38.22 5 THR B N 1
ATOM 1525 C CA . THR B 1 5 ? -13.492 -39.438 -16.109 1 38.22 5 THR B CA 1
ATOM 1526 C C . THR B 1 5 ? -12.188 -38.625 -16.172 1 38.22 5 THR B C 1
ATOM 1528 O O . THR B 1 5 ? -11.117 -39.156 -15.891 1 38.22 5 THR B O 1
ATOM 1531 N N . SER B 1 6 ? -11.93 -37.844 -17.203 1 38.25 6 SER B N 1
ATOM 1532 C CA . SER B 1 6 ? -10.852 -36.875 -17.078 1 38.25 6 SER B CA 1
ATOM 1533 C C . SER B 1 6 ? -10.672 -36.406 -15.641 1 38.25 6 SER B C 1
ATOM 1535 O O . SER B 1 6 ? -11.578 -35.812 -15.055 1 38.25 6 SER B O 1
ATOM 1537 N N . THR B 1 7 ? -10.227 -37.25 -14.773 1 39.59 7 THR B N 1
ATOM 1538 C CA . THR B 1 7 ? -9.836 -36.75 -13.461 1 39.59 7 THR B CA 1
ATOM 1539 C C . THR B 1 7 ? -9.164 -35.375 -13.578 1 39.59 7 THR B C 1
ATOM 1541 O O . THR B 1 7 ? -8.117 -35.25 -14.219 1 39.59 7 THR B O 1
ATOM 1544 N N . ALA B 1 8 ? -9.812 -34.344 -13.875 1 43.88 8 ALA B N 1
ATOM 1545 C CA . ALA B 1 8 ? -9.234 -33 -13.711 1 43.88 8 ALA B CA 1
ATOM 1546 C C . ALA B 1 8 ? -8.148 -33 -12.641 1 43.88 8 ALA B C 1
ATOM 1548 O O . ALA B 1 8 ? -8.414 -33.312 -11.477 1 43.88 8 ALA B O 1
ATOM 1549 N N . THR B 1 9 ? -7.008 -33.562 -12.781 1 47.38 9 THR B N 1
ATOM 1550 C CA . THR B 1 9 ? -5.836 -33.594 -11.906 1 47.38 9 THR B CA 1
ATOM 1551 C C . THR B 1 9 ? -5.691 -32.281 -11.148 1 47.38 9 THR B C 1
ATOM 1553 O O . THR B 1 9 ? -5.43 -31.25 -11.75 1 47.38 9 THR B O 1
ATOM 1556 N N . ASN B 1 10 ? -6.547 -32.031 -10.125 1 62.16 10 ASN B N 1
ATOM 1557 C CA . ASN B 1 10 ? -6.531 -30.891 -9.227 1 62.16 10 ASN B CA 1
ATOM 1558 C C . ASN B 1 10 ? -5.137 -30.641 -8.664 1 62.16 10 ASN B C 1
ATOM 1560 O O . ASN B 1 10 ? -4.668 -31.375 -7.793 1 62.16 10 ASN B O 1
ATOM 1564 N N . SER B 1 11 ? -4.148 -30.141 -9.453 1 79.81 11 SER B N 1
ATOM 1565 C CA . SER B 1 11 ? -2.812 -29.797 -8.977 1 79.81 11 SER B CA 1
ATOM 1566 C C . SER B 1 11 ? -2.873 -29.141 -7.602 1 79.81 11 SER B C 1
ATOM 1568 O O . SER B 1 11 ? -3.785 -28.359 -7.32 1 79.81 11 SER B O 1
ATOM 1570 N N . PRO B 1 12 ? -2.062 -29.734 -6.664 1 90.75 12 PRO B N 1
ATOM 1571 C CA . PRO B 1 12 ? -2.045 -29.156 -5.316 1 90.75 12 PRO B CA 1
ATOM 1572 C C . PRO B 1 12 ? -1.688 -27.672 -5.312 1 90.75 12 PRO B C 1
ATOM 1574 O O . PRO B 1 12 ? -0.948 -27.219 -6.184 1 90.75 12 PRO B O 1
ATOM 1577 N N . PRO B 1 13 ? -2.244 -27.031 -4.391 1 95.12 13 PRO B N 1
ATOM 1578 C CA . PRO B 1 13 ? -1.899 -25.609 -4.293 1 95.12 13 PRO B CA 1
ATOM 1579 C C . PRO B 1 13 ? -0.427 -25.391 -3.961 1 95.12 13 PRO B C 1
ATOM 1581 O O . PRO B 1 13 ? 0.152 -26.125 -3.164 1 95.12 13 PRO B O 1
ATOM 1584 N N . VAL B 1 14 ? 0.164 -24.375 -4.629 1 96.62 14 VAL B N 1
ATOM 1585 C CA . VAL B 1 14 ? 1.57 -24.078 -4.391 1 96.62 14 VAL B CA 1
ATOM 1586 C C . VAL B 1 14 ? 1.694 -22.734 -3.67 1 96.62 14 VAL B C 1
ATOM 1588 O O . VAL B 1 14 ? 2.777 -22.359 -3.213 1 96.62 14 VAL B O 1
ATOM 1591 N N . LEU B 1 15 ? 0.67 -22.016 -3.574 1 97 15 LEU B N 1
ATOM 1592 C CA . LEU B 1 15 ? 0.643 -20.703 -2.961 1 97 15 LEU B CA 1
ATOM 1593 C C . LEU B 1 15 ? -0.725 -20.406 -2.35 1 97 15 LEU B C 1
ATOM 1595 O O . LEU B 1 15 ? -1.756 -20.734 -2.939 1 97 15 LEU B O 1
ATOM 1599 N N . VAL B 1 16 ? -0.706 -19.812 -1.145 1 98.25 16 VAL B N 1
ATOM 1600 C CA . VAL B 1 16 ? -1.948 -19.391 -0.507 1 98.25 16 VAL B CA 1
ATOM 1601 C C . VAL B 1 16 ? -1.847 -17.922 -0.091 1 98.25 16 VAL B C 1
ATOM 1603 O O . VAL B 1 16 ? -0.75 -17.359 -0.041 1 98.25 16 VAL B O 1
ATOM 1606 N N . GLY B 1 17 ? -2.967 -17.344 0.112 1 98.5 17 GLY B N 1
ATOM 1607 C CA . GLY B 1 17 ? -3.074 -15.977 0.58 1 98.5 17 GLY B CA 1
ATOM 1608 C C . GLY B 1 17 ? -4.473 -15.609 1.045 1 98.5 17 GLY B C 1
ATOM 1609 O O . GLY B 1 17 ? -5.324 -16.484 1.212 1 98.5 17 GLY B O 1
ATOM 1610 N N . GLY B 1 18 ? -4.617 -14.289 1.356 1 98.56 18 GLY B N 1
ATOM 1611 C CA . GLY B 1 18 ? -5.918 -13.828 1.816 1 98.56 18 GLY B CA 1
ATOM 1612 C C . GLY B 1 18 ? -5.875 -12.445 2.438 1 98.56 18 GLY B C 1
ATOM 1613 O O . GLY B 1 18 ? -4.82 -11.805 2.477 1 98.56 18 GLY B O 1
ATOM 1614 N N . CYS B 1 19 ? -7.086 -12.07 2.902 1 98.44 19 CYS B N 1
ATOM 1615 C CA . CYS B 1 19 ? -7.234 -10.734 3.465 1 98.44 19 CYS B CA 1
ATOM 1616 C C . CYS B 1 19 ? -6.793 -10.711 4.922 1 98.44 19 CYS B C 1
ATOM 1618 O O . CYS B 1 19 ? -6.438 -11.742 5.488 1 98.44 19 CYS B O 1
ATOM 1620 N N . ALA B 1 20 ? -6.785 -9.562 5.535 1 97.19 20 ALA B N 1
ATOM 1621 C CA . ALA B 1 20 ? -6.254 -9.328 6.875 1 97.19 20 ALA B CA 1
ATOM 1622 C C . ALA B 1 20 ? -7.133 -9.992 7.938 1 97.19 20 ALA B C 1
ATOM 1624 O O . ALA B 1 20 ? -6.633 -10.438 8.969 1 97.19 20 ALA B O 1
ATOM 1625 N N . CYS B 1 21 ? -8.406 -10.086 7.727 1 96.81 21 CYS B N 1
ATOM 1626 C CA . CYS B 1 21 ? -9.305 -10.625 8.742 1 96.81 21 CYS B CA 1
ATOM 1627 C C . CYS B 1 21 ? -9.523 -12.117 8.531 1 96.81 21 CYS B C 1
ATOM 1629 O O . CYS B 1 21 ? -10.281 -12.75 9.266 1 96.81 21 CYS B O 1
ATOM 1631 N N . SER B 1 22 ? -8.992 -12.625 7.5 1 96.62 22 SER B N 1
ATOM 1632 C CA . SER B 1 22 ? -9.008 -14.047 7.191 1 96.62 22 SER B CA 1
ATOM 1633 C C . SER B 1 22 ? -10.367 -14.492 6.664 1 96.62 22 SER B C 1
ATOM 1635 O O . SER B 1 22 ? -10.602 -15.68 6.441 1 96.62 22 SER B O 1
ATOM 1637 N N . TYR B 1 23 ? -11.227 -13.57 6.461 1 97.88 23 TYR B N 1
ATOM 1638 C CA . TYR B 1 23 ? -12.516 -13.914 5.887 1 97.88 23 TYR B CA 1
ATOM 1639 C C . TYR B 1 23 ? -12.359 -14.453 4.469 1 97.88 23 TYR B C 1
ATOM 1641 O O . TYR B 1 23 ? -12.969 -15.469 4.109 1 97.88 23 TYR B O 1
ATOM 1649 N N . ILE B 1 24 ? -11.609 -13.812 3.668 1 98.62 24 ILE B N 1
ATOM 1650 C CA . ILE B 1 24 ? -11.32 -14.273 2.316 1 98.62 24 ILE B CA 1
ATOM 1651 C C . ILE B 1 24 ? -9.945 -14.938 2.283 1 98.62 24 ILE B C 1
ATOM 1653 O O . ILE B 1 24 ? -8.953 -14.367 2.752 1 98.62 24 ILE B O 1
ATOM 1657 N N . ARG B 1 25 ? -9.922 -16.094 1.796 1 98.69 25 ARG B N 1
ATOM 1658 C CA . ARG B 1 25 ? -8.703 -16.859 1.531 1 98.69 25 ARG B CA 1
ATOM 1659 C C . ARG B 1 25 ? -8.695 -17.406 0.112 1 98.69 25 ARG B C 1
ATOM 1661 O O . ARG B 1 25 ? -9.758 -17.688 -0.456 1 98.69 25 ARG B O 1
ATOM 1668 N N . TYR B 1 26 ? -7.457 -17.594 -0.433 1 98.75 26 TYR B N 1
ATOM 1669 C CA . TYR B 1 26 ? -7.352 -18.172 -1.768 1 98.75 26 TYR B CA 1
ATOM 1670 C C . TYR B 1 26 ? -6.141 -19.094 -1.874 1 98.75 26 TYR B C 1
ATOM 1672 O O . TYR B 1 26 ? -5.246 -19.047 -1.021 1 98.75 26 TYR B O 1
ATOM 1680 N N . ALA B 1 27 ? -6.199 -19.891 -2.846 1 98.5 27 ALA B N 1
ATOM 1681 C CA . ALA B 1 27 ? -5.086 -20.766 -3.209 1 98.5 27 ALA B CA 1
ATOM 1682 C C . ALA B 1 27 ? -4.789 -20.688 -4.703 1 98.5 27 ALA B C 1
ATOM 1684 O O . ALA B 1 27 ? -5.684 -20.406 -5.508 1 98.5 27 ALA B O 1
ATOM 1685 N N . SER B 1 28 ? -3.518 -20.906 -5.004 1 98 28 SER B N 1
ATOM 1686 C CA . SER B 1 28 ? -3.098 -20.969 -6.402 1 98 28 SER B CA 1
ATOM 1687 C C . SER B 1 28 ? -2.377 -22.281 -6.703 1 98 28 SER B C 1
ATOM 1689 O O . SER B 1 28 ? -1.562 -22.734 -5.902 1 98 28 SER B O 1
ATOM 1691 N N . THR B 1 29 ? -2.686 -22.781 -7.848 1 97.5 29 THR B N 1
ATOM 1692 C CA . THR B 1 29 ? -1.953 -23.953 -8.328 1 97.5 29 THR B CA 1
ATOM 1693 C C . THR B 1 29 ? -0.788 -23.531 -9.219 1 97.5 29 THR B C 1
ATOM 1695 O O . THR B 1 29 ? -0.002 -24.375 -9.664 1 97.5 29 THR B O 1
ATOM 1698 N N . SER B 1 30 ? -0.649 -22.281 -9.477 1 96.44 30 SER B N 1
ATOM 1699 C CA . SER B 1 30 ? 0.449 -21.734 -10.258 1 96.44 30 SER B CA 1
ATOM 1700 C C . SER B 1 30 ? 1.333 -20.828 -9.406 1 96.44 30 SER B C 1
ATOM 1702 O O . SER B 1 30 ? 0.844 -20.141 -8.5 1 96.44 30 SER B O 1
ATOM 1704 N N . LEU B 1 31 ? 2.621 -20.922 -9.734 1 95.94 31 LEU B N 1
ATOM 1705 C CA . LEU B 1 31 ? 3.541 -19.938 -9.164 1 95.94 31 LEU B CA 1
ATOM 1706 C C . LEU B 1 31 ? 3.326 -18.562 -9.781 1 95.94 31 LEU B C 1
ATOM 1708 O O . LEU B 1 31 ? 2.719 -18.453 -10.844 1 95.94 31 LEU B O 1
ATOM 1712 N N . PRO B 1 32 ? 3.768 -17.5 -9.078 1 96.38 32 PRO B N 1
ATOM 1713 C CA . PRO B 1 32 ? 3.662 -16.156 -9.641 1 96.38 32 PRO B CA 1
ATOM 1714 C C . PRO B 1 32 ? 4.375 -16.016 -10.984 1 96.38 32 PRO B C 1
ATOM 1716 O O . PRO B 1 32 ? 5.461 -16.578 -11.172 1 96.38 32 PRO B O 1
ATOM 1719 N N . ILE B 1 33 ? 3.762 -15.242 -11.844 1 95.62 33 ILE B N 1
ATOM 1720 C CA . ILE B 1 33 ? 4.312 -15.039 -13.18 1 95.62 33 ILE B CA 1
ATOM 1721 C C . ILE B 1 33 ? 5.129 -13.75 -13.211 1 95.62 33 ILE B C 1
ATOM 1723 O O . ILE B 1 33 ? 6.184 -13.695 -13.852 1 95.62 33 ILE B O 1
ATOM 1727 N N . SER B 1 34 ? 4.672 -12.734 -12.586 1 96.69 34 SER B N 1
ATOM 1728 C CA . SER B 1 34 ? 5.332 -11.438 -12.562 1 96.69 34 SER B CA 1
ATOM 1729 C C . SER B 1 34 ? 4.914 -10.625 -11.344 1 96.69 34 SER B C 1
ATOM 1731 O O . SER B 1 34 ? 3.92 -10.945 -10.688 1 96.69 34 SER B O 1
ATOM 1733 N N . LEU B 1 35 ? 5.695 -9.672 -11.039 1 97.12 35 LEU B N 1
ATOM 1734 C CA . LEU B 1 35 ? 5.473 -8.719 -9.961 1 97.12 35 LEU B CA 1
ATOM 1735 C C . LEU B 1 35 ? 5.676 -7.289 -10.453 1 97.12 35 LEU B C 1
ATOM 1737 O O . LEU B 1 35 ? 6.625 -7.008 -11.188 1 97.12 35 LEU B O 1
ATOM 1741 N N . SER B 1 36 ? 4.777 -6.391 -10.125 1 97.31 36 SER B N 1
ATOM 1742 C CA . SER B 1 36 ? 4.883 -4.988 -10.523 1 97.31 36 SER B CA 1
ATOM 1743 C C . SER B 1 36 ? 4.402 -4.062 -9.406 1 97.31 36 SER B C 1
ATOM 1745 O O . SER B 1 36 ? 3.594 -4.461 -8.57 1 97.31 36 SER B O 1
ATOM 1747 N N . HIS B 1 37 ? 4.973 -2.865 -9.391 1 97.31 37 HIS B N 1
ATOM 1748 C CA . HIS B 1 37 ? 4.508 -1.768 -8.547 1 97.31 37 HIS B CA 1
ATOM 1749 C C . HIS B 1 37 ? 3.832 -0.683 -9.383 1 97.31 37 HIS B C 1
ATOM 1751 O O . HIS B 1 37 ? 4.426 -0.161 -10.328 1 97.31 37 HIS B O 1
ATOM 1757 N N . CYS B 1 38 ? 2.584 -0.362 -9.047 1 97.25 38 CYS B N 1
ATOM 1758 C CA . CYS B 1 38 ? 1.871 0.685 -9.766 1 97.25 38 CYS B CA 1
ATOM 1759 C C . CYS B 1 38 ? 1.673 1.916 -8.891 1 97.25 38 CYS B C 1
ATOM 1761 O O . CYS B 1 38 ? 1.05 1.836 -7.832 1 97.25 38 CYS B O 1
ATOM 1763 N N . PHE B 1 39 ? 2.1 3.072 -9.367 1 97.5 39 PHE B N 1
ATOM 1764 C CA . PHE B 1 39 ? 2.129 4.293 -8.578 1 97.5 39 PHE B CA 1
ATOM 1765 C C . PHE B 1 39 ? 0.976 5.215 -8.953 1 97.5 39 PHE B C 1
ATOM 1767 O O . PHE B 1 39 ? 0.898 6.348 -8.477 1 97.5 39 PHE B O 1
ATOM 1774 N N . CYS B 1 40 ? 0.015 4.82 -9.766 1 95.94 40 CYS B N 1
ATOM 1775 C CA . CYS B 1 40 ? -1.064 5.73 -10.141 1 95.94 40 CYS B CA 1
ATOM 1776 C C . CYS B 1 40 ? -1.877 6.137 -8.914 1 95.94 40 CYS B C 1
ATOM 1778 O O . CYS B 1 40 ? -1.89 5.43 -7.906 1 95.94 40 CYS B O 1
ATOM 1780 N N . VAL B 1 41 ? -2.521 7.203 -9 1 96.12 41 VAL B N 1
ATOM 1781 C CA . VAL B 1 41 ? -3.254 7.773 -7.875 1 96.12 41 VAL B CA 1
ATOM 1782 C C . VAL B 1 41 ? -4.277 6.762 -7.359 1 96.12 41 VAL B C 1
ATOM 1784 O O . VAL B 1 41 ? -4.445 6.605 -6.148 1 96.12 41 VAL B O 1
ATOM 1787 N N . GLU B 1 42 ? -4.926 6.09 -8.219 1 95.62 42 GLU B N 1
ATOM 1788 C CA . GLU B 1 42 ? -5.926 5.113 -7.801 1 95.62 42 GLU B CA 1
ATOM 1789 C C . GLU B 1 42 ? -5.293 3.998 -6.973 1 95.62 42 GLU B C 1
ATOM 1791 O O . GLU B 1 42 ? -5.844 3.594 -5.945 1 95.62 42 GLU B O 1
ATOM 1796 N N . CYS B 1 43 ? -4.172 3.52 -7.406 1 97.19 43 CYS B N 1
ATOM 1797 C CA . CYS B 1 43 ? -3.484 2.453 -6.688 1 97.19 43 CYS B CA 1
ATOM 1798 C C . CYS B 1 43 ? -2.977 2.947 -5.336 1 97.19 43 CYS B C 1
ATOM 1800 O O . CYS B 1 43 ? -3.037 2.223 -4.344 1 97.19 43 CYS B O 1
ATOM 1802 N N . ARG B 1 44 ? -2.508 4.152 -5.305 1 98 44 ARG B N 1
ATOM 1803 C CA . ARG B 1 44 ? -2.105 4.758 -4.039 1 98 44 ARG B CA 1
ATOM 1804 C C . ARG B 1 44 ? -3.271 4.801 -3.059 1 98 44 ARG B C 1
ATOM 1806 O O . ARG B 1 44 ? -3.129 4.406 -1.9 1 98 44 ARG B O 1
ATOM 1813 N N . LYS B 1 45 ? -4.359 5.23 -3.568 1 97.75 45 LYS B N 1
ATOM 1814 C CA . LYS B 1 45 ? -5.527 5.41 -2.707 1 97.75 45 LYS B CA 1
ATOM 1815 C C . LYS B 1 45 ? -6.078 4.066 -2.246 1 97.75 45 LYS B C 1
ATOM 1817 O O . LYS B 1 45 ? -6.488 3.92 -1.092 1 97.75 45 LYS B O 1
ATOM 1822 N N . THR B 1 46 ? -6.121 3.111 -3.096 1 97.38 46 THR B N 1
ATOM 1823 C CA . THR B 1 46 ? -6.617 1.796 -2.705 1 97.38 46 THR B CA 1
ATOM 1824 C C . THR B 1 46 ? -5.699 1.157 -1.669 1 97.38 46 THR B C 1
ATOM 1826 O O . THR B 1 46 ? -6.168 0.582 -0.685 1 97.38 46 THR B O 1
ATOM 1829 N N . ALA B 1 47 ? -4.453 1.299 -1.869 1 97.62 47 ALA B N 1
ATOM 1830 C CA . ALA B 1 47 ? -3.471 0.667 -0.995 1 97.62 47 ALA B CA 1
ATOM 1831 C C . ALA B 1 47 ? -3.314 1.445 0.308 1 97.62 47 ALA B C 1
ATOM 1833 O O . ALA B 1 47 ? -2.971 0.871 1.344 1 97.62 47 ALA B O 1
ATOM 1834 N N . GLY B 1 48 ? -3.504 2.682 0.243 1 97.69 48 GLY B N 1
ATOM 1835 C CA . GLY B 1 48 ? -3.152 3.541 1.363 1 97.69 48 GLY B CA 1
ATOM 1836 C C . GLY B 1 48 ? -1.659 3.779 1.485 1 97.69 48 GLY B C 1
ATOM 1837 O O . GLY B 1 48 ? -1.178 4.207 2.537 1 97.69 48 GLY B O 1
ATOM 1838 N N . GLY B 1 49 ? -0.897 3.467 0.557 1 97.81 49 GLY B N 1
ATOM 1839 C CA . GLY B 1 49 ? 0.553 3.578 0.51 1 97.81 49 GLY B CA 1
ATOM 1840 C C . GLY B 1 49 ? 1.06 4.242 -0.754 1 97.81 49 GLY B C 1
ATOM 1841 O O . GLY B 1 49 ? 0.296 4.898 -1.466 1 97.81 49 GLY B O 1
ATOM 1842 N N . PRO B 1 50 ? 2.342 4.129 -0.975 1 97.75 50 PRO B N 1
ATOM 1843 C CA . PRO B 1 50 ? 2.904 4.844 -2.123 1 97.75 50 PRO B CA 1
ATOM 1844 C C . PRO B 1 50 ? 2.547 4.191 -3.457 1 97.75 50 PRO B C 1
ATOM 1846 O O . P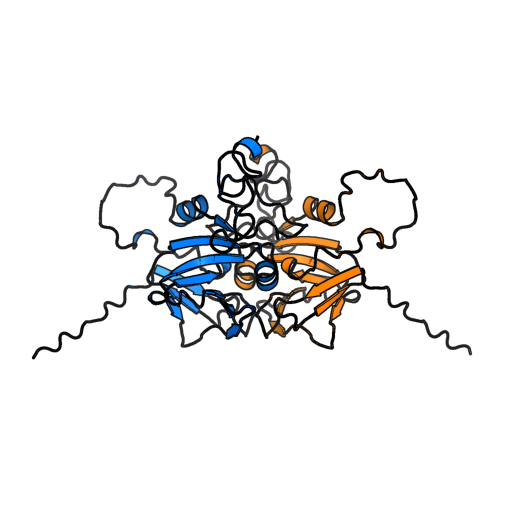RO B 1 50 ? 2.631 4.836 -4.504 1 97.75 50 PRO B O 1
ATOM 1849 N N . PHE B 1 51 ? 2.246 2.971 -3.438 1 98 51 PHE B N 1
ATOM 1850 C CA . PHE B 1 51 ? 1.912 2.191 -4.625 1 98 51 PHE B CA 1
ATOM 1851 C C . PHE B 1 51 ? 1.206 0.897 -4.238 1 98 51 PHE B C 1
ATOM 1853 O O . PHE B 1 51 ? 1.133 0.55 -3.059 1 98 51 PHE B O 1
ATOM 1860 N N . GLN B 1 52 ? 0.58 0.335 -5.203 1 98 52 GLN B N 1
ATOM 1861 C CA . GLN B 1 52 ? 0.073 -1.026 -5.059 1 98 52 GLN B CA 1
ATOM 1862 C C . GLN B 1 52 ? 1.004 -2.031 -5.73 1 98 52 GLN B C 1
ATOM 1864 O O . GLN B 1 52 ? 1.568 -1.753 -6.789 1 98 52 GLN B O 1
ATOM 1869 N N . THR B 1 53 ? 1.194 -3.137 -5.082 1 98.5 53 THR B N 1
ATOM 1870 C CA . THR B 1 53 ? 1.962 -4.223 -5.68 1 98.5 53 THR B CA 1
ATOM 1871 C C . THR B 1 53 ? 1.033 -5.316 -6.207 1 98.5 53 THR B C 1
ATOM 1873 O O . THR B 1 53 ? 0.134 -5.77 -5.492 1 98.5 53 THR B O 1
ATOM 1876 N N . TYR B 1 54 ? 1.315 -5.727 -7.477 1 98.5 54 TYR B N 1
ATOM 1877 C CA . TYR B 1 54 ? 0.509 -6.773 -8.086 1 98.5 54 TYR B CA 1
ATOM 1878 C C . TYR B 1 54 ? 1.377 -7.957 -8.508 1 98.5 54 TYR B C 1
ATOM 1880 O O . TYR B 1 54 ? 2.48 -7.77 -9.023 1 98.5 54 TYR B O 1
ATOM 1888 N N . VAL B 1 55 ? 0.852 -9.109 -8.211 1 98.5 55 VAL B N 1
ATOM 1889 C CA . VAL B 1 55 ? 1.445 -10.375 -8.633 1 98.5 55 VAL B CA 1
ATOM 1890 C C . VAL B 1 55 ? 0.484 -11.109 -9.562 1 98.5 55 VAL B C 1
ATOM 1892 O O . VAL B 1 55 ? -0.663 -11.375 -9.203 1 98.5 55 VAL B O 1
ATOM 1895 N N . ARG B 1 56 ? 0.962 -11.508 -10.703 1 98.38 56 ARG B N 1
ATOM 1896 C CA . ARG B 1 56 ? 0.08 -12.016 -11.75 1 98.38 56 ARG B CA 1
ATOM 1897 C C . ARG B 1 56 ? 0.051 -13.539 -11.75 1 98.38 56 ARG B C 1
ATOM 1899 O O . ARG B 1 56 ? 1.081 -14.188 -11.547 1 98.38 56 ARG B O 1
ATOM 1906 N N . PHE B 1 57 ? -1.147 -14.055 -12 1 98.38 57 PHE B N 1
ATOM 1907 C CA . PHE B 1 57 ? -1.424 -15.477 -12.133 1 98.38 57 PHE B CA 1
ATOM 1908 C C . PHE B 1 57 ? -2.391 -15.734 -13.281 1 98.38 57 PHE B C 1
ATOM 1910 O O . PHE B 1 57 ? -3.131 -14.844 -13.695 1 98.38 57 PHE B O 1
ATOM 1917 N N . PRO B 1 58 ? -2.361 -17 -13.828 1 98 58 PRO B N 1
ATOM 1918 C CA . PRO B 1 58 ? -3.547 -17.391 -14.594 1 98 58 PRO B CA 1
ATOM 1919 C C . PRO B 1 58 ? -4.816 -17.422 -13.742 1 98 58 PRO B C 1
ATOM 1921 O O . PRO B 1 58 ? -4.809 -17.969 -12.641 1 98 58 PRO B O 1
ATOM 1924 N N . THR B 1 59 ? -5.867 -16.812 -14.297 1 98.38 59 THR B N 1
ATOM 1925 C CA . THR B 1 59 ? -7.113 -16.766 -13.539 1 98.38 59 THR B CA 1
ATOM 1926 C C . THR B 1 59 ? -7.562 -18.172 -13.148 1 98.38 59 THR B C 1
ATOM 1928 O O . THR B 1 59 ? -8.031 -18.375 -12.023 1 98.38 59 THR B O 1
ATOM 1931 N N . ALA B 1 60 ? -7.352 -19.141 -13.961 1 97.81 60 ALA B N 1
ATOM 1932 C CA . ALA B 1 60 ? -7.812 -20.5 -13.758 1 97.81 60 ALA B CA 1
ATOM 1933 C C . ALA B 1 60 ? -7.074 -21.172 -12.594 1 97.81 60 ALA B C 1
ATOM 1935 O O . ALA B 1 60 ? -7.527 -22.188 -12.062 1 97.81 60 ALA B O 1
ATOM 1936 N N . ALA B 1 61 ? -5.961 -20.625 -12.234 1 97.94 61 ALA B N 1
ATOM 1937 C CA . ALA B 1 61 ? -5.148 -21.234 -11.18 1 97.94 61 ALA B CA 1
ATOM 1938 C C . ALA B 1 61 ? -5.641 -20.828 -9.797 1 97.94 61 ALA B C 1
ATOM 1940 O O . ALA B 1 61 ? -5.246 -21.406 -8.789 1 97.94 61 ALA B O 1
ATOM 1941 N N . ILE B 1 62 ? -6.449 -19.812 -9.734 1 98.31 62 ILE B N 1
ATOM 1942 C CA . ILE B 1 62 ? -6.844 -19.234 -8.461 1 98.31 62 ILE B CA 1
ATOM 1943 C C . ILE B 1 62 ? -8.172 -19.844 -8.008 1 98.31 62 ILE B C 1
ATOM 1945 O O . ILE B 1 62 ? -9.133 -19.891 -8.773 1 98.31 62 ILE B O 1
ATOM 1949 N N . THR B 1 63 ? -8.148 -20.266 -6.773 1 98.19 63 THR B N 1
ATOM 1950 C CA . THR B 1 63 ? -9.375 -20.734 -6.133 1 98.19 63 THR B CA 1
ATOM 1951 C C . THR B 1 63 ? -9.664 -19.922 -4.871 1 98.19 63 THR B C 1
ATOM 1953 O O . THR B 1 63 ? -8.805 -19.797 -3.994 1 98.19 63 THR B O 1
ATOM 1956 N N . TRP B 1 64 ? -10.812 -19.312 -4.883 1 98.5 64 TRP B N 1
ATOM 1957 C CA . TRP B 1 64 ? -11.289 -18.688 -3.652 1 98.5 64 TRP B CA 1
ATOM 1958 C C . TRP B 1 64 ? -11.875 -19.719 -2.705 1 98.5 64 TRP B C 1
ATOM 1960 O O . TRP B 1 64 ? -12.727 -20.531 -3.102 1 98.5 64 TRP B O 1
ATOM 1970 N N . LEU B 1 65 ? -11.469 -19.656 -1.505 1 98.06 65 LEU B N 1
ATOM 1971 C CA . LEU B 1 65 ? -11.797 -20.719 -0.568 1 98.06 65 LEU B CA 1
ATOM 1972 C C . LEU B 1 65 ? -13.086 -20.406 0.184 1 98.06 65 LEU B C 1
ATOM 1974 O O . LEU B 1 65 ? -13.469 -19.234 0.306 1 98.06 65 LEU B O 1
ATOM 1978 N N . ASN B 1 66 ? -13.766 -21.438 0.637 1 96.75 66 ASN B N 1
ATOM 1979 C CA . ASN B 1 66 ? -14.984 -21.375 1.439 1 96.75 66 ASN B CA 1
ATOM 1980 C C . ASN B 1 66 ? -16.078 -20.594 0.734 1 96.75 66 ASN B C 1
ATOM 1982 O O . ASN B 1 66 ? -16.891 -19.922 1.384 1 96.75 66 ASN B O 1
ATOM 1986 N N . ASP B 1 67 ? -16 -20.484 -0.525 1 96 67 ASP B N 1
ATOM 1987 C CA . ASP B 1 67 ? -17 -19.828 -1.378 1 96 67 ASP B CA 1
ATOM 1988 C C . ASP B 1 67 ? -17.109 -18.344 -1.048 1 96 67 ASP B C 1
ATOM 1990 O O . ASP B 1 67 ? -18.203 -17.781 -1.067 1 96 67 ASP B O 1
ATOM 1994 N N . ARG B 1 68 ? -16.047 -17.812 -0.571 1 98 68 ARG B N 1
ATOM 1995 C CA . ARG B 1 68 ? -15.969 -16.391 -0.285 1 98 68 ARG B CA 1
ATOM 1996 C C . ARG B 1 68 ? -15.07 -15.68 -1.29 1 98 68 ARG B C 1
ATOM 1998 O O . ARG B 1 68 ? -13.922 -16.078 -1.488 1 98 68 ARG B O 1
ATOM 2005 N N . GLN B 1 69 ? -15.672 -14.672 -1.925 1 97.75 69 GLN B N 1
ATOM 2006 C CA . GLN B 1 69 ? -14.93 -13.961 -2.959 1 97.75 69 GLN B CA 1
ATOM 2007 C C . GLN B 1 69 ? -14.875 -12.461 -2.66 1 97.75 69 GLN B C 1
ATOM 2009 O O . GLN B 1 69 ? -15.672 -11.953 -1.871 1 97.75 69 GLN B O 1
ATOM 2014 N N . PRO B 1 70 ? -13.969 -11.797 -3.275 1 98.56 70 PRO B N 1
ATOM 2015 C CA . PRO B 1 70 ? -13.898 -10.344 -3.092 1 98.56 70 PRO B CA 1
ATOM 2016 C C . PRO B 1 70 ? -15.141 -9.625 -3.609 1 98.56 70 PRO B C 1
ATOM 2018 O O . PRO B 1 70 ? -15.812 -10.125 -4.512 1 98.56 70 PRO B O 1
ATOM 2021 N N . LYS B 1 71 ? -15.414 -8.531 -2.891 1 98.19 71 LYS B N 1
ATOM 2022 C CA . LYS B 1 71 ? -16.297 -7.539 -3.512 1 98.19 71 LYS B CA 1
ATOM 2023 C C . LYS B 1 71 ? -15.539 -6.727 -4.562 1 98.19 71 LYS B C 1
ATOM 2025 O O . LYS B 1 71 ? -14.391 -6.344 -4.352 1 98.19 71 LYS B O 1
ATOM 2030 N N . TYR B 1 72 ? -16.203 -6.465 -5.652 1 97.19 72 TYR B N 1
ATOM 2031 C CA . TYR B 1 72 ? -15.516 -5.793 -6.746 1 97.19 72 TYR B CA 1
ATOM 2032 C C . TYR B 1 72 ? -16.047 -4.375 -6.938 1 97.19 72 TYR B C 1
ATOM 2034 O O . TYR B 1 72 ? -17.234 -4.121 -6.727 1 97.19 72 TYR B O 1
ATOM 2042 N N . PHE B 1 73 ? -15.078 -3.543 -7.141 1 93.25 73 PHE B N 1
ATOM 2043 C CA . PHE B 1 73 ? -15.328 -2.152 -7.504 1 93.25 73 PHE B CA 1
ATOM 2044 C C . PHE B 1 73 ? -14.578 -1.783 -8.773 1 93.25 73 PHE B C 1
ATOM 2046 O O . PHE B 1 73 ? -13.469 -2.268 -9.016 1 93.25 73 PHE B O 1
ATOM 2053 N N . SER B 1 74 ? -15.281 -0.968 -9.734 1 87.94 74 SER B N 1
ATOM 2054 C CA . SER B 1 74 ? -14.625 -0.49 -10.945 1 87.94 74 SER B CA 1
ATOM 2055 C C . SER B 1 74 ? -14.469 1.027 -10.93 1 87.94 74 SER B C 1
ATOM 2057 O O . SER B 1 74 ? -15.461 1.756 -11 1 87.94 74 SER B O 1
ATOM 2059 N N . ALA B 1 75 ? -13.258 1.456 -10.766 1 76.94 75 ALA B N 1
ATOM 2060 C CA . ALA B 1 75 ? -12.977 2.885 -10.867 1 76.94 75 ALA B CA 1
ATOM 2061 C C . ALA B 1 75 ? -12.93 3.33 -12.328 1 76.94 75 ALA B C 1
ATOM 2063 O O . ALA B 1 75 ? -13.141 4.504 -12.633 1 76.94 75 ALA B O 1
ATOM 2064 N N . SER B 1 76 ? -12.539 2.398 -13.141 1 80.06 76 SER B N 1
ATOM 2065 C CA . SER B 1 76 ? -12.453 2.633 -14.578 1 80.06 76 SER B CA 1
ATOM 2066 C C . SER B 1 76 ? -13.242 1.589 -15.359 1 80.06 76 SER B C 1
ATOM 2068 O O . SER B 1 76 ? -13.75 0.628 -14.781 1 80.06 76 SER B O 1
ATOM 2070 N N . THR B 1 77 ? -13.242 1.847 -16.656 1 84.25 77 THR B N 1
ATOM 2071 C CA . THR B 1 77 ? -13.992 0.93 -17.5 1 84.25 77 THR B CA 1
ATOM 2072 C C . THR B 1 77 ? -13.125 -0.251 -17.938 1 84.25 77 THR B C 1
ATOM 2074 O O . THR B 1 77 ? -13.641 -1.247 -18.453 1 84.25 77 THR B O 1
ATOM 2077 N N . PHE B 1 78 ? -11.867 -0.173 -17.609 1 88.38 78 PHE B N 1
ATOM 2078 C CA . PHE B 1 78 ? -10.992 -1.159 -18.234 1 88.38 78 PHE B CA 1
ATOM 2079 C C . PHE B 1 78 ? -10.562 -2.217 -17.219 1 88.38 78 PHE B C 1
ATOM 2081 O O . PHE B 1 78 ? -10.031 -3.262 -17.609 1 88.38 78 PHE B O 1
ATOM 2088 N N . ALA B 1 79 ? -10.875 -1.949 -15.977 1 93.31 79 ALA B N 1
ATOM 2089 C CA . ALA B 1 79 ? -10.391 -2.904 -14.977 1 93.31 79 ALA B CA 1
ATOM 2090 C C . ALA B 1 79 ? -11.336 -2.961 -13.773 1 93.31 79 ALA B C 1
ATOM 2092 O O . ALA B 1 79 ? -12.125 -2.039 -13.555 1 93.31 79 ALA B O 1
ATOM 2093 N N . ARG B 1 80 ? -11.258 -4.098 -13.102 1 95.31 80 ARG B N 1
ATOM 2094 C CA . ARG B 1 80 ? -11.961 -4.242 -11.828 1 95.31 80 ARG B CA 1
ATOM 2095 C C . ARG B 1 80 ? -10.977 -4.488 -10.688 1 95.31 80 ARG B C 1
ATOM 2097 O O . ARG B 1 80 ? -9.914 -5.082 -10.898 1 95.31 80 ARG B O 1
ATOM 2104 N N . ARG B 1 81 ? -11.398 -3.984 -9.586 1 97.44 81 ARG B N 1
ATOM 2105 C CA . ARG B 1 81 ? -10.625 -4.152 -8.367 1 97.44 81 ARG B CA 1
ATOM 2106 C C . ARG B 1 81 ? -11.438 -4.867 -7.293 1 97.44 81 ARG B C 1
ATOM 2108 O O . ARG B 1 81 ? -12.609 -4.551 -7.082 1 97.44 81 ARG B O 1
ATOM 2115 N N . GLY B 1 82 ? -10.828 -5.844 -6.672 1 98.25 82 GLY B N 1
ATOM 2116 C CA . GLY B 1 82 ? -11.492 -6.621 -5.641 1 98.25 82 GLY B CA 1
ATOM 2117 C C . GLY B 1 82 ? -10.938 -6.371 -4.25 1 98.25 82 GLY B C 1
ATOM 2118 O O . GLY B 1 82 ? -9.734 -6.176 -4.086 1 98.25 82 GLY B O 1
ATOM 2119 N N . PHE B 1 83 ? -11.852 -6.406 -3.266 1 98.69 83 PHE B N 1
ATOM 2120 C CA . PHE B 1 83 ? -11.445 -6.172 -1.884 1 98.69 83 PHE B CA 1
ATOM 2121 C C . PHE B 1 83 ? -12.344 -6.941 -0.919 1 98.69 83 PHE B C 1
ATOM 2123 O O . PHE B 1 83 ? -13.414 -7.41 -1.303 1 98.69 83 PHE B O 1
ATOM 2130 N N . CYS B 1 84 ? -11.859 -7.176 0.3 1 98.62 84 CYS B N 1
ATOM 2131 C CA . CYS B 1 84 ? -12.688 -7.754 1.354 1 98.62 84 CYS B CA 1
ATOM 2132 C C . CYS B 1 84 ? -13.625 -6.711 1.951 1 98.62 84 CYS B C 1
ATOM 2134 O O . CYS B 1 84 ? -13.172 -5.684 2.465 1 98.62 84 CYS B O 1
ATOM 2136 N N . ASP B 1 85 ? -14.828 -6.973 1.98 1 97.5 85 ASP B N 1
ATOM 2137 C CA . ASP B 1 85 ? -15.781 -5.977 2.465 1 97.5 85 ASP B CA 1
ATOM 2138 C C . ASP B 1 85 ? -15.914 -6.039 3.984 1 97.5 85 ASP B C 1
ATOM 2140 O O . ASP B 1 85 ? -16.703 -5.293 4.574 1 97.5 85 ASP B O 1
ATOM 2144 N N . LYS B 1 86 ? -15.141 -6.953 4.625 1 97.62 86 LYS B N 1
ATOM 2145 C CA . LYS B 1 86 ? -15.148 -7.047 6.082 1 97.62 86 LYS B CA 1
ATOM 2146 C C . LYS B 1 86 ? -13.992 -6.254 6.688 1 97.62 86 LYS B C 1
ATOM 2148 O O . LYS B 1 86 ? -14.109 -5.73 7.801 1 97.62 86 LYS B O 1
ATOM 2153 N N . CYS B 1 87 ? -12.875 -6.148 5.883 1 97.94 87 CYS B N 1
ATOM 2154 C CA . CYS B 1 87 ? -11.719 -5.508 6.5 1 97.94 87 CYS B CA 1
ATOM 2155 C C . CYS B 1 87 ? -11.078 -4.5 5.551 1 97.94 87 CYS B C 1
ATOM 2157 O O . CYS B 1 87 ? -10.164 -3.771 5.941 1 97.94 87 CYS B O 1
ATOM 2159 N N . GLY B 1 88 ? -11.461 -4.504 4.379 1 97.94 88 GLY B N 1
ATOM 2160 C CA . GLY B 1 88 ? -10.992 -3.482 3.453 1 97.94 88 GLY B CA 1
ATOM 2161 C C . GLY B 1 88 ? -9.758 -3.9 2.68 1 97.94 88 GLY B C 1
ATOM 2162 O O . GLY B 1 88 ? -9.32 -3.191 1.773 1 97.94 88 GLY B O 1
ATOM 2163 N N . SER B 1 89 ? -9.219 -5.066 2.916 1 98.62 89 SER B N 1
ATOM 2164 C CA . SER B 1 89 ? -7.98 -5.492 2.266 1 98.62 89 SER B CA 1
ATOM 2165 C C . SER B 1 89 ? -8.125 -5.48 0.747 1 98.62 89 SER B C 1
ATOM 2167 O O . SER B 1 89 ? -9.109 -5.988 0.207 1 98.62 89 SER B O 1
ATOM 2169 N N . SER B 1 90 ? -7.133 -4.859 0.097 1 98.25 90 SER B N 1
ATOM 2170 C CA . SER B 1 90 ? -7.031 -4.961 -1.355 1 98.25 90 SER B CA 1
ATOM 2171 C C . SER B 1 90 ? -6.598 -6.359 -1.782 1 98.25 90 SER B C 1
ATOM 2173 O O . SER B 1 90 ? -5.645 -6.914 -1.229 1 98.25 90 SER B O 1
ATOM 2175 N N . LEU B 1 91 ? -7.293 -6.902 -2.881 1 98.75 91 LEU B N 1
ATOM 2176 C CA . LEU B 1 91 ? -7 -8.297 -3.188 1 98.75 91 LEU B CA 1
ATOM 2177 C C . LEU B 1 91 ? -6.746 -8.484 -4.68 1 98.75 91 LEU B C 1
ATOM 2179 O O . LEU B 1 91 ? -5.891 -9.281 -5.074 1 98.75 91 LEU B O 1
ATOM 2183 N N . VAL B 1 92 ? -7.5 -7.699 -5.523 1 98.5 92 VAL B N 1
ATOM 2184 C CA . VAL B 1 92 ? -7.496 -8.07 -6.934 1 98.5 92 VAL B CA 1
ATOM 2185 C C . VAL B 1 92 ? -7.418 -6.82 -7.805 1 98.5 92 VAL B C 1
ATOM 2187 O O . VAL B 1 92 ? -8.039 -5.801 -7.492 1 98.5 92 VAL B O 1
ATOM 2190 N N . PHE B 1 93 ? -6.633 -6.902 -8.797 1 97.88 93 PHE B N 1
ATOM 2191 C CA . PHE B 1 93 ? -6.719 -6.074 -9.992 1 97.88 93 PHE B CA 1
ATOM 2192 C C . PHE B 1 93 ? -6.805 -6.941 -11.242 1 97.88 93 PHE B C 1
ATOM 2194 O O . PHE B 1 93 ? -5.988 -7.844 -11.438 1 97.88 93 PHE B O 1
ATOM 2201 N N . GLN B 1 94 ? -7.828 -6.617 -12.055 1 97.06 94 GLN B N 1
ATOM 2202 C CA . GLN B 1 94 ? -7.973 -7.414 -13.273 1 97.06 94 GLN B CA 1
ATOM 2203 C C . GLN B 1 94 ? -8.508 -6.566 -14.422 1 97.06 94 GLN B C 1
ATOM 2205 O O . GLN B 1 94 ? -9.531 -5.895 -14.281 1 97.06 94 GLN B O 1
ATOM 2210 N N . MET B 1 95 ? -7.746 -6.66 -15.516 1 94 95 MET B N 1
ATOM 2211 C CA . MET B 1 95 ? -8.203 -5.977 -16.719 1 94 95 MET B CA 1
ATOM 2212 C C . MET B 1 95 ? -9.383 -6.711 -17.344 1 94 95 MET B C 1
ATOM 2214 O O . MET B 1 95 ? -9.352 -7.934 -17.5 1 94 95 MET B O 1
ATOM 2218 N N . ASN B 1 96 ? -10.359 -5.926 -17.781 1 93.06 96 ASN B N 1
ATOM 2219 C CA . ASN B 1 96 ? -11.555 -6.512 -18.391 1 93.06 96 ASN B CA 1
ATOM 2220 C C . ASN B 1 96 ? -11.227 -7.234 -19.688 1 93.06 96 ASN B C 1
ATOM 2222 O O . ASN B 1 96 ? -11.828 -8.266 -20 1 93.06 96 ASN B O 1
ATOM 2226 N N . GLU B 1 97 ? -10.273 -6.754 -20.375 1 92.25 97 GLU B N 1
ATOM 2227 C CA . GLU B 1 97 ? -9.922 -7.297 -21.688 1 92.25 97 GLU B CA 1
ATOM 2228 C C . GLU B 1 97 ? -9.109 -8.578 -21.547 1 92.25 97 GLU B C 1
ATOM 2230 O O . GLU B 1 97 ? -8.961 -9.336 -22.516 1 92.25 97 GLU B O 1
ATOM 2235 N N . HIS B 1 98 ? -8.562 -8.797 -20.391 1 93.88 98 HIS B N 1
ATOM 2236 C CA . HIS B 1 98 ? -7.754 -9.992 -20.156 1 93.88 98 HIS B CA 1
ATOM 2237 C C . HIS B 1 98 ? -8.242 -10.758 -18.922 1 93.88 98 HIS B C 1
ATOM 2239 O O . HIS B 1 98 ? -7.512 -10.898 -17.953 1 93.88 98 HIS B O 1
ATOM 2245 N N . PRO B 1 99 ? -9.414 -11.391 -19.047 1 95.38 99 PRO B N 1
ATOM 2246 C CA . PRO B 1 99 ? -9.992 -12.086 -17.875 1 95.38 99 PRO B CA 1
ATOM 2247 C C . PRO B 1 99 ? -9.234 -13.359 -17.516 1 95.38 99 PRO B C 1
ATOM 2249 O O . PRO B 1 99 ? -9.422 -13.906 -16.438 1 95.38 99 PRO B O 1
ATOM 2252 N N . GLU B 1 100 ? -8.391 -13.812 -18.406 1 97.25 100 GLU B N 1
ATOM 2253 C CA . GLU B 1 100 ? -7.637 -15.047 -18.172 1 97.25 100 GLU B CA 1
ATOM 2254 C C . GLU B 1 100 ? -6.426 -14.789 -17.281 1 97.25 100 GLU B C 1
ATOM 2256 O O . GLU B 1 100 ? -5.77 -15.734 -16.844 1 97.25 100 GLU B O 1
ATOM 2261 N N . ARG B 1 101 ? -6.141 -13.492 -17.047 1 97.94 101 ARG B N 1
ATOM 2262 C CA . ARG B 1 101 ? -5.059 -13.094 -16.156 1 97.94 101 ARG B CA 1
ATOM 2263 C C . ARG B 1 101 ? -5.598 -12.32 -14.953 1 97.94 101 ARG B C 1
ATOM 2265 O O . ARG B 1 101 ? -6.469 -11.461 -15.102 1 97.94 101 ARG B O 1
ATOM 2272 N N . ILE B 1 102 ? -5.148 -12.727 -13.82 1 98.31 102 ILE B N 1
ATOM 2273 C CA . ILE B 1 102 ? -5.551 -12.047 -12.602 1 98.31 102 ILE B CA 1
ATOM 2274 C C . ILE B 1 102 ? -4.316 -11.578 -11.836 1 98.31 102 ILE B C 1
ATOM 2276 O O . ILE B 1 102 ? -3.314 -12.297 -11.766 1 98.31 102 ILE B O 1
ATOM 2280 N N . SER B 1 103 ? -4.352 -10.398 -11.414 1 98.56 103 SER B N 1
ATOM 2281 C CA . SER B 1 103 ? -3.309 -9.867 -10.539 1 98.56 103 SER B CA 1
ATOM 2282 C C . SER B 1 103 ? -3.781 -9.812 -9.086 1 98.56 103 SER B C 1
ATOM 2284 O O . SER B 1 103 ? -4.738 -9.102 -8.773 1 98.56 103 SER B O 1
ATOM 2286 N N . LEU B 1 104 ? -3.121 -10.547 -8.227 1 98.81 104 LEU B N 1
ATOM 2287 C CA . LEU B 1 104 ? -3.393 -10.477 -6.797 1 98.81 104 LEU B CA 1
ATOM 2288 C C . LEU B 1 104 ? -2.504 -9.438 -6.125 1 98.81 104 LEU B C 1
ATOM 2290 O O . LEU B 1 104 ? -1.349 -9.258 -6.516 1 98.81 104 LEU B O 1
ATOM 2294 N N . ALA B 1 105 ? -3.098 -8.758 -5.164 1 98.81 105 ALA B N 1
ATOM 2295 C CA . ALA B 1 105 ? -2.291 -7.828 -4.375 1 98.81 105 ALA B CA 1
ATOM 2296 C C . ALA B 1 105 ? -1.154 -8.562 -3.666 1 98.81 105 ALA B C 1
ATOM 2298 O O . ALA B 1 105 ? -1.386 -9.547 -2.961 1 98.81 105 ALA B O 1
ATOM 2299 N N . GLY B 1 106 ? 0.044 -8.016 -3.822 1 98.62 106 GLY B N 1
ATOM 2300 C CA . GLY B 1 106 ? 1.21 -8.695 -3.279 1 98.62 106 GLY B CA 1
ATOM 2301 C C . GLY B 1 106 ? 1.138 -8.891 -1.777 1 98.62 106 GLY B C 1
ATOM 2302 O O . GLY B 1 106 ? 1.517 -9.953 -1.268 1 98.62 106 GLY B O 1
ATOM 2303 N N . GLY B 1 107 ? 0.676 -7.941 -1.108 1 98.5 107 GLY B N 1
ATOM 2304 C CA . GLY B 1 107 ? 0.616 -7.996 0.344 1 98.5 107 GLY B CA 1
ATOM 2305 C C . GLY B 1 107 ? -0.32 -9.07 0.863 1 98.5 107 GLY B C 1
ATOM 2306 O O . GLY B 1 107 ? -0.248 -9.453 2.033 1 98.5 107 GLY B O 1
ATOM 2307 N N . SER B 1 108 ? -1.21 -9.547 0.045 1 98.69 108 SER B N 1
ATOM 2308 C CA . SER B 1 108 ? -2.193 -10.539 0.477 1 98.69 108 SER B CA 1
ATOM 2309 C C . SER B 1 108 ? -1.613 -11.945 0.439 1 98.69 108 SER B C 1
ATOM 2311 O O . SER B 1 108 ? -2.203 -12.883 0.982 1 98.69 108 SER B O 1
ATOM 2313 N N . ILE B 1 109 ? -0.479 -12.102 -0.193 1 98.56 109 ILE B N 1
ATOM 2314 C CA . ILE B 1 109 ? 0.128 -13.414 -0.386 1 98.56 109 ILE B CA 1
ATOM 2315 C C . ILE B 1 109 ? 0.87 -13.828 0.882 1 98.56 109 ILE B C 1
ATOM 2317 O O . ILE B 1 109 ? 1.561 -13.016 1.5 1 98.56 109 ILE B O 1
ATOM 2321 N N . ASP B 1 110 ? 0.605 -15.07 1.261 1 97.88 110 ASP B N 1
ATOM 2322 C CA . ASP B 1 110 ? 1.447 -15.648 2.305 1 97.88 110 ASP B CA 1
ATOM 2323 C C . ASP B 1 110 ? 2.818 -16.031 1.753 1 97.88 110 ASP B C 1
ATOM 2325 O O . ASP B 1 110 ? 3.088 -17.219 1.521 1 97.88 110 ASP B O 1
ATOM 2329 N N . ASP B 1 111 ? 3.682 -15.031 1.688 1 96.38 111 ASP B N 1
ATOM 2330 C CA . ASP B 1 111 ? 4.914 -15.141 0.913 1 96.38 111 ASP B CA 1
ATOM 2331 C C . ASP B 1 111 ? 5.906 -16.078 1.588 1 96.38 111 ASP B C 1
ATOM 2333 O O . ASP B 1 111 ? 6.883 -16.516 0.968 1 96.38 111 ASP B O 1
ATOM 2337 N N . TRP B 1 112 ? 5.648 -16.484 2.82 1 93.12 112 TRP B N 1
ATOM 2338 C CA . TRP B 1 112 ? 6.531 -17.375 3.57 1 93.12 112 TRP B CA 1
ATOM 2339 C C . TRP B 1 112 ? 6.242 -18.828 3.248 1 93.12 112 TRP B C 1
ATOM 2341 O O . TRP B 1 112 ? 7.016 -19.719 3.609 1 93.12 112 TRP B O 1
ATOM 2351 N N . ASP B 1 113 ? 5.141 -19.078 2.561 1 89.62 113 ASP B N 1
ATOM 2352 C CA . ASP B 1 113 ? 4.719 -20.453 2.318 1 89.62 113 ASP B CA 1
ATOM 2353 C C . ASP B 1 113 ? 4.477 -20.703 0.83 1 89.62 113 ASP B C 1
ATOM 2355 O O . ASP B 1 113 ? 3.381 -21.094 0.429 1 89.62 113 ASP B O 1
ATOM 2359 N N . VAL B 1 114 ? 5.422 -20.422 0.012 1 94.69 114 VAL B N 1
ATOM 2360 C CA . VAL B 1 114 ? 5.336 -20.688 -1.421 1 94.69 114 VAL B CA 1
ATOM 2361 C C . VAL B 1 114 ? 6.18 -21.906 -1.776 1 94.69 114 VAL B C 1
ATOM 2363 O O . VAL B 1 114 ? 7.336 -22.016 -1.355 1 94.69 114 VAL B O 1
ATOM 2366 N N . LYS B 1 115 ? 5.57 -22.828 -2.523 1 93.25 115 LYS B N 1
ATOM 2367 C CA . LYS B 1 115 ? 6.27 -24.047 -2.924 1 93.25 115 LYS B CA 1
ATOM 2368 C C . LYS B 1 115 ? 7 -23.844 -4.25 1 93.25 115 LYS B C 1
ATOM 2370 O O . LYS B 1 115 ? 6.59 -24.391 -5.277 1 93.25 115 LYS B O 1
ATOM 2375 N N . TRP B 1 116 ? 8.109 -23.203 -4.184 1 91 116 TRP B N 1
ATOM 2376 C CA . TRP B 1 116 ? 8.883 -22.844 -5.367 1 91 116 TRP B CA 1
ATOM 2377 C C . TRP B 1 116 ? 9.375 -24.078 -6.098 1 91 116 TRP B C 1
ATOM 2379 O O . TRP B 1 116 ? 9.555 -24.062 -7.316 1 91 116 TRP B O 1
ATOM 2389 N N . GLY B 1 117 ? 9.773 -25.141 -5.465 1 78.19 117 GLY B N 1
ATOM 2390 C CA . GLY B 1 117 ? 10.312 -26.375 -6.039 1 78.19 117 GLY B CA 1
ATOM 2391 C C . GLY B 1 117 ? 9.266 -27.188 -6.762 1 78.19 117 GLY B C 1
ATOM 2392 O O . GLY B 1 117 ? 9.594 -28.156 -7.461 1 78.19 117 GLY B O 1
ATOM 2393 N N . GLN B 1 118 ? 8.109 -26.969 -6.43 1 62.94 118 GLN B N 1
ATOM 2394 C CA . GLN B 1 118 ? 7.062 -27.797 -7.031 1 62.94 118 GLN B CA 1
ATOM 2395 C C . GLN B 1 118 ? 6.641 -27.25 -8.391 1 62.94 118 GLN B C 1
ATOM 2397 O O . GLN 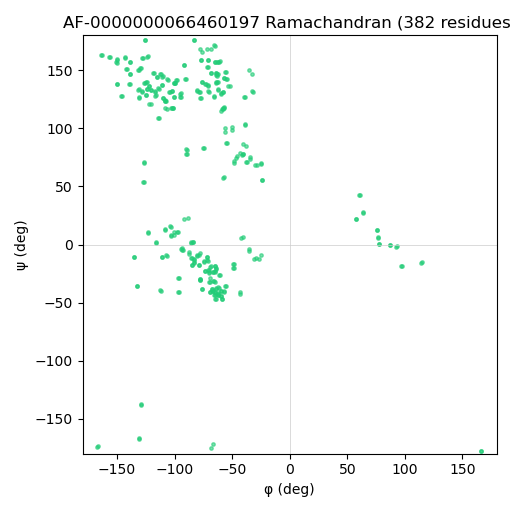B 1 118 ? 5.711 -27.766 -9.016 1 62.94 118 GLN B O 1
ATOM 2402 N N . SER B 1 119 ? 7.391 -26.156 -8.727 1 51.75 119 SER B N 1
ATOM 2403 C CA . SER B 1 119 ? 7.027 -25.781 -10.086 1 51.75 119 SER B CA 1
ATOM 2404 C C . SER B 1 119 ? 7.297 -26.922 -11.062 1 51.75 119 SER B C 1
ATOM 2406 O O . SER B 1 119 ? 8.188 -27.734 -10.844 1 51.75 119 SER B O 1
ATOM 2408 N N . GLY B 1 120 ? 6.41 -27.5 -11.68 1 42.41 120 GLY B N 1
ATOM 2409 C CA . GLY B 1 120 ? 6.469 -28.578 -12.648 1 42.41 120 GLY B CA 1
ATOM 2410 C C . GLY B 1 120 ? 7.754 -28.594 -13.453 1 42.41 120 GLY B C 1
ATOM 2411 O O . GLY B 1 120 ? 7.84 -29.266 -14.484 1 42.41 120 GLY B O 1
ATOM 2412 N N . LYS B 1 121 ? 8.664 -27.625 -13.5 1 39.69 121 LYS B N 1
ATOM 2413 C CA . LYS B 1 121 ? 9.734 -28.125 -14.367 1 39.69 121 LYS B CA 1
ATOM 2414 C C . LYS B 1 121 ? 10.398 -29.359 -13.766 1 39.69 121 LYS B C 1
ATOM 2416 O O . LYS B 1 121 ? 10.367 -29.562 -12.555 1 39.69 121 LYS B O 1
ATOM 2421 N N . GLY B 1 122 ? 10.891 -30.453 -14.562 1 33.5 122 GLY B N 1
ATOM 2422 C CA . GLY B 1 122 ? 11.672 -31.672 -14.508 1 33.5 122 GLY B CA 1
ATOM 2423 C C . GLY B 1 122 ? 12.797 -31.625 -13.492 1 33.5 122 GLY B C 1
ATOM 2424 O O . GLY B 1 122 ? 13.227 -30.547 -13.086 1 33.5 122 GLY B O 1
ATOM 2425 N N . GLU B 1 123 ? 13.164 -32.844 -12.812 1 34 123 GLU B N 1
ATOM 2426 C CA . GLU B 1 123 ? 14.148 -33.375 -11.875 1 34 123 GLU B CA 1
ATOM 2427 C C . GLU B 1 123 ? 15.547 -32.844 -12.172 1 34 123 GLU B C 1
ATOM 2429 O O . GLU B 1 123 ? 16.531 -33.594 -12.078 1 34 123 GLU B O 1
ATOM 2434 N N . GLY B 1 124 ? 15.898 -31.938 -13.047 1 33.53 124 GLY B N 1
ATOM 2435 C CA . GLY B 1 124 ? 17.344 -32.062 -13.039 1 33.53 124 GLY B CA 1
ATOM 2436 C C . GLY B 1 124 ? 17.953 -31.891 -11.656 1 33.53 124 GLY B C 1
ATOM 2437 O O . GLY B 1 124 ? 17.578 -30.969 -10.922 1 33.53 124 GLY B O 1
ATOM 2438 N N . GLU B 1 125 ? 18.328 -33.031 -10.898 1 32.72 125 GLU B N 1
ATOM 2439 C CA . GLU B 1 125 ? 18.984 -33.406 -9.656 1 32.72 125 GLU B CA 1
ATOM 2440 C C . GLU B 1 125 ? 20.125 -32.469 -9.32 1 32.72 125 GLU B C 1
ATOM 2442 O O . GLU B 1 125 ? 21.031 -32.812 -8.562 1 32.72 125 GLU B O 1
ATOM 2447 N N . GLY B 1 126 ? 20.578 -31.484 -10.109 1 33.16 126 GLY B N 1
ATOM 2448 C CA . GLY B 1 126 ? 21.875 -31.141 -9.562 1 33.16 126 GLY B CA 1
ATOM 2449 C C . GLY B 1 126 ? 21.828 -30.719 -8.102 1 33.16 126 GLY B C 1
ATOM 2450 O O . GLY B 1 126 ? 20.812 -30.203 -7.641 1 33.16 126 GLY B O 1
ATOM 2451 N N . GLU B 1 127 ? 22.484 -31.484 -7.191 1 31.19 127 GLU B N 1
ATOM 2452 C CA . GLU B 1 127 ? 22.875 -31.188 -5.816 1 31.19 127 GLU B CA 1
ATOM 2453 C C . GLU B 1 127 ? 23 -29.688 -5.578 1 31.19 127 GLU B C 1
ATOM 2455 O O . GLU B 1 127 ? 24.047 -29.109 -5.875 1 31.19 127 GLU B O 1
ATOM 2460 N N . ALA B 1 128 ? 22 -28.906 -5.832 1 33.69 128 ALA B N 1
ATOM 2461 C CA . ALA B 1 128 ? 22.25 -27.516 -5.477 1 33.69 128 ALA B CA 1
ATOM 2462 C C . ALA B 1 128 ? 22.781 -27.406 -4.051 1 33.69 128 ALA B C 1
ATOM 2464 O O . ALA B 1 128 ? 22.234 -27.984 -3.123 1 33.69 128 ALA B O 1
ATOM 2465 N N . GLU B 1 129 ? 24.094 -27.234 -3.863 1 33.72 129 GLU B N 1
ATOM 2466 C CA . GLU B 1 129 ? 24.781 -26.969 -2.605 1 33.72 129 GLU B CA 1
ATOM 2467 C C . GLU B 1 129 ? 23.922 -26.141 -1.663 1 33.72 129 GLU B C 1
ATOM 2469 O O . GLU B 1 129 ? 23.062 -25.375 -2.111 1 33.72 129 GLU B O 1
ATOM 2474 N N . ALA B 1 130 ? 23.734 -26.469 -0.345 1 34.56 130 ALA B N 1
ATOM 2475 C CA . ALA B 1 130 ? 23.109 -25.875 0.836 1 34.56 130 ALA B CA 1
ATOM 2476 C C . ALA B 1 130 ? 23.094 -24.359 0.752 1 34.56 130 ALA B C 1
ATOM 2478 O O . ALA B 1 130 ? 22.734 -23.672 1.718 1 34.56 130 ALA B O 1
ATOM 2479 N N . GLY B 1 131 ? 23.812 -23.688 -0.166 1 39 131 GLY B N 1
ATOM 2480 C CA . GLY B 1 131 ? 23.984 -22.25 -0.068 1 39 131 GLY B CA 1
ATOM 2481 C C . GLY B 1 131 ? 22.688 -21.484 -0.266 1 39 131 GLY B C 1
ATOM 2482 O O . GLY B 1 131 ? 21.625 -22.078 -0.462 1 39 131 GLY B O 1
ATOM 2483 N N . SER B 1 132 ? 22.703 -19.953 -0.394 1 45.19 132 SER B N 1
ATOM 2484 C CA . SER B 1 132 ? 21.641 -18.953 -0.386 1 45.19 132 SER B CA 1
ATOM 2485 C C . SER B 1 132 ? 20.625 -19.219 -1.496 1 45.19 132 SER B C 1
ATOM 2487 O O . SER B 1 132 ? 20.891 -18.938 -2.664 1 45.19 132 SER B O 1
ATOM 2489 N N . LYS B 1 133 ? 20.031 -20.281 -1.567 1 46.78 133 LYS B N 1
ATOM 2490 C CA . LYS B 1 133 ? 19.016 -20.641 -2.562 1 46.78 133 LYS B CA 1
ATOM 2491 C C . LYS B 1 133 ? 18.125 -19.453 -2.889 1 46.78 133 LYS B C 1
ATOM 2493 O O . LYS B 1 133 ? 17.375 -18.969 -2.029 1 46.78 133 LYS B O 1
ATOM 2498 N N . GLU B 1 134 ? 18.531 -18.562 -3.832 1 60.78 134 GLU B N 1
ATOM 2499 C CA . GLU B 1 134 ? 17.656 -17.547 -4.41 1 60.78 134 GLU B CA 1
ATOM 2500 C C . GLU B 1 134 ? 16.25 -18.109 -4.648 1 60.78 134 GLU B C 1
ATOM 2502 O O . GLU B 1 134 ? 16.094 -19.094 -5.379 1 60.78 134 GLU B O 1
ATOM 2507 N N . ASP B 1 135 ? 15.312 -17.781 -3.799 1 76.75 135 ASP B N 1
ATOM 2508 C CA . ASP B 1 135 ? 13.961 -18.281 -4.012 1 76.75 135 ASP B CA 1
ATOM 2509 C C . ASP B 1 135 ? 13.25 -17.516 -5.117 1 76.75 135 ASP B C 1
ATOM 2511 O O . ASP B 1 135 ? 13.844 -16.641 -5.754 1 76.75 135 ASP B O 1
ATOM 2515 N N . GLY B 1 136 ? 12.195 -18.016 -5.578 1 90.31 136 GLY B N 1
ATOM 2516 C CA . GLY B 1 136 ? 11.383 -17.469 -6.656 1 90.31 136 GLY B CA 1
ATOM 2517 C C . GLY B 1 136 ? 11.078 -15.992 -6.484 1 90.31 136 GLY B C 1
ATOM 2518 O O . GLY B 1 136 ? 10.922 -15.266 -7.469 1 90.31 136 GLY B O 1
ATOM 2519 N N . TRP B 1 137 ? 11.203 -15.539 -5.25 1 92.62 137 TRP B N 1
ATOM 2520 C CA . TRP B 1 137 ? 10.922 -14.133 -4.988 1 92.62 137 TRP B CA 1
ATOM 2521 C C . TRP B 1 137 ? 12.07 -13.25 -5.465 1 92.62 137 TRP B C 1
ATOM 2523 O O . TRP B 1 137 ? 11.844 -12.156 -6 1 92.62 137 TRP B O 1
ATOM 2533 N N . ASP B 1 138 ? 13.258 -13.688 -5.301 1 89.81 138 ASP B N 1
ATOM 2534 C CA . ASP B 1 138 ? 14.414 -12.93 -5.758 1 89.81 138 ASP B CA 1
ATOM 2535 C C . ASP B 1 138 ? 14.359 -12.695 -7.266 1 89.81 138 ASP B C 1
ATOM 2537 O O . ASP B 1 138 ? 14.641 -11.594 -7.738 1 89.81 138 ASP B O 1
ATOM 2541 N N . THR B 1 139 ? 14.016 -13.766 -7.922 1 90.69 139 THR B N 1
ATOM 2542 C CA . THR B 1 139 ? 13.906 -13.656 -9.375 1 90.69 139 THR B CA 1
ATOM 2543 C C . THR B 1 139 ? 12.82 -12.664 -9.766 1 90.69 139 THR B C 1
ATOM 2545 O O . THR B 1 139 ? 13.031 -11.82 -10.641 1 90.69 139 THR B O 1
ATOM 2548 N N . LEU B 1 140 ? 11.727 -12.719 -9.086 1 93.06 140 LEU B N 1
ATOM 2549 C CA . LEU B 1 140 ? 10.625 -11.812 -9.367 1 93.06 140 LEU B CA 1
ATOM 2550 C C . LEU B 1 140 ? 11 -10.375 -9.008 1 93.06 140 LEU B C 1
ATOM 2552 O O . LEU B 1 140 ? 10.656 -9.438 -9.742 1 93.06 140 LEU B O 1
ATOM 2556 N N . ASN B 1 141 ? 11.664 -10.203 -7.957 1 90.88 141 ASN B N 1
ATOM 2557 C CA . ASN B 1 141 ? 12.086 -8.875 -7.531 1 90.88 141 ASN B CA 1
ATOM 2558 C C . ASN B 1 141 ? 13.016 -8.234 -8.555 1 90.88 141 ASN B C 1
ATOM 2560 O O . ASN B 1 141 ? 12.906 -7.035 -8.828 1 90.88 141 ASN B O 1
ATOM 2564 N N . LYS B 1 142 ? 13.875 -9.039 -9.172 1 88.38 142 LYS B N 1
ATOM 2565 C CA . LYS B 1 142 ? 14.844 -8.531 -10.141 1 88.38 142 LYS B CA 1
ATOM 2566 C C . LYS B 1 142 ? 14.156 -8.086 -11.422 1 88.38 142 LYS B C 1
ATOM 2568 O O . LYS B 1 142 ? 14.672 -7.23 -12.148 1 88.38 142 LYS B O 1
ATOM 2573 N N . SER B 1 143 ? 13.047 -8.641 -11.625 1 91.25 143 SER B N 1
ATOM 2574 C CA . SER B 1 143 ? 12.359 -8.32 -12.867 1 91.25 143 SER B CA 1
ATOM 2575 C C . SER B 1 143 ? 11.141 -7.441 -12.617 1 91.25 143 SER B C 1
ATOM 2577 O O . SER B 1 143 ? 10.305 -7.258 -13.508 1 91.25 143 SER B O 1
ATOM 2579 N N . THR B 1 144 ? 11.031 -6.918 -11.461 1 93.94 144 TH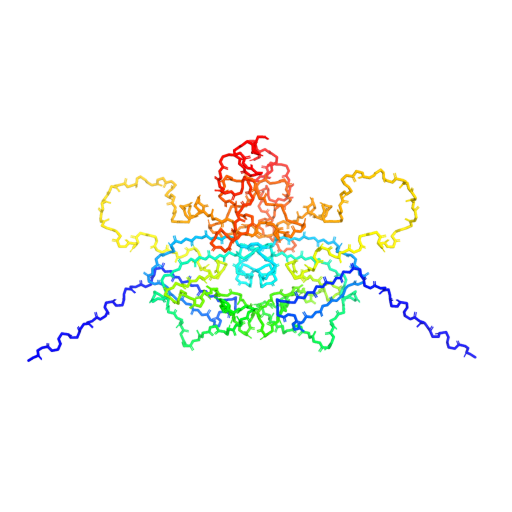R B N 1
ATOM 2580 C CA . THR B 1 144 ? 9.898 -6.074 -11.102 1 93.94 144 THR B CA 1
ATOM 2581 C C . THR B 1 144 ? 9.852 -4.824 -11.977 1 93.94 144 THR B C 1
ATOM 2583 O O . THR B 1 144 ? 10.891 -4.234 -12.273 1 93.94 144 THR B O 1
ATOM 2586 N N . VAL B 1 145 ? 8.641 -4.441 -12.383 1 93.44 145 VAL B N 1
ATOM 2587 C CA . VAL B 1 145 ? 8.422 -3.25 -13.203 1 93.44 145 VAL B CA 1
ATOM 2588 C C . VAL B 1 145 ? 7.633 -2.215 -12.398 1 93.44 145 VAL B C 1
ATOM 2590 O O . VAL B 1 145 ? 6.672 -2.559 -11.711 1 93.44 145 VAL B O 1
ATOM 2593 N N . TYR B 1 146 ? 8.094 -0.937 -12.453 1 95.25 146 TYR B N 1
ATOM 2594 C CA . TYR B 1 146 ? 7.359 0.193 -11.898 1 95.25 146 TYR B CA 1
ATOM 2595 C C . TYR B 1 146 ? 6.508 0.871 -12.961 1 95.25 146 TYR B C 1
ATOM 2597 O O . TYR B 1 146 ? 7.008 1.222 -14.031 1 95.25 146 TYR B O 1
ATOM 2605 N N . TYR B 1 147 ? 5.234 1.011 -12.648 1 94.88 147 TYR B N 1
ATOM 2606 C CA . TYR B 1 147 ? 4.328 1.708 -13.547 1 94.88 147 TYR B CA 1
ATOM 2607 C C . TYR B 1 147 ? 3.854 3.021 -12.945 1 94.88 147 TYR B C 1
ATOM 2609 O O . TYR B 1 147 ? 3.707 3.133 -11.719 1 94.88 147 TYR B O 1
ATOM 2617 N N . TRP B 1 148 ? 3.619 4.055 -13.82 1 95.5 148 TRP B N 1
ATOM 2618 C CA . TRP B 1 148 ? 3.002 5.328 -13.453 1 95.5 148 TRP B CA 1
ATOM 2619 C C . TRP B 1 148 ? 3.828 6.047 -12.391 1 95.5 148 TRP B C 1
ATOM 2621 O O . TRP B 1 148 ? 3.277 6.602 -11.438 1 95.5 148 TRP B O 1
ATOM 2631 N N . VAL B 1 149 ? 5.09 6.051 -12.547 1 95.06 149 VAL B N 1
ATOM 2632 C CA . VAL B 1 149 ? 5.992 6.688 -11.594 1 95.06 149 VAL B CA 1
ATOM 2633 C C . VAL B 1 149 ? 5.73 8.195 -11.562 1 95.06 149 VAL B C 1
ATOM 2635 O O . VAL B 1 149 ? 5.984 8.852 -10.555 1 95.06 149 VAL B O 1
ATOM 2638 N N . ARG B 1 150 ? 5.148 8.727 -12.57 1 92.81 150 ARG B N 1
ATOM 2639 C CA . ARG B 1 150 ? 4.828 10.148 -12.633 1 92.81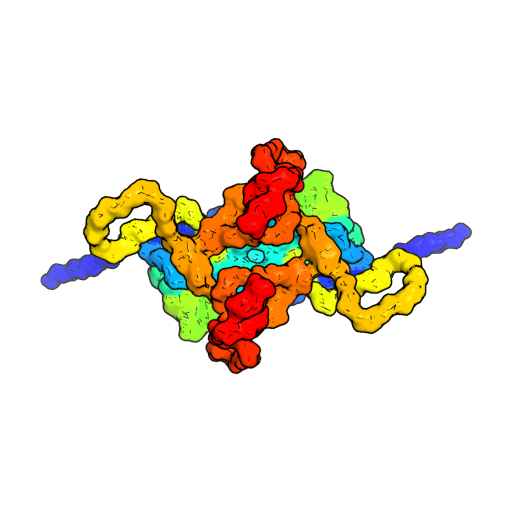 150 ARG B CA 1
ATOM 2640 C C . ARG B 1 150 ? 3.885 10.555 -11.508 1 92.81 150 ARG B C 1
ATOM 2642 O O . ARG B 1 150 ? 3.895 11.703 -11.062 1 92.81 150 ARG B O 1
ATOM 2649 N N . GLU B 1 151 ? 3.139 9.602 -11.055 1 95.75 151 GLU B N 1
ATOM 2650 C CA . GLU B 1 151 ? 2.113 9.906 -10.055 1 95.75 151 GLU B CA 1
ATOM 2651 C C . GLU B 1 151 ? 2.545 9.461 -8.664 1 95.75 151 GLU B C 1
ATOM 2653 O O . GLU B 1 151 ? 1.719 9.352 -7.754 1 95.75 151 GLU B O 1
ATOM 2658 N N . LYS B 1 152 ? 3.836 9.195 -8.531 1 95.81 152 LYS B N 1
ATOM 2659 C CA . LYS B 1 152 ? 4.32 8.875 -7.195 1 95.81 152 LYS B CA 1
ATOM 2660 C C . LYS B 1 152 ? 3.961 9.977 -6.203 1 95.81 152 LYS B C 1
ATOM 2662 O O . LYS B 1 152 ? 3.943 11.156 -6.559 1 95.81 152 LYS B O 1
ATOM 2667 N N . PRO B 1 153 ? 3.615 9.555 -4.965 1 96.69 153 PRO B N 1
ATOM 2668 C CA . PRO B 1 153 ? 3.318 10.617 -4 1 96.69 153 PRO B CA 1
ATOM 2669 C C . PRO B 1 153 ? 4.535 11.484 -3.678 1 96.69 153 PRO B C 1
ATOM 2671 O O . PRO B 1 153 ? 5.672 11.016 -3.781 1 96.69 153 PRO B O 1
ATOM 2674 N N . SER B 1 154 ? 4.25 12.688 -3.219 1 93.75 154 SER B N 1
ATOM 2675 C CA . SER B 1 154 ? 5.301 13.648 -2.906 1 93.75 154 SER B CA 1
ATOM 2676 C C . SER B 1 154 ? 6.164 13.164 -1.744 1 93.75 154 SER B C 1
ATOM 2678 O O . SER B 1 154 ? 7.336 13.531 -1.643 1 93.75 154 SER B O 1
ATOM 2680 N N . TRP B 1 155 ? 5.664 12.352 -0.98 1 94.19 155 TRP B N 1
ATOM 2681 C CA . TRP B 1 155 ? 6.34 11.938 0.246 1 94.19 155 TRP B CA 1
ATOM 2682 C C . TRP B 1 155 ? 7.074 10.617 0.044 1 94.19 155 TRP B C 1
ATOM 2684 O O . TRP B 1 155 ? 7.508 9.992 1.011 1 94.19 155 TRP B O 1
ATOM 2694 N N . TYR B 1 156 ? 7.188 10.188 -1.123 1 93.62 156 TYR B N 1
ATOM 2695 C CA . TYR B 1 156 ? 7.875 8.93 -1.39 1 93.62 156 TYR B CA 1
ATOM 2696 C C . TYR B 1 156 ? 8.945 9.109 -2.461 1 93.62 156 TYR B C 1
ATOM 2698 O O . TYR B 1 156 ? 8.672 9.625 -3.543 1 93.62 156 TYR B O 1
ATOM 2706 N N . LYS B 1 157 ? 10.07 8.586 -2.098 1 89.38 157 LYS B N 1
ATOM 2707 C CA . LYS B 1 157 ? 11.172 8.617 -3.051 1 89.38 157 LYS B CA 1
ATOM 2708 C C . LYS B 1 157 ? 11.344 7.262 -3.734 1 89.38 157 LYS B C 1
ATOM 2710 O O . LYS B 1 157 ? 11.633 6.258 -3.076 1 89.38 157 LYS B O 1
ATOM 2715 N N . VAL B 1 158 ? 11.156 7.301 -5.012 1 89.75 158 VAL B N 1
ATOM 2716 C CA . VAL B 1 158 ? 11.352 6.082 -5.785 1 89.75 158 VAL B CA 1
ATOM 2717 C C . VAL B 1 158 ? 12.82 5.672 -5.742 1 89.75 158 VAL B C 1
ATOM 2719 O O . VAL B 1 158 ? 13.711 6.477 -6.035 1 89.75 158 VAL B O 1
ATOM 2722 N N . PRO B 1 159 ? 13.039 4.418 -5.367 1 85.31 159 PRO B N 1
ATOM 2723 C CA . PRO B 1 159 ? 14.438 3.998 -5.23 1 85.31 159 PRO B CA 1
ATOM 2724 C C . PRO B 1 159 ? 15.164 3.924 -6.57 1 85.31 159 PRO B C 1
ATOM 2726 O O . PRO B 1 159 ? 14.547 3.625 -7.594 1 85.31 159 PRO B O 1
ATOM 2729 N N . ASN B 1 160 ? 16.422 4.227 -6.465 1 81.88 160 ASN B N 1
ATOM 2730 C CA . ASN B 1 160 ? 17.297 3.973 -7.598 1 81.88 160 ASN B CA 1
ATOM 27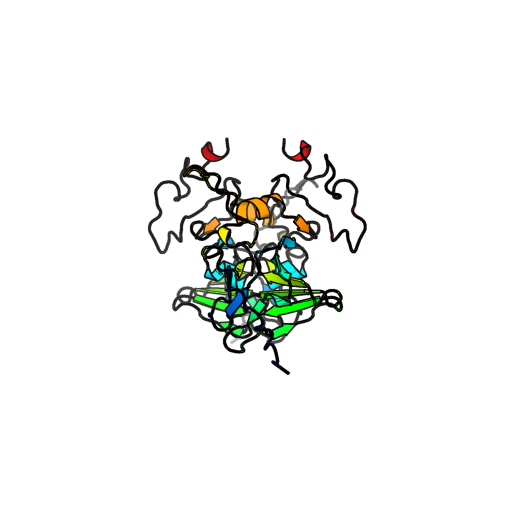31 C C . ASN B 1 160 ? 17.906 2.568 -7.539 1 81.88 160 ASN B C 1
ATOM 2733 O O . ASN B 1 160 ? 19.078 2.404 -7.23 1 81.88 160 ASN B O 1
ATOM 2737 N N . ASP B 1 161 ? 17.188 1.594 -7.969 1 80.69 161 ASP B N 1
ATOM 2738 C CA . ASP B 1 161 ? 17.531 0.196 -7.738 1 80.69 161 ASP B CA 1
ATOM 2739 C C . ASP B 1 161 ? 17.812 -0.528 -9.055 1 80.69 161 ASP B C 1
ATOM 2741 O O . ASP B 1 161 ? 17.969 -1.75 -9.07 1 80.69 161 ASP B O 1
ATOM 2745 N N . GLY B 1 162 ? 17.75 0.116 -10.164 1 81.94 162 GLY B N 1
ATOM 2746 C CA . GLY B 1 162 ? 18.078 -0.471 -11.453 1 81.94 162 GLY B CA 1
ATOM 2747 C C . GLY B 1 162 ? 16.891 -1.163 -12.102 1 81.94 162 GLY B C 1
ATOM 2748 O O . GLY B 1 162 ? 17.016 -1.715 -13.203 1 81.94 162 GLY B O 1
ATOM 2749 N N . LEU B 1 163 ? 15.836 -1.164 -11.5 1 87.25 163 LEU B N 1
ATOM 2750 C CA . LEU B 1 163 ? 14.641 -1.793 -12.055 1 87.25 163 LEU B CA 1
ATOM 2751 C C . LEU B 1 163 ? 14.008 -0.907 -13.125 1 87.25 163 LEU B C 1
ATOM 2753 O O . LEU B 1 163 ? 14.289 0.292 -13.188 1 87.25 163 LEU B O 1
ATOM 2757 N N . VAL B 1 164 ? 13.219 -1.566 -13.953 1 88.31 164 VAL B N 1
ATOM 2758 C CA . VAL B 1 164 ? 12.531 -0.85 -15.031 1 88.31 164 VAL B CA 1
ATOM 2759 C C . VAL B 1 164 ? 11.438 0.038 -14.445 1 88.31 164 VAL B C 1
ATOM 2761 O O . VAL B 1 164 ? 10.641 -0.41 -13.617 1 88.31 164 VAL B O 1
ATOM 2764 N N . LYS B 1 165 ? 11.43 1.245 -14.875 1 92.25 165 LYS B N 1
ATOM 2765 C CA . LYS B 1 165 ? 10.43 2.213 -14.43 1 92.25 165 LYS B CA 1
ATOM 2766 C C . LYS B 1 165 ? 9.805 2.934 -15.625 1 92.25 165 LYS B C 1
ATOM 2768 O O . LYS B 1 165 ? 10.508 3.504 -16.453 1 92.25 165 LYS B O 1
ATOM 2773 N N . TYR B 1 166 ? 8.477 2.889 -15.641 1 91.88 166 TYR B N 1
ATOM 2774 C CA . TYR B 1 166 ? 7.742 3.582 -16.688 1 91.88 166 TYR B CA 1
ATOM 2775 C C . TYR B 1 166 ? 7.07 4.84 -16.141 1 91.88 166 TYR B C 1
ATOM 2777 O O . TYR B 1 166 ? 6.555 4.84 -15.023 1 91.88 166 TYR B O 1
ATOM 2785 N N . PHE B 1 167 ? 7.094 5.816 -16.969 1 91.56 167 PHE B N 1
ATOM 2786 C CA . PHE B 1 167 ? 6.457 7.074 -16.594 1 91.56 167 PHE B CA 1
ATOM 2787 C C . PHE B 1 167 ? 4.953 6.898 -16.453 1 91.56 167 PHE B C 1
ATOM 2789 O O . PHE B 1 167 ? 4.344 7.441 -15.523 1 91.56 167 PHE B O 1
ATOM 2796 N N . THR B 1 168 ? 4.336 6.25 -17.281 1 91.81 168 THR B N 1
ATOM 2797 C CA . THR B 1 168 ? 2.949 5.809 -17.234 1 91.81 168 THR B CA 1
ATOM 2798 C C . THR B 1 168 ? 2.848 4.316 -17.531 1 91.81 168 THR B C 1
ATOM 2800 O O . THR B 1 168 ? 3.598 3.516 -16.969 1 91.81 168 THR B O 1
ATOM 2803 N N . ASP B 1 169 ? 1.939 3.873 -18.281 1 88.06 169 ASP B N 1
ATOM 2804 C CA . ASP B 1 169 ? 1.818 2.523 -18.828 1 88.06 169 ASP B CA 1
ATOM 2805 C C . ASP B 1 169 ? 2.143 2.502 -20.312 1 88.06 169 ASP B C 1
ATOM 2807 O O . ASP B 1 169 ? 1.426 3.1 -21.125 1 88.06 169 ASP B O 1
ATOM 2811 N N . PRO B 1 170 ? 3.189 1.8 -20.672 1 85.38 170 PRO B N 1
ATOM 2812 C CA . PRO B 1 170 ? 3.625 1.84 -22.078 1 85.38 170 PRO B CA 1
ATOM 2813 C C . PRO B 1 170 ? 2.615 1.204 -23.016 1 85.38 170 PRO B C 1
ATOM 2815 O O . PRO B 1 170 ? 2.658 1.453 -24.234 1 85.38 170 PRO B O 1
ATOM 2818 N N . ASP B 1 171 ? 1.808 0.342 -22.484 1 80.31 171 ASP B N 1
ATOM 2819 C CA . ASP B 1 171 ? 0.782 -0.259 -23.328 1 80.31 171 ASP B CA 1
ATOM 2820 C C . ASP B 1 171 ? -0.346 0.731 -23.609 1 80.31 171 ASP B C 1
ATOM 2822 O O . ASP B 1 171 ? -1.153 0.517 -24.516 1 80.31 171 ASP B O 1
ATOM 2826 N N . ILE B 1 172 ? -0.391 1.769 -22.875 1 78.69 172 ILE B N 1
ATOM 2827 C CA . ILE B 1 172 ? -1.506 2.703 -22.969 1 78.69 172 ILE B CA 1
ATOM 2828 C C . ILE B 1 172 ? -1.019 4.023 -23.562 1 78.69 172 ILE B C 1
ATOM 2830 O O . ILE B 1 172 ? -1.733 4.672 -24.328 1 78.69 172 ILE B O 1
ATOM 2834 N N . GLU B 1 173 ? 0.156 4.434 -23.141 1 80.81 173 GLU B N 1
ATOM 2835 C CA . GLU B 1 173 ? 0.66 5.742 -23.547 1 80.81 173 GLU B CA 1
ATOM 2836 C C . GLU B 1 173 ? 2.146 5.68 -23.891 1 80.81 173 GLU B C 1
ATOM 2838 O O . GLU B 1 173 ? 2.891 4.898 -23.297 1 80.81 173 GLU B O 1
ATOM 2843 N N . GLU B 1 174 ? 2.455 6.535 -24.859 1 82 174 GLU B N 1
ATOM 2844 C CA . GLU B 1 174 ? 3.873 6.684 -25.188 1 82 174 GLU B CA 1
ATOM 2845 C C . GLU B 1 174 ? 4.648 7.246 -24 1 82 174 GLU B C 1
ATOM 2847 O O . GLU B 1 174 ? 4.156 8.125 -23.281 1 82 174 GLU B O 1
ATOM 2852 N N . GLN B 1 175 ? 5.902 6.77 -23.922 1 83 175 GLN B N 1
ATOM 2853 C CA . GLN B 1 175 ? 6.746 7.16 -22.797 1 83 175 GLN B CA 1
ATOM 2854 C C . GLN B 1 175 ? 7.715 8.266 -23.188 1 83 175 GLN B C 1
ATOM 2856 O O . GLN B 1 175 ? 8.195 8.305 -24.328 1 83 175 GLN B O 1
ATOM 2861 N N . PRO B 1 176 ? 7.879 9.25 -22.25 1 80 176 PRO B N 1
ATOM 2862 C CA . PRO B 1 176 ? 8.938 10.227 -22.516 1 80 176 PRO B CA 1
ATOM 2863 C C . PRO B 1 176 ? 10.32 9.586 -22.609 1 80 176 PRO B C 1
ATOM 2865 O O . PRO B 1 176 ? 10.516 8.453 -22.156 1 80 176 PRO B O 1
ATOM 2868 N N . PRO B 1 177 ? 11.188 10.32 -23.281 1 74.5 177 PRO B N 1
ATOM 2869 C CA . PRO B 1 177 ? 12.547 9.781 -23.375 1 74.5 177 PRO B CA 1
ATOM 2870 C C . PRO B 1 177 ? 13.148 9.438 -22.016 1 74.5 177 PRO B C 1
ATOM 2872 O O . PRO B 1 177 ? 12.938 10.164 -21.047 1 74.5 177 PRO B O 1
ATOM 2875 N N . GLY B 1 178 ? 13.812 8.305 -21.859 1 71.06 178 GLY B N 1
ATOM 2876 C CA . GLY B 1 178 ? 14.477 7.898 -20.641 1 71.06 178 GLY B CA 1
ATOM 2877 C C . GLY B 1 178 ? 13.648 6.953 -19.797 1 71.06 178 GLY B C 1
ATOM 2878 O O . GLY B 1 178 ? 14.148 6.363 -18.844 1 71.06 178 GLY B O 1
ATOM 2879 N N . PHE B 1 179 ? 12.375 6.965 -20.078 1 69.44 179 PHE B N 1
ATOM 2880 C CA . PHE B 1 179 ? 11.516 6.109 -19.266 1 69.44 179 PHE B CA 1
ATOM 2881 C C . PHE B 1 179 ? 11.18 4.824 -20.016 1 69.44 179 PHE B C 1
ATOM 2883 O O . PHE B 1 179 ? 10.305 4.062 -19.578 1 69.44 179 PHE B O 1
ATOM 2890 N N . ARG B 1 180 ? 11.766 4.645 -21.047 1 62.16 180 ARG B N 1
ATOM 2891 C CA . ARG B 1 180 ? 11.477 3.428 -21.797 1 62.16 180 ARG B CA 1
ATOM 2892 C C . ARG B 1 180 ? 12.375 2.281 -21.344 1 62.16 180 ARG B C 1
ATOM 2894 O O . ARG B 1 180 ? 12.477 1.257 -22.016 1 62.16 180 ARG B O 1
ATOM 2901 N N . GLY B 1 181 ? 12.844 2.426 -20.156 1 57.03 181 GLY B N 1
ATOM 2902 C CA . GLY B 1 181 ? 13.734 1.377 -19.672 1 57.03 181 GLY B CA 1
ATOM 2903 C C . GLY B 1 181 ? 15.133 1.477 -20.25 1 57.03 181 GLY B C 1
ATOM 2904 O O . GLY B 1 181 ? 15.961 0.583 -20.031 1 57.03 181 GLY B O 1
ATOM 2905 N N . GLU B 1 182 ? 15.297 2.512 -21.078 1 56.25 182 GLU B N 1
ATOM 2906 C CA . GLU B 1 182 ? 16.594 2.625 -21.734 1 56.25 182 GLU B CA 1
ATOM 2907 C C . GLU B 1 182 ? 17.688 3.049 -20.734 1 56.25 182 GLU B C 1
ATOM 2909 O O . GLU B 1 182 ? 17.375 3.652 -19.703 1 56.25 182 GLU B O 1
ATOM 2914 N N . GLU B 1 183 ? 18.844 2.639 -21.062 1 55.81 183 GLU B N 1
ATOM 2915 C CA . GLU B 1 183 ? 20.062 3.092 -20.406 1 55.81 183 GLU B CA 1
ATOM 2916 C C . GLU B 1 183 ? 20.203 4.609 -20.469 1 55.81 183 GLU B C 1
ATOM 2918 O O . GLU B 1 183 ? 19.891 5.223 -21.5 1 55.81 183 GLU B O 1
ATOM 2923 N N . GLY B 1 184 ? 20.234 5.289 -19.172 1 54.25 184 GLY B N 1
ATOM 2924 C CA . GLY B 1 184 ? 20.438 6.73 -19.141 1 54.25 184 GLY B CA 1
ATOM 2925 C C . GLY B 1 184 ? 19.234 7.496 -18.625 1 54.25 184 GLY B C 1
ATOM 2926 O O . GLY B 1 184 ? 19.297 8.711 -18.453 1 54.25 184 GLY B O 1
ATOM 2927 N N . GLY B 1 185 ? 18.219 6.969 -18.578 1 57.25 185 GLY B N 1
ATOM 2928 C CA . GLY B 1 185 ? 17.047 7.68 -18.094 1 57.25 185 GLY B CA 1
ATOM 2929 C C . GLY B 1 185 ? 17.141 8.055 -16.625 1 57.25 185 GLY B C 1
ATOM 2930 O O . GLY B 1 185 ? 18.156 7.82 -15.992 1 57.25 185 GLY B O 1
ATOM 2931 N N . PRO B 1 186 ? 16.094 8.898 -16.203 1 58.78 186 PRO B N 1
ATOM 2932 C CA . PRO B 1 186 ? 16.156 9.445 -14.852 1 58.78 186 PRO B CA 1
ATOM 2933 C C . PRO B 1 186 ? 16.453 8.375 -13.797 1 58.78 186 PRO B C 1
ATOM 2935 O O . PRO B 1 186 ? 16.922 8.695 -12.703 1 58.78 186 PRO B O 1
ATOM 2938 N N . PHE B 1 187 ? 16.25 7.184 -14.266 1 58.34 187 PHE B N 1
ATOM 2939 C CA . PHE B 1 187 ? 16.547 6.113 -13.312 1 58.34 187 PHE B CA 1
ATOM 2940 C C . PHE B 1 187 ? 17.578 5.152 -13.875 1 58.34 187 PHE B C 1
ATOM 2942 O O . PHE B 1 187 ? 17.672 4.004 -13.438 1 58.34 187 PHE B O 1
ATOM 2949 N N . GLY B 1 188 ? 18.125 5.535 -14.93 1 49.12 188 GLY B N 1
ATOM 2950 C CA . GLY B 1 188 ? 19.156 4.715 -15.555 1 49.12 188 GLY B CA 1
ATOM 2951 C C . GLY B 1 188 ? 20.438 4.648 -14.758 1 49.12 188 GLY B C 1
ATOM 2952 O O . GLY B 1 188 ? 20.531 5.234 -13.68 1 49.12 188 GLY B O 1
ATOM 2953 N N . MET B 1 189 ? 21.328 3.645 -15.242 1 51.47 189 MET B N 1
ATOM 2954 C CA . MET B 1 189 ? 22.641 3.391 -14.625 1 51.47 189 MET B CA 1
ATOM 2955 C C . MET B 1 189 ? 23.344 4.699 -14.297 1 51.47 189 MET B C 1
ATOM 2957 O O . MET B 1 189 ? 23.984 4.812 -13.25 1 51.47 189 MET B O 1
ATOM 2961 N N . ALA B 1 190 ? 23.266 5.535 -15.07 1 39.62 190 ALA B N 1
ATOM 2962 C CA . ALA B 1 190 ? 23.984 6.793 -14.859 1 39.62 190 ALA B CA 1
ATOM 2963 C C . ALA B 1 190 ? 23.375 7.586 -13.711 1 39.62 190 ALA B C 1
ATOM 2965 O O . ALA B 1 190 ? 24.047 8.383 -13.062 1 39.62 190 ALA B O 1
ATOM 2966 N N . ALA B 1 191 ? 22.203 7.418 -13.531 1 38.59 191 ALA B N 1
ATOM 2967 C CA . ALA B 1 191 ? 21.5 8.148 -12.477 1 38.59 191 ALA B CA 1
ATOM 2968 C C . ALA B 1 191 ? 21.75 7.516 -11.117 1 38.59 191 ALA B C 1
ATOM 2970 O O . ALA B 1 191 ? 21.453 8.117 -10.078 1 38.59 191 ALA B O 1
ATOM 2971 N N . ARG B 1 192 ? 22.375 6.352 -11.086 1 41.69 192 ARG B N 1
ATOM 2972 C CA . ARG B 1 192 ? 22.672 5.629 -9.852 1 41.69 192 ARG B CA 1
ATOM 2973 C C . ARG B 1 192 ? 23.969 6.113 -9.227 1 41.69 192 ARG B C 1
ATOM 2975 O O . ARG B 1 192 ? 24.297 5.734 -8.102 1 41.69 192 ARG B O 1
ATOM 2982 N N . LYS B 1 193 ? 24.844 6.84 -10.023 1 36.84 193 LYS B N 1
ATOM 2983 C CA . LYS B 1 193 ? 26.141 7.277 -9.516 1 36.84 193 LYS B CA 1
ATOM 2984 C C . LYS B 1 193 ? 26.016 8.562 -8.703 1 36.84 193 LYS B C 1
ATOM 2986 O O . LYS B 1 193 ? 25.234 9.453 -9.062 1 36.84 193 LYS B O 1
#

Radius of gyration: 22.78 Å; Cα contacts (8 Å, |Δi|>4): 892; chains: 2; bounding box: 54×86×55 Å

InterPro domains:
  IPR006913 CENP-V/GFA domain [PF04828] (16-113)
  IPR006913 CENP-V/GFA domain [PS51891] (15-117)
  IPR011057 Mss4-like superfamily [SSF51316] (11-113)

pLDDT: mean 83.26, std 21.44, range [31.19, 98.81]